Protein AF-A0A7G9RLE7-F1 (afdb_monomer)

pLDDT: mean 77.44, std 16.44, range [34.59, 97.56]

Secondary structure (DSSP, 8-state):
--THHHHHHHHHHHHHHT-S-GGGG---HHHHHHHHHH--HHHHHHHHHHHHHTT---HHHHHHHHHHS-HHHHHHHHHHHHHHHHHHHHTT--TTTS-HHHHHHHHHHHHH-HHHHGGGHHHHHHHHHTTS----GGGGSS--HHHHHHHHHHHHHHHTT--HHHHHHHHHHHHHH-SHHHHHHHHHHHTTS-HHHHHHHHHHHTTTSTT---SS-SS-EEEEPPTT------SS-GGGSTTTT---EEEEEEESSEEEEE-TTT-PEEEEEEEEEHHHHS--S-SSS---STTGGG-TTPPEEEEEE-HHHHHTT---EEEEE-TT--EEE---S--SS----SS---SPBPPEEEEEEEPPGGGSS--SSTT----EESSSPPPSSS----B-TTT-PBPEEEEEEES-EEBSSSSSEEPSTTT-EEEEEEETTTTEEEEEEE--

Mean predicted aligned error: 10.56 Å

Organism: NCBI:txid1715720

Structure (mmCIF, N/CA/C/O backbone):
data_AF-A0A7G9RLE7-F1
#
_entry.id   AF-A0A7G9RLE7-F1
#
loop_
_atom_site.group_PDB
_atom_site.id
_atom_site.type_symbol
_atom_site.label_atom_id
_atom_site.label_alt_id
_atom_site.label_comp_id
_atom_site.label_asym_id
_atom_site.label_entity_id
_atom_site.label_seq_id
_atom_site.pdbx_PDB_ins_code
_atom_site.Cartn_x
_atom_site.Cartn_y
_atom_site.Cartn_z
_atom_site.occupancy
_atom_site.B_iso_or_equiv
_atom_site.auth_seq_id
_atom_site.auth_comp_id
_atom_site.auth_asym_id
_atom_site.auth_atom_id
_atom_site.pdbx_PDB_model_num
ATOM 1 N N . MET A 1 1 ? 23.078 16.360 24.151 1.00 43.88 1 MET A N 1
ATOM 2 C CA . MET A 1 1 ? 22.020 17.321 24.518 1.00 43.88 1 MET A CA 1
ATOM 3 C C . MET A 1 1 ? 21.468 16.925 25.879 1.00 43.88 1 MET A C 1
ATOM 5 O O . MET A 1 1 ? 21.289 15.735 26.110 1.00 43.88 1 MET A O 1
ATOM 9 N N . SER A 1 2 ? 21.374 17.885 26.802 1.00 35.91 2 SER A N 1
ATOM 10 C CA . SER A 1 2 ? 20.996 17.695 28.210 1.00 35.91 2 SER A CA 1
ATOM 11 C C . SER A 1 2 ? 19.473 17.734 28.400 1.00 35.91 2 SER A C 1
ATOM 13 O O . SER A 1 2 ? 18.758 18.237 27.536 1.00 35.91 2 SER A O 1
ATOM 15 N N . SER A 1 3 ? 18.990 17.252 29.552 1.00 47.56 3 SER A N 1
ATOM 16 C CA . SER A 1 3 ? 17.589 17.346 30.011 1.00 47.56 3 SER A CA 1
ATOM 17 C C . SER A 1 3 ? 16.963 18.738 29.830 1.00 47.56 3 SER A C 1
ATOM 19 O O . SER A 1 3 ? 15.780 18.840 29.526 1.00 47.56 3 SER A O 1
ATOM 21 N N . ASN A 1 4 ? 17.776 19.799 29.890 1.00 52.00 4 ASN A N 1
ATOM 22 C CA . ASN A 1 4 ? 17.344 21.186 29.699 1.00 52.00 4 ASN A CA 1
ATOM 23 C C . ASN A 1 4 ? 16.689 21.467 28.335 1.00 52.00 4 ASN A C 1
ATOM 25 O O . ASN A 1 4 ? 15.886 22.388 28.246 1.00 52.00 4 ASN A O 1
ATOM 29 N N . GLY A 1 5 ? 17.006 20.713 27.274 1.00 54.12 5 GLY A N 1
ATOM 30 C CA . GLY A 1 5 ? 16.385 20.920 25.958 1.00 54.12 5 GLY A CA 1
ATOM 31 C C . GLY A 1 5 ? 14.893 20.571 25.938 1.00 54.12 5 GLY A C 1
ATOM 32 O O . GLY A 1 5 ? 14.108 21.289 25.328 1.00 54.12 5 GLY A O 1
ATOM 33 N N . MET A 1 6 ? 14.499 19.512 26.655 1.00 57.94 6 MET A N 1
ATOM 34 C CA . MET A 1 6 ? 13.106 19.063 26.773 1.00 57.94 6 MET A CA 1
ATOM 35 C C . MET A 1 6 ? 12.281 19.991 27.678 1.00 57.94 6 MET A C 1
ATOM 37 O O . MET A 1 6 ? 11.124 20.283 27.390 1.00 57.94 6 MET A O 1
ATOM 41 N N . ASP A 1 7 ? 12.875 20.505 28.756 1.00 59.62 7 ASP A N 1
ATOM 42 C CA . ASP A 1 7 ? 12.171 21.408 29.675 1.00 59.62 7 ASP A CA 1
ATOM 43 C C . ASP A 1 7 ? 11.941 22.796 29.049 1.00 59.62 7 ASP A C 1
ATOM 45 O O . ASP A 1 7 ? 10.868 23.393 29.191 1.00 59.62 7 ASP A O 1
ATOM 49 N N . VAL A 1 8 ? 12.916 23.297 28.279 1.00 58.75 8 VAL A N 1
ATOM 50 C CA . VAL A 1 8 ? 12.762 24.518 27.465 1.00 58.75 8 VAL A CA 1
ATOM 51 C C . VAL A 1 8 ? 11.698 24.314 26.381 1.00 58.75 8 VAL A C 1
ATOM 53 O O . VAL A 1 8 ? 10.856 25.181 26.169 1.00 58.75 8 VAL A O 1
ATOM 56 N N . PHE A 1 9 ? 11.665 23.137 25.763 1.00 58.72 9 PHE A N 1
ATOM 57 C CA . PHE A 1 9 ? 10.657 22.744 24.782 1.00 58.72 9 PHE A CA 1
ATOM 58 C C . PHE A 1 9 ? 9.238 22.714 25.370 1.00 58.72 9 PHE A C 1
ATOM 60 O O . PHE A 1 9 ? 8.346 23.395 24.864 1.00 58.72 9 PHE A O 1
ATOM 67 N N . LEU A 1 10 ? 9.020 21.997 26.480 1.00 59.53 10 LEU A N 1
ATOM 68 C CA . LEU A 1 10 ? 7.697 21.873 27.101 1.00 59.53 10 LEU A CA 1
ATOM 69 C C . LEU A 1 10 ? 7.204 23.224 27.638 1.00 59.53 10 LEU A C 1
ATOM 71 O O . LEU A 1 10 ? 6.006 23.500 27.606 1.00 59.53 10 LEU A O 1
ATOM 75 N N . SER A 1 11 ? 8.112 24.085 28.108 1.00 61.12 11 SER A N 1
ATOM 76 C CA . SER A 1 11 ? 7.766 25.431 28.579 1.00 61.12 11 SER A CA 1
ATOM 77 C C . SER A 1 11 ? 7.407 26.395 27.444 1.00 61.12 11 SER A C 1
ATOM 79 O O . SER A 1 11 ? 6.394 27.090 27.555 1.00 61.12 11 SER A O 1
ATOM 81 N N . GLN A 1 12 ? 8.148 26.396 26.329 1.00 58.66 12 GLN A N 1
ATOM 82 C CA . GLN A 1 12 ? 7.795 27.172 25.131 1.00 58.66 12 GLN A CA 1
ATOM 83 C C . GLN A 1 12 ? 6.442 26.727 24.554 1.00 58.66 12 GLN A C 1
ATOM 85 O O . GLN A 1 12 ? 5.610 27.563 24.200 1.00 58.66 12 GLN A O 1
ATOM 90 N N . PHE A 1 13 ? 6.169 25.419 24.553 1.00 52.75 13 PHE A N 1
ATOM 91 C CA . PHE A 1 13 ? 4.910 24.866 24.049 1.00 52.75 13 PHE A CA 1
ATOM 92 C C . PHE A 1 13 ? 3.703 25.199 24.932 1.00 52.75 13 PHE A C 1
ATOM 94 O O . PHE A 1 13 ? 2.633 25.558 24.440 1.00 52.75 13 PHE A O 1
ATOM 101 N N . ARG A 1 14 ? 3.872 25.132 26.258 1.00 58.19 14 ARG A N 1
ATOM 102 C CA . ARG A 1 14 ? 2.838 25.558 27.215 1.00 58.19 14 ARG A CA 1
ATOM 103 C C . ARG A 1 14 ? 2.533 27.051 27.088 1.00 58.19 14 ARG A C 1
ATOM 105 O O . ARG A 1 14 ? 1.376 27.437 27.219 1.00 58.19 14 ARG A O 1
ATOM 112 N N . SER A 1 15 ? 3.541 27.870 26.783 1.00 53.59 15 SER A N 1
ATOM 113 C CA . SER A 1 15 ? 3.376 29.310 26.558 1.00 53.59 15 SER A CA 1
ATOM 114 C C . SER A 1 15 ? 2.571 29.626 25.287 1.00 53.59 15 SER A C 1
ATOM 116 O O . SER A 1 15 ? 1.734 30.532 25.313 1.00 53.59 15 SER A O 1
ATOM 118 N N . ALA A 1 16 ? 2.725 28.834 24.219 1.00 48.62 16 ALA A N 1
ATOM 119 C CA . ALA A 1 16 ? 1.926 28.960 22.996 1.00 48.62 16 ALA A CA 1
ATOM 120 C C . ALA A 1 16 ? 0.419 28.718 23.234 1.00 48.62 16 ALA A C 1
ATOM 122 O O . ALA A 1 16 ? -0.414 29.406 22.650 1.00 48.62 16 ALA A O 1
ATOM 123 N N . ARG A 1 17 ? 0.054 27.811 24.156 1.00 43.53 17 ARG A N 1
ATOM 124 C CA . ARG A 1 17 ? -1.344 27.511 24.542 1.00 43.53 17 ARG A CA 1
ATOM 125 C C . ARG A 1 17 ? -2.045 28.667 25.268 1.00 43.53 17 ARG A C 1
ATOM 127 O O . ARG A 1 17 ? -3.267 28.765 25.228 1.00 43.53 17 ARG A O 1
ATOM 134 N N . SER A 1 18 ? -1.287 29.524 25.952 1.00 45.62 18 SER A N 1
ATOM 135 C CA . SER A 1 18 ? -1.822 30.666 26.709 1.00 45.62 18 SER A CA 1
ATOM 136 C C . SER A 1 18 ? -2.016 31.941 25.880 1.00 45.62 18 SER A C 1
ATOM 138 O O . SER A 1 18 ? -2.528 32.927 26.411 1.00 45.62 18 SER A O 1
ATOM 140 N N . SER A 1 19 ? -1.616 31.950 24.603 1.00 36.81 19 SER A N 1
ATOM 141 C CA . SER A 1 19 ? -1.697 33.145 23.762 1.00 36.81 19 SER A CA 1
ATOM 142 C C . SER A 1 19 ? -3.001 33.163 22.947 1.00 36.81 19 SER A C 1
ATOM 144 O O . SER A 1 19 ? -3.260 32.221 22.202 1.00 36.81 19 SER A O 1
ATOM 146 N N . PRO A 1 20 ? -3.833 34.218 23.034 1.00 35.12 20 PRO A N 1
ATOM 147 C CA . PRO A 1 20 ? -5.123 34.300 22.336 1.00 35.12 20 PRO A CA 1
ATOM 148 C C . PRO A 1 20 ? -5.011 34.605 20.826 1.00 35.12 20 PRO A C 1
ATOM 150 O O . PRO A 1 20 ? -6.024 34.807 20.163 1.00 35.12 20 PRO A O 1
ATOM 153 N N . SER A 1 21 ? -3.794 34.667 20.275 1.00 35.34 21 SER A N 1
ATOM 154 C CA . SER A 1 21 ? -3.502 35.016 18.880 1.00 35.34 21 SER A CA 1
ATOM 155 C C . SER A 1 21 ? -2.904 33.803 18.142 1.00 35.34 21 SER A C 1
ATOM 157 O O . SER A 1 21 ? -1.844 33.325 18.557 1.00 35.34 21 SER A O 1
ATOM 159 N N . PRO A 1 22 ? -3.514 33.333 17.030 1.00 38.28 22 PRO A N 1
ATOM 160 C CA . PRO A 1 22 ? -2.985 32.240 16.202 1.00 38.28 22 PRO A CA 1
ATOM 161 C C . PRO A 1 22 ? -1.563 32.489 15.675 1.00 38.28 22 PRO A C 1
ATOM 163 O O . PRO A 1 22 ? -0.827 31.546 15.403 1.00 38.28 22 PRO A O 1
ATOM 166 N N . GLU A 1 23 ? -1.148 33.753 15.569 1.00 35.59 23 GLU A N 1
ATOM 167 C CA . GLU A 1 23 ? 0.164 34.144 15.039 1.00 35.59 23 GLU A CA 1
ATOM 168 C C . GLU A 1 23 ? 1.315 33.881 16.030 1.00 35.59 23 GLU A C 1
ATOM 170 O O . GLU A 1 23 ? 2.450 33.648 15.611 1.00 35.59 23 GLU A O 1
ATOM 175 N N . HIS A 1 24 ? 1.034 33.825 17.340 1.00 35.28 24 HIS A N 1
ATOM 176 C CA . HIS A 1 24 ? 2.043 33.627 18.393 1.00 35.28 24 HIS A CA 1
ATOM 177 C C . HIS A 1 24 ? 2.255 32.159 18.806 1.00 35.28 24 HIS A C 1
ATOM 179 O O . HIS A 1 24 ? 3.192 31.870 19.547 1.00 35.28 24 HIS A O 1
ATOM 185 N N . ALA A 1 25 ? 1.430 31.225 18.319 1.00 38.53 25 ALA A N 1
ATOM 186 C CA . ALA A 1 25 ? 1.625 29.783 18.524 1.00 38.53 25 ALA A CA 1
ATOM 187 C C . ALA A 1 25 ? 2.627 29.159 17.528 1.00 38.53 25 ALA A C 1
ATOM 189 O O . ALA A 1 25 ? 2.875 27.953 17.551 1.00 38.53 25 ALA A O 1
ATOM 190 N N . SER A 1 26 ? 3.228 29.983 16.666 1.00 39.91 26 SER A N 1
ATOM 191 C CA . SER A 1 26 ? 4.252 29.584 15.708 1.00 39.91 26 SER A CA 1
ATOM 192 C C . SER A 1 26 ? 5.626 29.482 16.377 1.00 39.91 26 SER A C 1
ATOM 194 O O . SER A 1 26 ? 6.539 30.266 16.121 1.00 39.91 26 SER A O 1
ATOM 196 N N . VAL A 1 27 ? 5.841 28.455 17.205 1.00 49.88 27 VAL A N 1
ATOM 197 C CA . VAL A 1 27 ? 7.210 27.926 17.241 1.00 49.88 27 VAL A CA 1
ATOM 198 C C . VAL A 1 27 ? 7.473 27.458 15.809 1.00 49.88 27 VAL A C 1
ATOM 200 O O . VAL A 1 27 ? 6.748 26.598 15.303 1.00 49.88 27 VAL A O 1
ATOM 203 N N . LYS A 1 28 ? 8.388 28.131 15.103 1.00 53.16 28 LYS A N 1
ATOM 204 C CA . LYS A 1 28 ? 8.533 27.986 13.652 1.00 53.16 28 LYS A CA 1
ATOM 205 C C . LYS A 1 28 ? 8.724 26.514 13.334 1.00 53.16 28 LYS A C 1
ATOM 207 O O . LYS A 1 28 ? 9.597 25.875 13.909 1.00 53.16 28 LYS A O 1
ATOM 212 N N . VAL A 1 29 ? 7.947 25.985 12.394 1.00 52.25 29 VAL A N 1
ATOM 213 C CA . VAL A 1 29 ? 8.046 24.584 11.954 1.00 52.25 29 VAL A CA 1
ATOM 214 C C . VAL A 1 29 ? 9.497 24.187 11.630 1.00 52.25 29 VAL A C 1
ATOM 216 O O . VAL A 1 29 ? 9.914 23.070 11.905 1.00 52.25 29 VAL A O 1
ATOM 219 N N . GLN A 1 30 ? 10.311 25.143 11.177 1.00 55.88 30 GLN A N 1
ATOM 220 C CA . GLN A 1 30 ? 11.753 24.998 10.956 1.00 55.88 30 GLN A CA 1
ATOM 221 C C . GLN A 1 30 ? 12.573 24.668 12.220 1.00 55.88 30 GLN A C 1
ATOM 223 O O . GLN A 1 30 ? 13.440 23.798 12.163 1.00 55.88 30 GLN A O 1
ATOM 228 N N . ASP A 1 31 ? 12.291 25.302 13.362 1.00 60.88 31 ASP A N 1
ATOM 229 C CA . ASP A 1 31 ? 12.991 25.031 14.629 1.00 60.88 31 ASP A CA 1
ATOM 230 C C . ASP A 1 31 ? 12.659 23.617 15.146 1.00 60.88 31 ASP A C 1
ATOM 232 O O . ASP A 1 31 ? 13.488 22.950 15.767 1.00 60.88 31 ASP A O 1
ATOM 236 N N . TRP A 1 32 ? 11.462 23.123 14.814 1.00 64.12 32 TRP A N 1
ATOM 237 C CA . TRP A 1 32 ? 11.015 21.762 15.111 1.00 64.12 32 TRP A CA 1
ATOM 238 C C . TRP A 1 32 ? 11.613 20.713 14.206 1.00 64.12 32 TRP A C 1
ATOM 240 O O . TRP A 1 32 ? 12.034 19.677 14.710 1.00 64.12 32 TRP A O 1
ATOM 250 N N . PHE A 1 33 ? 11.675 20.969 12.899 1.00 62.94 33 PHE A N 1
ATOM 251 C CA . PHE A 1 33 ? 12.404 20.096 11.986 1.00 62.94 33 PHE A CA 1
ATOM 252 C C . PHE A 1 33 ? 13.817 19.883 12.500 1.00 62.94 33 PHE A C 1
ATOM 254 O O . PHE A 1 33 ? 14.230 18.744 12.672 1.00 62.94 33 PHE A O 1
ATOM 261 N N . PHE A 1 34 ? 14.504 20.964 12.865 1.00 68.62 34 PHE A N 1
ATOM 262 C CA . PHE A 1 34 ? 15.844 20.891 13.428 1.00 68.62 34 PHE A CA 1
ATOM 263 C C . PHE A 1 34 ? 15.894 20.117 14.756 1.00 68.62 34 PHE A C 1
ATOM 265 O O . PHE A 1 34 ? 16.813 19.327 14.981 1.00 68.62 34 PHE A O 1
ATOM 272 N N . TRP A 1 35 ? 14.900 20.292 15.635 1.00 74.25 35 TRP A N 1
ATOM 273 C CA . TRP A 1 35 ? 14.830 19.539 16.888 1.00 74.25 35 TRP A CA 1
ATOM 274 C C . TRP A 1 35 ? 14.580 18.045 16.661 1.00 74.25 35 TRP A C 1
ATOM 276 O O . TRP A 1 35 ? 15.358 17.233 17.151 1.00 74.25 35 TRP A O 1
ATOM 286 N N . VAL A 1 36 ? 13.554 17.663 15.891 1.00 71.69 36 VAL A N 1
ATOM 287 C CA . VAL A 1 36 ? 13.253 16.261 15.539 1.00 71.69 36 VAL A CA 1
ATOM 288 C C . VAL A 1 36 ? 14.422 15.646 14.772 1.00 71.69 36 VAL A C 1
ATOM 290 O O . VAL A 1 36 ? 14.731 14.462 14.932 1.00 71.69 36 VAL A O 1
ATOM 293 N N . GLU A 1 37 ? 15.127 16.441 13.965 1.00 73.56 37 GLU A N 1
ATOM 294 C CA . GLU A 1 37 ? 16.334 16.017 13.268 1.00 73.56 37 GLU A CA 1
ATOM 295 C C . GLU A 1 37 ? 17.409 15.517 14.245 1.00 73.56 37 GLU A C 1
ATOM 297 O O . GLU A 1 37 ? 17.999 14.461 14.011 1.00 73.56 37 GLU A O 1
ATOM 302 N N . GLN A 1 38 ? 17.590 16.225 15.362 1.00 77.81 38 GLN A N 1
ATOM 303 C CA . GLN A 1 38 ? 18.653 16.001 16.347 1.00 77.81 38 GLN A CA 1
ATOM 304 C C . GLN A 1 38 ? 18.229 15.213 17.591 1.00 77.81 38 GLN A C 1
ATOM 306 O O . GLN A 1 38 ? 19.090 14.768 18.358 1.00 77.81 38 GLN A O 1
ATOM 311 N N . ALA A 1 39 ? 16.926 15.065 17.823 1.00 73.50 39 ALA A N 1
ATOM 312 C CA . ALA A 1 39 ? 16.380 14.411 18.998 1.00 73.50 39 ALA A CA 1
ATOM 313 C C . ALA A 1 39 ? 16.777 12.931 19.038 1.00 73.50 39 ALA A C 1
ATOM 315 O O . ALA A 1 39 ? 16.757 12.222 18.028 1.00 73.50 39 ALA A O 1
ATOM 316 N N . LYS A 1 40 ? 17.118 12.448 20.237 1.00 76.94 40 LYS A N 1
ATOM 317 C CA . LYS A 1 40 ? 17.292 11.013 20.468 1.00 76.94 40 LYS A CA 1
ATOM 318 C C . LYS A 1 40 ? 15.925 10.336 20.511 1.00 76.94 40 LYS A C 1
ATOM 320 O O . LYS A 1 40 ? 14.937 10.938 20.917 1.00 76.94 40 LYS A O 1
ATOM 325 N N . GLU A 1 41 ? 15.888 9.051 20.188 1.00 72.31 41 GLU A N 1
ATOM 326 C CA . GLU A 1 41 ? 14.656 8.248 20.149 1.00 72.31 41 GLU A CA 1
ATOM 327 C C . GLU A 1 41 ? 13.866 8.301 21.471 1.00 72.31 41 GLU A C 1
ATOM 329 O O . GLU A 1 41 ? 12.667 8.565 21.467 1.00 72.31 41 GLU A O 1
ATOM 334 N N . ALA A 1 42 ? 14.551 8.171 22.613 1.00 73.31 42 ALA A N 1
ATOM 335 C CA . ALA A 1 42 ? 13.933 8.268 23.941 1.00 73.31 42 ALA A CA 1
ATOM 336 C C . ALA A 1 42 ? 13.399 9.677 24.279 1.00 73.31 42 ALA A C 1
ATOM 338 O O . ALA A 1 42 ? 12.560 9.835 25.168 1.00 73.31 42 ALA A O 1
ATOM 339 N N . ASP A 1 43 ? 13.891 10.719 23.608 1.00 77.19 43 ASP A N 1
ATOM 340 C CA . ASP A 1 43 ? 13.361 12.076 23.750 1.00 77.19 43 ASP A CA 1
ATOM 341 C C . ASP A 1 43 ? 12.090 12.234 22.904 1.00 77.19 43 ASP A C 1
ATOM 343 O O . ASP A 1 43 ? 11.119 12.816 23.377 1.00 77.19 43 ASP A O 1
ATOM 347 N N . LEU A 1 44 ? 12.045 11.643 21.704 1.00 75.94 44 LEU A N 1
ATOM 348 C CA . LEU A 1 44 ? 10.856 11.647 20.845 1.00 75.94 44 LEU A CA 1
ATOM 349 C C . LEU A 1 44 ? 9.667 10.937 21.502 1.00 75.94 44 LEU A C 1
ATOM 351 O O . LEU A 1 44 ? 8.586 11.517 21.573 1.00 75.94 44 LEU A O 1
ATOM 355 N N . GLN A 1 45 ? 9.871 9.730 22.040 1.00 75.69 45 GLN A N 1
ATOM 356 C CA . GLN A 1 45 ? 8.817 8.978 22.735 1.00 75.69 45 GLN A CA 1
ATOM 357 C C . GLN A 1 45 ? 8.227 9.789 23.896 1.00 75.69 45 GLN A C 1
ATOM 359 O O . GLN A 1 45 ? 7.018 9.980 23.970 1.00 75.69 45 GLN A O 1
ATOM 364 N N . ARG A 1 46 ? 9.084 10.357 24.757 1.00 74.12 46 ARG A N 1
ATOM 365 C CA . ARG A 1 46 ? 8.641 11.172 25.899 1.00 74.12 46 ARG A CA 1
ATOM 366 C C . ARG A 1 46 ? 7.907 12.442 25.477 1.00 74.12 46 ARG A C 1
ATOM 368 O O . ARG A 1 46 ? 6.929 12.811 26.123 1.00 74.12 46 ARG A O 1
ATOM 375 N N . ALA A 1 47 ? 8.367 13.118 24.421 1.00 73.31 47 ALA A N 1
ATOM 376 C CA . ALA A 1 47 ? 7.680 14.293 23.888 1.00 73.31 47 ALA A CA 1
ATOM 377 C C . ALA A 1 47 ? 6.273 13.936 23.393 1.00 73.31 47 ALA A C 1
ATOM 379 O O . ALA A 1 47 ? 5.328 14.666 23.691 1.00 73.31 47 ALA A O 1
ATOM 380 N N . LEU A 1 48 ? 6.131 12.804 22.696 1.00 74.69 48 LEU A N 1
ATOM 381 C CA . LEU A 1 48 ? 4.847 12.312 22.205 1.00 74.69 48 LEU A CA 1
ATOM 382 C C . LEU A 1 48 ? 3.896 11.955 23.348 1.00 74.69 48 LEU A C 1
ATOM 384 O O . LEU A 1 48 ? 2.808 12.525 23.400 1.00 74.69 48 LEU A O 1
ATOM 388 N N . SER A 1 49 ? 4.312 11.118 24.306 1.00 73.81 49 SER A N 1
ATOM 389 C CA . SER A 1 49 ? 3.476 10.767 25.466 1.00 73.81 49 SER A CA 1
ATOM 390 C C . SER A 1 49 ? 3.016 12.023 26.219 1.00 73.81 49 SER A C 1
ATOM 392 O O . SER A 1 49 ? 1.848 12.170 26.571 1.00 73.81 49 SER A O 1
ATOM 394 N N . CYS A 1 50 ? 3.913 13.001 26.393 1.00 71.62 50 CYS A N 1
ATOM 395 C CA . CYS A 1 50 ? 3.593 14.265 27.051 1.00 71.62 50 CYS A CA 1
ATOM 396 C C . CYS A 1 50 ? 2.620 15.142 26.244 1.00 71.62 50 CYS A C 1
ATOM 398 O O . CYS A 1 50 ? 1.796 15.849 26.829 1.00 71.62 50 CYS A O 1
ATOM 400 N N . ALA A 1 51 ? 2.712 15.116 24.912 1.00 70.56 51 ALA A N 1
ATOM 401 C CA . ALA A 1 51 ? 1.806 15.837 24.028 1.00 70.56 51 ALA A CA 1
ATOM 402 C C . ALA A 1 51 ? 0.385 15.264 24.066 1.00 70.56 51 ALA A C 1
ATOM 404 O O . ALA A 1 51 ? -0.579 16.035 24.076 1.00 70.56 51 ALA A O 1
ATOM 405 N N . MET A 1 52 ? 0.265 13.938 24.157 1.00 70.94 52 MET A N 1
ATOM 406 C CA . MET A 1 52 ? -1.013 13.240 24.323 1.00 70.94 52 MET A CA 1
ATOM 407 C C . MET A 1 52 ? -1.644 13.578 25.678 1.00 70.94 52 MET A C 1
ATOM 409 O O . MET A 1 52 ? -2.730 14.156 25.689 1.00 70.94 52 MET A O 1
ATOM 413 N N . ALA A 1 53 ? -0.870 13.437 26.764 1.00 69.50 53 ALA A N 1
ATOM 414 C CA . ALA A 1 53 ? -1.233 13.834 28.134 1.00 69.50 53 ALA A CA 1
ATOM 415 C C . ALA A 1 53 ? -1.716 15.279 28.280 1.00 69.50 53 ALA A C 1
ATOM 417 O O . ALA A 1 53 ? -2.509 15.624 29.157 1.00 69.50 53 ALA A O 1
ATOM 418 N N . GLN A 1 54 ? -1.195 16.174 27.442 1.00 66.06 54 GLN A N 1
ATOM 419 C CA . GLN A 1 54 ? -1.558 17.587 27.467 1.00 66.06 54 GLN A CA 1
ATOM 420 C C . GLN A 1 54 ? -2.628 17.960 26.434 1.00 66.06 54 GLN A C 1
ATOM 422 O O . GLN A 1 54 ? -3.020 19.136 26.400 1.00 66.06 54 GLN A O 1
ATOM 427 N N . ARG A 1 55 ? -3.127 16.990 25.652 1.00 64.88 55 ARG A N 1
ATOM 428 C CA . ARG A 1 55 ? -4.134 17.157 24.594 1.00 64.88 55 ARG A CA 1
ATOM 429 C C . ARG A 1 55 ? -3.709 18.198 23.548 1.00 64.88 55 ARG A C 1
ATOM 431 O O . ARG A 1 55 ? -4.442 19.141 23.257 1.00 64.88 55 ARG A O 1
ATOM 438 N N . LEU A 1 56 ? -2.475 18.083 23.050 1.00 61.19 56 LEU A N 1
ATOM 439 C CA . LEU A 1 56 ? -1.905 19.027 22.082 1.00 61.19 56 LEU A CA 1
ATOM 440 C C . LEU A 1 56 ? -2.424 18.756 20.657 1.00 61.19 56 LEU A C 1
ATOM 442 O O . LEU A 1 56 ? -2.615 17.616 20.250 1.00 61.19 56 LEU A O 1
ATOM 446 N N . SER A 1 57 ? -2.649 19.835 19.906 1.00 56.50 57 SER A N 1
ATOM 447 C CA . SER A 1 57 ? -3.338 19.847 18.608 1.00 56.50 57 SER A CA 1
ATOM 448 C C . SER A 1 57 ? -2.512 19.556 17.335 1.00 56.50 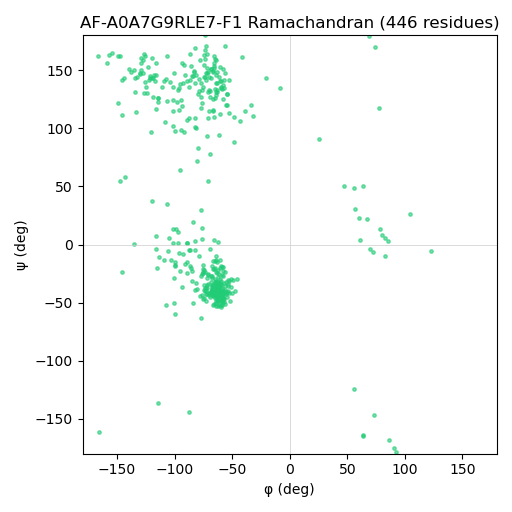57 SER A C 1
ATOM 450 O O . SER A 1 57 ? -3.145 19.191 16.345 1.00 56.50 57 SER A O 1
ATOM 452 N N . PRO A 1 58 ? -1.167 19.670 17.242 1.00 62.16 58 PRO A N 1
ATOM 453 C CA . PRO A 1 58 ? -0.584 19.707 15.900 1.00 62.16 58 PRO A CA 1
ATOM 454 C C . PRO A 1 58 ? -0.193 18.306 15.412 1.00 62.16 58 PRO A C 1
ATOM 456 O O . PRO A 1 58 ? 0.882 17.786 15.709 1.00 62.16 58 PRO A O 1
ATOM 459 N N . GLN A 1 59 ? -1.109 17.727 14.636 1.00 63.66 59 GLN A N 1
ATOM 460 C CA . GLN A 1 59 ? -1.035 16.434 13.946 1.00 63.66 59 GLN A CA 1
ATOM 461 C C . GLN A 1 59 ? 0.279 16.221 13.176 1.00 63.66 59 GLN A C 1
ATOM 463 O O . GLN A 1 59 ? 0.892 15.161 13.278 1.00 63.66 59 GLN A O 1
ATOM 468 N N . ILE A 1 60 ? 0.783 17.272 12.521 1.00 62.47 60 ILE A N 1
ATOM 469 C CA . ILE A 1 60 ? 2.051 17.255 11.771 1.00 62.47 60 ILE A CA 1
ATOM 470 C C . ILE A 1 60 ? 3.234 16.810 12.655 1.00 62.47 60 ILE A C 1
ATOM 472 O O . ILE A 1 60 ? 4.123 16.098 12.191 1.00 62.47 60 ILE A O 1
ATOM 476 N N . TRP A 1 61 ? 3.258 17.168 13.948 1.00 67.81 61 TRP A N 1
ATOM 477 C CA . TRP A 1 61 ? 4.338 16.741 14.852 1.00 67.81 61 TRP A CA 1
ATOM 478 C C . TRP A 1 61 ? 4.321 15.247 15.117 1.00 67.81 61 TRP A C 1
ATOM 480 O O . TRP A 1 61 ? 5.378 14.626 15.228 1.00 67.81 61 TRP A O 1
ATOM 490 N N . PHE A 1 62 ? 3.121 14.691 15.255 1.00 71.50 62 PHE A N 1
ATOM 491 C CA . PHE A 1 62 ? 2.948 13.277 15.515 1.00 71.50 62 PHE A CA 1
ATOM 492 C C . PHE A 1 62 ? 3.468 12.470 14.340 1.00 71.50 62 PHE A C 1
ATOM 494 O O . PHE A 1 62 ? 4.305 11.602 14.538 1.00 71.50 62 PHE A O 1
ATOM 501 N N . GLU A 1 63 ? 3.080 12.834 13.120 1.00 71.44 63 GLU A N 1
ATOM 502 C CA . GLU A 1 63 ? 3.560 12.191 11.895 1.00 71.44 63 GLU A CA 1
ATOM 503 C C . GLU A 1 63 ? 5.090 12.258 11.764 1.00 71.44 63 GLU A C 1
ATOM 505 O O . GLU A 1 63 ? 5.740 11.237 11.523 1.00 71.44 63 GLU A O 1
ATOM 510 N N . LEU A 1 64 ? 5.693 13.429 12.013 1.00 68.19 64 LEU A N 1
ATOM 511 C CA . LEU A 1 64 ? 7.150 13.606 11.977 1.00 68.19 64 LEU A CA 1
ATOM 512 C C . LEU A 1 64 ? 7.876 12.741 13.014 1.00 68.19 64 LEU A C 1
ATOM 514 O O . LEU A 1 64 ? 8.909 12.134 12.718 1.00 68.19 64 LEU A O 1
ATOM 518 N N . ALA A 1 65 ? 7.349 12.682 14.235 1.00 72.00 65 ALA A N 1
ATOM 519 C CA . ALA A 1 65 ? 7.937 11.888 15.301 1.00 72.00 65 ALA A CA 1
ATOM 520 C C . ALA A 1 65 ? 7.718 10.384 15.070 1.00 72.00 65 ALA A C 1
ATOM 522 O O . ALA A 1 65 ? 8.645 9.602 15.282 1.00 72.00 65 ALA A O 1
ATOM 523 N N . LEU A 1 66 ? 6.554 9.975 14.552 1.00 75.81 66 LEU A N 1
ATOM 524 C CA . LEU A 1 66 ? 6.258 8.593 14.167 1.00 75.81 66 LEU A CA 1
ATOM 525 C C . LEU A 1 66 ? 7.210 8.071 13.097 1.00 75.81 66 LEU A C 1
ATOM 527 O O . LEU A 1 66 ? 7.645 6.922 13.200 1.00 75.81 66 LEU A O 1
ATOM 531 N N . ALA A 1 67 ? 7.551 8.907 12.113 1.00 72.38 67 ALA A N 1
ATOM 532 C CA . ALA A 1 67 ? 8.499 8.567 11.058 1.00 72.38 67 ALA A CA 1
ATOM 533 C C . ALA A 1 67 ? 9.914 8.304 11.601 1.00 72.38 67 ALA A C 1
ATOM 535 O O . ALA A 1 67 ? 10.693 7.582 10.985 1.00 72.38 67 ALA A O 1
ATOM 536 N N . LYS A 1 68 ? 10.273 8.852 12.766 1.00 75.81 68 LYS A N 1
ATOM 537 C CA . LYS A 1 68 ? 11.572 8.599 13.405 1.00 75.81 68 LYS A CA 1
ATOM 538 C C . LYS A 1 68 ? 11.538 7.568 14.524 1.00 75.81 68 LYS A C 1
ATOM 540 O O . LYS A 1 68 ? 12.600 7.074 14.899 1.00 75.81 68 LYS A O 1
ATOM 545 N N . LEU A 1 69 ? 10.360 7.262 15.058 1.00 79.12 69 LEU A N 1
ATOM 546 C CA . LEU A 1 69 ? 10.210 6.373 16.198 1.00 79.12 69 LEU A CA 1
ATOM 547 C C . LEU A 1 69 ? 10.565 4.928 15.798 1.00 79.12 69 LEU A C 1
ATOM 549 O O . LEU A 1 69 ? 9.979 4.419 14.839 1.00 79.12 69 LEU A O 1
ATOM 553 N N . PRO A 1 70 ? 11.476 4.246 16.515 1.00 78.69 70 PRO A N 1
ATOM 554 C CA . PRO A 1 70 ? 11.750 2.829 16.294 1.00 78.69 70 PRO A CA 1
ATOM 555 C C . PRO A 1 70 ? 10.515 1.962 16.533 1.00 78.69 70 PRO A C 1
ATOM 557 O O . PRO A 1 70 ? 9.671 2.280 17.371 1.00 78.69 70 PRO A O 1
ATOM 560 N N . ASP A 1 71 ? 10.452 0.810 15.868 1.00 79.94 71 ASP A N 1
ATOM 561 C CA . ASP A 1 71 ? 9.299 -0.093 15.961 1.00 79.94 71 ASP A CA 1
ATOM 562 C C . ASP A 1 71 ? 9.025 -0.581 17.395 1.00 79.94 71 ASP A C 1
ATOM 564 O O . ASP A 1 71 ? 7.868 -0.718 17.782 1.00 79.94 71 ASP A O 1
ATOM 568 N N . ALA A 1 72 ? 10.069 -0.785 18.209 1.00 79.00 72 ALA A N 1
ATOM 569 C CA . ALA A 1 72 ? 9.917 -1.178 19.613 1.00 79.00 72 ALA A CA 1
ATOM 570 C C . ALA A 1 72 ? 9.284 -0.065 20.471 1.00 79.00 72 ALA A C 1
ATOM 572 O O . ALA A 1 72 ? 8.373 -0.329 21.252 1.00 79.00 72 ALA A O 1
ATOM 573 N N . ALA A 1 73 ? 9.720 1.185 20.281 1.00 83.12 73 ALA A N 1
ATOM 574 C CA . ALA A 1 73 ? 9.219 2.336 21.034 1.00 83.12 73 ALA A CA 1
ATOM 575 C C . ALA A 1 73 ? 7.776 2.707 20.649 1.00 83.12 73 ALA A C 1
ATOM 577 O O . ALA A 1 73 ? 7.042 3.273 21.456 1.00 83.12 73 ALA A O 1
ATOM 578 N N . TRP A 1 74 ? 7.345 2.360 19.431 1.00 86.00 74 TRP A N 1
ATOM 579 C CA . TRP A 1 74 ? 5.958 2.538 19.002 1.00 86.00 74 TRP A CA 1
ATOM 580 C C . TRP A 1 74 ? 4.972 1.737 19.856 1.00 86.00 74 TRP A C 1
ATOM 582 O O . TRP A 1 74 ? 3.981 2.295 20.320 1.00 86.00 74 TRP A O 1
ATOM 592 N N . GLY A 1 75 ? 5.267 0.462 20.125 1.00 86.25 75 GLY A N 1
ATOM 593 C CA . GLY A 1 75 ? 4.392 -0.367 20.957 1.00 86.25 75 GLY A CA 1
ATOM 594 C C . GLY A 1 75 ? 4.253 0.151 22.386 1.00 86.25 75 GLY A C 1
ATOM 595 O O . GLY A 1 75 ? 3.166 0.121 22.957 1.00 86.25 75 GLY A O 1
ATOM 596 N N . GLU A 1 76 ? 5.339 0.668 22.959 1.00 87.12 76 GLU A N 1
ATOM 597 C CA . GLU A 1 76 ? 5.309 1.292 24.283 1.00 87.12 76 GLU A CA 1
ATOM 598 C C . GLU A 1 76 ? 4.456 2.564 24.293 1.00 87.12 76 GLU A C 1
ATOM 600 O O . GLU A 1 76 ? 3.605 2.709 25.168 1.00 87.12 76 GLU A O 1
ATOM 605 N N . LEU A 1 77 ? 4.628 3.441 23.296 1.00 86.62 77 LEU A N 1
ATOM 606 C CA . LEU A 1 77 ? 3.843 4.670 23.164 1.00 86.62 77 LEU A CA 1
ATOM 607 C C . LEU A 1 77 ? 2.342 4.379 23.044 1.00 86.62 77 LEU A C 1
ATOM 609 O O . LEU A 1 77 ? 1.543 5.015 23.727 1.00 86.62 77 LEU A O 1
ATOM 613 N N . VAL A 1 78 ? 1.955 3.414 22.201 1.00 89.12 78 VAL A N 1
ATOM 614 C CA . VAL A 1 78 ? 0.547 3.023 22.037 1.00 89.12 78 VAL A CA 1
ATOM 615 C C . VAL A 1 78 ? -0.024 2.545 23.367 1.00 89.12 78 VAL A C 1
ATOM 617 O O . VAL A 1 78 ? -1.069 3.031 23.784 1.00 89.12 78 VAL A O 1
ATOM 620 N N . ASN A 1 79 ? 0.671 1.651 24.072 1.00 88.44 79 ASN A N 1
ATOM 621 C CA . ASN A 1 79 ? 0.196 1.133 25.356 1.00 88.44 79 ASN A CA 1
ATOM 622 C C . ASN A 1 79 ? 0.094 2.218 26.443 1.00 88.44 79 ASN A C 1
ATOM 624 O O . ASN A 1 79 ? -0.829 2.176 27.254 1.00 88.44 79 ASN A O 1
ATOM 628 N N . GLU A 1 80 ? 1.021 3.181 26.469 1.00 88.69 80 GLU A N 1
ATOM 629 C CA . GLU A 1 80 ? 1.015 4.289 27.433 1.00 88.69 80 GLU A CA 1
ATOM 630 C C . GLU A 1 80 ? -0.131 5.276 27.166 1.00 88.69 80 GLU A C 1
ATOM 632 O O . GLU A 1 80 ? -0.817 5.696 28.097 1.00 88.69 80 GLU A O 1
ATOM 637 N N . ALA A 1 81 ? -0.360 5.631 25.899 1.00 87.56 81 ALA A N 1
ATOM 638 C CA . ALA A 1 81 ? -1.293 6.690 25.518 1.00 87.56 81 ALA A CA 1
ATOM 639 C C . ALA A 1 81 ? -2.729 6.207 25.242 1.00 87.56 81 ALA A C 1
ATOM 641 O O . ALA A 1 81 ? -3.664 7.012 25.242 1.00 87.56 81 ALA A O 1
ATOM 642 N N . LEU A 1 82 ? -2.938 4.904 25.025 1.00 90.38 82 LEU A N 1
ATOM 643 C CA . LEU A 1 82 ? -4.250 4.338 24.698 1.00 90.38 82 LEU A CA 1
ATOM 644 C C . LEU A 1 82 ? -5.338 4.622 25.754 1.00 90.38 82 LEU A C 1
ATOM 646 O O . LEU A 1 82 ? -6.432 5.024 25.353 1.00 90.38 82 LEU A O 1
ATOM 650 N N . PRO A 1 83 ? -5.099 4.481 27.077 1.00 90.19 83 PRO A N 1
ATOM 651 C CA . PRO A 1 83 ? -6.131 4.767 28.075 1.00 90.19 83 PRO A CA 1
ATOM 652 C C . PRO A 1 83 ? -6.654 6.204 28.001 1.00 90.19 83 PRO A C 1
ATOM 654 O O . PRO A 1 83 ? -7.852 6.439 28.156 1.00 90.19 83 PRO A O 1
ATOM 657 N N . GLU A 1 84 ? -5.768 7.162 27.732 1.00 86.06 84 GLU A N 1
ATOM 658 C CA . GLU A 1 84 ? -6.140 8.565 27.589 1.00 86.06 84 GLU A CA 1
ATOM 659 C C . GLU A 1 84 ? -6.859 8.843 26.268 1.00 86.06 84 GLU A C 1
ATOM 661 O O . GLU A 1 84 ? -7.855 9.567 26.269 1.00 86.06 84 GLU A O 1
ATOM 666 N N . ALA A 1 85 ? -6.423 8.217 25.170 1.00 86.38 85 ALA A N 1
ATOM 667 C CA . ALA A 1 85 ? -7.113 8.292 23.885 1.00 86.38 85 ALA A CA 1
ATOM 668 C C . ALA A 1 85 ? -8.568 7.815 23.997 1.00 86.38 85 ALA A C 1
ATOM 670 O O . ALA A 1 85 ? -9.489 8.499 23.554 1.00 86.38 85 ALA A O 1
ATOM 671 N N . LEU A 1 86 ? -8.788 6.675 24.658 1.00 87.62 86 LEU A N 1
ATOM 672 C CA . LEU A 1 86 ? -10.123 6.122 24.889 1.00 87.62 86 LEU A CA 1
ATOM 673 C C . LEU A 1 86 ? -10.955 6.996 25.836 1.00 87.62 86 LEU A C 1
ATOM 675 O O . LEU A 1 86 ? -12.146 7.191 25.603 1.00 87.62 86 LEU A O 1
ATOM 679 N N . ALA A 1 87 ? -10.348 7.546 26.893 1.00 84.88 87 ALA A N 1
ATOM 680 C CA . ALA A 1 87 ? -11.036 8.475 27.790 1.00 84.88 87 ALA A CA 1
ATOM 681 C C . ALA A 1 87 ? -11.491 9.739 27.045 1.00 84.88 87 ALA A C 1
ATOM 683 O O . ALA A 1 87 ? -12.635 10.163 27.188 1.00 84.88 87 ALA A O 1
ATOM 684 N N . ALA A 1 88 ? -10.628 10.293 26.192 1.00 79.56 88 ALA A N 1
ATOM 685 C CA . ALA A 1 88 ? -10.958 11.451 25.376 1.00 79.56 88 ALA A CA 1
ATOM 686 C C . ALA A 1 88 ? -12.126 11.198 24.408 1.00 79.56 88 ALA A C 1
ATOM 688 O O . ALA A 1 88 ? -12.964 12.085 24.249 1.00 79.56 88 ALA A O 1
ATOM 689 N N . LEU A 1 89 ? -12.206 10.002 23.808 1.00 79.31 89 LEU A N 1
ATOM 690 C CA . LEU A 1 89 ? -13.345 9.601 22.976 1.00 79.31 89 LEU A CA 1
ATOM 691 C C . LEU A 1 89 ? -14.650 9.541 23.783 1.00 79.31 89 LEU A C 1
ATOM 693 O O . LEU A 1 89 ? -15.667 10.090 23.361 1.00 79.31 89 LEU A O 1
ATOM 697 N N . ARG A 1 90 ? -14.625 8.911 24.966 1.00 79.00 90 ARG A N 1
ATOM 698 C CA . ARG A 1 90 ? -15.811 8.753 25.830 1.00 79.00 90 ARG A CA 1
ATOM 699 C C . ARG A 1 90 ? -16.345 10.080 26.368 1.00 79.00 90 ARG A C 1
ATOM 701 O O . ARG A 1 90 ? -17.553 10.218 26.539 1.00 79.00 90 ARG A O 1
ATOM 708 N N . ASP A 1 91 ? -15.467 11.049 26.615 1.00 75.00 91 ASP A N 1
ATOM 709 C CA . ASP A 1 91 ? -15.836 12.368 27.144 1.00 75.00 91 ASP A CA 1
ATOM 710 C C . ASP A 1 91 ? -16.626 13.228 26.137 1.00 75.00 91 ASP A C 1
ATOM 712 O O . ASP A 1 91 ? -17.028 14.346 26.468 1.00 75.00 91 ASP A O 1
ATOM 716 N N . GLY A 1 92 ? -16.837 12.754 24.900 1.00 61.88 92 GLY A N 1
ATOM 717 C CA . GLY A 1 92 ? -17.551 13.507 23.869 1.00 61.88 92 GLY A CA 1
ATOM 718 C C . GLY A 1 92 ? -16.872 14.839 23.547 1.00 61.88 92 GLY A C 1
ATOM 719 O O . GLY A 1 92 ? -17.528 15.775 23.083 1.00 61.88 92 GLY A O 1
ATOM 720 N N . ALA A 1 93 ? -15.566 14.948 23.824 1.00 54.81 93 ALA A N 1
ATOM 721 C CA . ALA A 1 93 ? -14.754 16.065 23.382 1.00 54.81 93 ALA A CA 1
ATOM 722 C C . ALA A 1 93 ? -14.783 16.038 21.855 1.00 54.81 93 ALA A C 1
ATOM 724 O O . ALA A 1 93 ? -14.041 15.279 21.245 1.00 54.81 93 ALA A O 1
ATOM 725 N N . SER A 1 94 ? -15.708 16.805 21.269 1.00 44.91 94 SER A N 1
ATOM 726 C CA . SER A 1 94 ? -15.927 16.900 19.828 1.00 44.91 94 SER A CA 1
ATOM 727 C C . SER A 1 94 ? -14.582 16.879 19.103 1.00 44.91 94 SER A C 1
ATOM 729 O O . SER A 1 94 ? -13.744 17.772 19.292 1.00 44.91 94 SER A O 1
ATOM 731 N N . LEU A 1 95 ? -14.375 15.818 18.320 1.00 49.94 95 LEU A N 1
ATOM 732 C CA . LEU A 1 95 ? -13.166 15.610 17.528 1.00 49.94 95 LEU A CA 1
ATOM 733 C C . LEU A 1 95 ? -12.935 16.780 16.556 1.00 49.94 95 LEU A C 1
ATOM 735 O O . LEU A 1 95 ? -11.786 17.117 16.292 1.00 49.94 95 LEU A O 1
ATOM 739 N N . ASP A 1 96 ? -13.990 17.532 16.207 1.00 46.81 96 ASP A N 1
ATOM 740 C CA . ASP A 1 96 ? -13.903 18.773 15.424 1.00 46.81 96 ASP A CA 1
ATOM 741 C C . ASP A 1 96 ? -13.073 19.890 16.078 1.00 46.81 96 ASP A C 1
ATOM 743 O O . ASP A 1 96 ? -12.694 20.842 15.393 1.00 46.81 96 ASP A O 1
ATOM 747 N N . LYS A 1 97 ? -12.837 19.872 17.403 1.00 47.38 97 LYS A N 1
ATOM 748 C CA . LYS A 1 97 ? -12.255 21.041 18.095 1.00 47.38 97 LYS A CA 1
ATOM 749 C C . LYS A 1 97 ? -11.135 20.776 19.093 1.00 47.38 97 LYS A C 1
ATOM 751 O O . LYS A 1 97 ? -10.636 21.757 19.649 1.00 47.38 97 LYS A O 1
ATOM 756 N N . ALA A 1 98 ? -10.693 19.536 19.329 1.00 46.19 98 ALA A N 1
ATOM 757 C CA . ALA A 1 98 ? -9.658 19.341 20.352 1.00 46.19 98 ALA A CA 1
ATOM 758 C C . ALA A 1 98 ? -8.600 18.249 20.163 1.00 46.19 98 ALA A C 1
ATOM 760 O O . ALA A 1 98 ? -7.556 18.419 20.787 1.00 46.19 98 ALA A O 1
ATOM 761 N N . LEU A 1 99 ? -8.769 17.160 19.399 1.00 59.62 99 LEU A N 1
ATOM 762 C CA . LEU A 1 99 ? -7.812 16.038 19.523 1.00 59.62 99 LEU A CA 1
ATOM 763 C C . LEU A 1 99 ? -7.432 15.271 18.235 1.00 59.62 99 LEU A C 1
ATOM 765 O O . LEU A 1 99 ? -7.480 14.040 18.251 1.00 59.62 99 LEU A O 1
ATOM 769 N N . PRO A 1 100 ? -6.889 15.943 17.195 1.00 68.62 100 PRO A N 1
ATOM 770 C CA . PRO A 1 100 ? -6.285 15.266 16.035 1.00 68.62 100 PRO A CA 1
ATOM 771 C C . PRO A 1 100 ? -5.245 14.199 16.421 1.00 68.62 100 PRO A C 1
ATOM 773 O O . PRO A 1 100 ? -5.060 13.201 15.732 1.00 68.62 100 PRO A O 1
ATOM 776 N N . LEU A 1 101 ? -4.564 14.388 17.555 1.00 75.94 101 LEU A N 1
ATOM 777 C CA . LEU A 1 101 ? -3.485 13.519 18.017 1.00 75.94 101 LEU A CA 1
ATOM 778 C C . LEU A 1 101 ? -3.956 12.131 18.486 1.00 75.94 101 LEU A C 1
ATOM 780 O O . LEU A 1 101 ? -3.310 11.132 18.179 1.00 75.94 101 LEU A O 1
ATOM 784 N N . HIS A 1 102 ? -5.068 12.058 19.227 1.00 81.69 102 HIS A N 1
ATOM 785 C CA . HIS A 1 102 ? -5.600 10.781 19.722 1.00 81.69 102 HIS A CA 1
ATOM 786 C C . HIS A 1 102 ? -6.244 9.980 18.595 1.00 81.69 102 HIS A C 1
ATOM 788 O O . HIS A 1 102 ? -6.037 8.773 18.516 1.00 81.69 102 HIS A O 1
ATOM 794 N N . GLU A 1 103 ? -6.961 10.659 17.700 1.00 81.31 103 GLU A N 1
ATOM 795 C CA . GLU A 1 103 ? -7.499 10.054 16.484 1.00 81.31 103 GLU A CA 1
ATOM 796 C C . GLU A 1 103 ? -6.372 9.478 15.622 1.00 81.31 103 GLU A C 1
ATOM 798 O O . GLU A 1 103 ? -6.392 8.294 15.296 1.00 81.31 103 GLU A O 1
ATOM 803 N N . THR A 1 104 ? -5.320 10.267 15.367 1.00 81.00 104 THR A N 1
ATOM 804 C CA . THR A 1 104 ? -4.164 9.800 14.590 1.00 81.00 104 THR A CA 1
ATOM 805 C C . THR A 1 104 ? -3.456 8.628 15.277 1.00 81.00 104 THR A C 1
ATOM 807 O O . THR A 1 104 ? -3.055 7.687 14.595 1.00 81.00 104 THR A O 1
ATOM 810 N N . LEU A 1 105 ? -3.323 8.621 16.614 1.00 86.56 105 LEU A N 1
ATOM 811 C CA . LEU A 1 105 ? -2.780 7.466 17.344 1.00 86.56 105 LEU A CA 1
ATOM 812 C C . LEU A 1 105 ? -3.633 6.217 17.110 1.00 86.56 105 LEU A C 1
ATOM 814 O O . LEU A 1 105 ? -3.080 5.177 16.763 1.00 86.56 105 LEU A O 1
ATOM 818 N N . LEU A 1 106 ? -4.949 6.304 17.313 1.00 89.31 106 LEU A N 1
ATOM 819 C CA . LEU A 1 106 ? -5.860 5.165 17.181 1.00 89.31 106 LEU A CA 1
ATOM 820 C C . LEU A 1 106 ? -5.899 4.645 15.743 1.00 89.31 106 LEU A C 1
ATOM 822 O O . LEU A 1 106 ? -5.808 3.438 15.521 1.00 89.31 106 LEU A O 1
ATOM 826 N N . MET A 1 107 ? -5.939 5.552 14.769 1.00 86.25 107 MET A N 1
ATOM 827 C CA . MET A 1 107 ? -5.850 5.229 13.354 1.00 86.25 107 MET A CA 1
ATOM 828 C C . MET A 1 107 ? -4.533 4.509 13.044 1.00 86.25 107 MET A C 1
ATOM 830 O O . MET A 1 107 ? -4.552 3.392 12.534 1.00 86.25 107 MET A O 1
ATOM 834 N N . GLN A 1 108 ? -3.378 5.064 13.415 1.00 86.19 108 GLN A N 1
ATOM 835 C CA . GLN A 1 108 ? -2.078 4.427 13.165 1.00 86.19 108 GLN A CA 1
ATOM 836 C C . GLN A 1 108 ? -1.942 3.087 13.910 1.00 86.19 108 GLN A C 1
ATOM 838 O O . GLN A 1 108 ? -1.455 2.106 13.345 1.00 86.19 108 GLN A O 1
ATOM 843 N N . ALA A 1 109 ? -2.432 2.994 15.149 1.00 89.75 109 ALA A N 1
ATOM 844 C CA . ALA A 1 109 ? -2.451 1.750 15.916 1.00 89.75 109 ALA A CA 1
ATOM 845 C C . ALA A 1 109 ? -3.327 0.682 15.245 1.00 89.75 109 ALA A C 1
ATOM 847 O O . ALA A 1 109 ? -2.936 -0.482 15.213 1.00 89.75 109 ALA A O 1
ATOM 848 N N . SER A 1 110 ? -4.452 1.061 14.630 1.00 89.94 110 SER A N 1
ATOM 849 C CA . SER A 1 110 ? -5.316 0.129 13.894 1.00 89.94 110 SER A CA 1
ATOM 850 C C . SER A 1 110 ? -4.621 -0.527 12.695 1.00 89.94 110 SER A C 1
ATOM 852 O O . SER A 1 110 ? -4.864 -1.700 12.402 1.00 89.94 110 SER A O 1
ATOM 854 N N . TRP A 1 111 ? -3.715 0.199 12.032 1.00 85.50 111 TRP A N 1
ATOM 855 C CA . TRP A 1 111 ? -2.911 -0.311 10.920 1.00 85.50 111 TRP A CA 1
ATOM 856 C C . TRP A 1 111 ? -1.751 -1.190 11.394 1.00 85.50 111 TRP A C 1
ATOM 858 O O . TRP A 1 111 ? -1.491 -2.247 10.817 1.00 85.50 111 TRP A O 1
ATOM 868 N N . GLN A 1 112 ? -1.050 -0.746 12.439 1.00 87.12 112 GLN A N 1
ATOM 869 C CA . GLN A 1 112 ? 0.275 -1.260 12.791 1.00 87.12 112 GLN A CA 1
ATOM 870 C C . GLN A 1 112 ? 0.255 -2.282 13.936 1.00 87.12 112 GLN A C 1
ATOM 872 O O . GLN A 1 112 ? 1.138 -3.135 14.012 1.00 87.12 112 GLN A O 1
ATOM 877 N N . GLN A 1 113 ? -0.717 -2.183 14.848 1.00 88.88 113 GLN A N 1
ATOM 878 C CA . GLN A 1 113 ? -0.868 -3.032 16.035 1.00 88.88 113 GLN A CA 1
ATOM 879 C C . GLN A 1 113 ? -2.354 -3.238 16.410 1.00 88.88 113 GLN A C 1
ATOM 881 O O . GLN A 1 113 ? -2.737 -2.988 17.552 1.00 88.88 113 GLN A O 1
ATOM 886 N N . PRO A 1 114 ? -3.218 -3.714 15.491 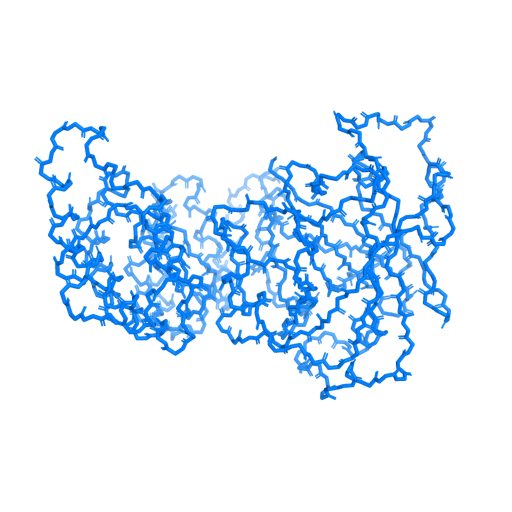1.00 90.12 114 PRO A N 1
ATOM 887 C CA . PRO A 1 114 ? -4.664 -3.826 15.730 1.00 90.12 114 PRO A CA 1
ATOM 888 C C . PRO A 1 114 ? -5.023 -4.619 16.996 1.00 90.12 114 PRO A C 1
ATOM 890 O O . PRO A 1 114 ? -6.021 -4.327 17.652 1.00 90.12 114 PRO A O 1
ATOM 893 N N . GLN A 1 115 ? -4.194 -5.592 17.378 1.00 91.38 115 GLN A N 1
ATOM 894 C CA . GLN A 1 115 ? -4.364 -6.414 18.572 1.00 91.38 115 GLN A CA 1
ATOM 895 C C . GLN A 1 115 ? -4.422 -5.620 19.885 1.00 91.38 115 GLN A C 1
ATOM 897 O O . GLN A 1 115 ? -5.049 -6.092 20.829 1.00 91.38 115 GLN A O 1
ATOM 902 N N . THR A 1 116 ? -3.808 -4.432 19.965 1.00 92.56 116 THR A N 1
ATOM 903 C CA . THR A 1 116 ? -3.867 -3.588 21.174 1.00 92.56 116 THR A CA 1
ATOM 904 C C . THR A 1 116 ? -5.219 -2.893 21.323 1.00 92.56 116 THR A C 1
ATOM 906 O O . THR A 1 116 ? -5.622 -2.574 22.437 1.00 92.56 116 THR A O 1
ATOM 909 N N . LEU A 1 117 ? -5.955 -2.712 20.221 1.00 94.38 117 LEU A N 1
ATOM 910 C CA . LEU A 1 117 ? -7.280 -2.090 20.206 1.00 94.38 117 LEU A CA 1
ATOM 911 C C . LEU A 1 117 ? -8.417 -3.100 20.404 1.00 94.38 117 LEU A C 1
ATOM 913 O O . LEU A 1 117 ? -9.482 -2.723 20.885 1.00 94.38 117 LEU A O 1
ATOM 917 N N . ARG A 1 118 ? -8.198 -4.383 20.080 1.00 94.00 118 ARG A N 1
ATOM 918 C CA . ARG A 1 118 ? -9.210 -5.457 20.188 1.00 94.00 118 ARG A CA 1
ATOM 919 C C . ARG A 1 118 ? -9.921 -5.531 21.549 1.00 94.00 118 ARG A C 1
ATOM 921 O O . ARG A 1 118 ? -11.141 -5.662 21.547 1.00 94.00 118 ARG A O 1
ATOM 928 N N . PRO A 1 119 ? -9.243 -5.381 22.706 1.00 94.06 119 PRO A N 1
ATOM 929 C CA . PRO A 1 119 ? -9.917 -5.376 24.010 1.00 94.06 119 PRO A CA 1
ATOM 930 C C . PRO A 1 119 ? -10.873 -4.191 24.229 1.00 94.06 119 PRO A C 1
ATOM 932 O O . PRO A 1 119 ? -11.663 -4.205 25.170 1.00 94.06 119 PRO A O 1
ATOM 935 N N . HIS A 1 120 ? -10.792 -3.163 23.384 1.00 93.88 120 HIS A N 1
ATOM 936 C CA . HIS A 1 120 ? -11.503 -1.893 23.516 1.00 93.88 120 HIS A CA 1
ATOM 937 C C . HIS A 1 120 ? -12.499 -1.643 22.378 1.00 93.88 120 HIS A C 1
ATOM 939 O O . HIS A 1 120 ? -13.085 -0.570 22.303 1.00 93.88 120 HIS A O 1
ATOM 945 N N . VAL A 1 121 ? -12.733 -2.619 21.495 1.00 93.94 121 VAL A N 1
ATOM 946 C CA . VAL A 1 121 ? -13.578 -2.445 20.297 1.00 93.94 121 VAL A CA 1
ATOM 947 C C . VAL A 1 121 ? -14.985 -1.951 20.596 1.00 93.94 121 VAL A C 1
ATOM 949 O O . VAL A 1 121 ? -15.523 -1.176 19.815 1.00 93.94 121 VAL A O 1
ATOM 952 N N . LEU A 1 122 ? -15.565 -2.321 21.740 1.00 93.06 122 LEU A N 1
ATOM 953 C CA . LEU A 1 122 ? -16.896 -1.850 22.132 1.00 93.06 122 LEU A CA 1
ATOM 954 C C . LEU A 1 122 ? -16.941 -0.333 22.380 1.00 93.06 122 LEU A C 1
ATOM 956 O O . LEU A 1 122 ? -17.968 0.283 22.114 1.00 93.06 122 LEU A O 1
ATOM 960 N N . ASP A 1 123 ? -15.833 0.275 22.814 1.00 90.06 123 ASP A N 1
ATOM 961 C CA . ASP A 1 123 ? -15.708 1.734 22.934 1.00 90.06 123 ASP A CA 1
ATOM 962 C C . ASP A 1 123 ? -15.530 2.421 21.568 1.00 90.06 123 ASP A C 1
ATOM 964 O O . ASP A 1 123 ? -15.776 3.617 21.436 1.00 90.06 123 ASP A O 1
ATOM 968 N N . LEU A 1 124 ? -15.090 1.670 20.554 1.00 91.56 124 LEU A N 1
ATOM 969 C CA . LEU A 1 124 ? -14.726 2.184 19.232 1.00 91.56 124 LEU A CA 1
ATOM 970 C C . LEU A 1 124 ? -15.867 2.081 18.212 1.00 91.56 124 LEU A C 1
ATOM 972 O O . LEU A 1 124 ? -15.873 2.842 17.250 1.00 91.56 124 LEU A O 1
ATOM 976 N N . VAL A 1 125 ? -16.841 1.180 18.409 1.00 90.31 125 VAL A N 1
ATOM 977 C CA . VAL A 1 125 ? -17.952 0.975 17.458 1.00 90.31 125 VAL A CA 1
ATOM 978 C C . VAL A 1 125 ? -18.722 2.273 17.202 1.00 90.31 125 VAL A C 1
ATOM 980 O O . VAL A 1 125 ? -18.898 2.647 16.048 1.00 90.31 125 VAL A O 1
ATOM 983 N N . SER A 1 126 ? -19.163 2.984 18.246 1.00 86.94 126 SER A N 1
ATOM 984 C CA . SER A 1 126 ? -19.982 4.194 18.059 1.00 86.94 126 SER A CA 1
ATOM 985 C C . SER A 1 126 ? -19.229 5.320 17.327 1.00 86.94 126 SER A C 1
ATOM 987 O O . SER A 1 126 ? -19.766 5.777 16.318 1.00 86.94 126 SER A O 1
ATOM 989 N N . PRO A 1 127 ? -18.000 5.715 17.735 1.00 86.19 127 PRO A N 1
ATOM 990 C CA . PRO A 1 127 ? -17.211 6.713 17.001 1.00 86.19 127 PRO A CA 1
ATOM 991 C C . PRO A 1 127 ? -16.936 6.345 15.537 1.00 86.19 127 PRO A C 1
ATOM 993 O O . PRO A 1 127 ? -16.863 7.199 14.659 1.00 86.19 127 PRO A O 1
ATOM 996 N N . VAL A 1 128 ? -16.779 5.053 15.248 1.00 87.00 128 VAL A N 1
ATOM 997 C CA . VAL A 1 128 ? -16.563 4.586 13.875 1.00 87.00 128 VAL A CA 1
ATOM 998 C C . VAL A 1 128 ? -17.845 4.688 13.044 1.00 87.00 128 VAL A C 1
ATOM 1000 O O . VAL A 1 128 ? -17.805 5.107 11.889 1.00 87.00 128 VAL A O 1
ATOM 1003 N N . LEU A 1 129 ? -19.004 4.360 13.620 1.00 83.12 129 LEU A N 1
ATOM 1004 C CA . LEU A 1 129 ? -20.291 4.423 12.920 1.00 83.12 129 LEU A CA 1
ATOM 1005 C C . LEU A 1 129 ? -20.781 5.852 12.657 1.00 83.12 129 LEU A C 1
ATOM 1007 O O . LEU A 1 129 ? -21.443 6.080 11.643 1.00 83.12 129 LEU A O 1
ATOM 1011 N N . ASP A 1 130 ? -20.495 6.797 13.555 1.00 80.94 130 ASP A N 1
ATOM 1012 C CA . ASP A 1 130 ? -20.855 8.210 13.373 1.00 80.94 130 ASP A CA 1
ATOM 1013 C C . ASP A 1 130 ? -19.852 8.994 12.503 1.00 80.94 130 ASP A C 1
ATOM 1015 O O . ASP A 1 130 ? -20.125 10.135 12.125 1.00 80.94 130 ASP A O 1
ATOM 1019 N N . GLY A 1 131 ? -18.747 8.350 12.107 1.00 78.00 131 GLY A N 1
ATOM 1020 C CA . GLY A 1 131 ? -17.727 8.893 11.213 1.00 78.00 131 GLY A CA 1
ATOM 1021 C C . GLY A 1 131 ? -16.693 9.781 11.899 1.00 78.00 131 GLY A C 1
ATOM 1022 O O . GLY A 1 131 ? -15.856 10.356 11.207 1.00 78.00 131 GLY A O 1
ATOM 1023 N N . SER A 1 132 ? -16.728 9.891 13.229 1.00 78.81 132 SER A N 1
ATOM 1024 C CA . SER A 1 132 ? -15.743 10.656 13.994 1.00 78.81 132 SER A CA 1
ATOM 1025 C C . SER A 1 132 ? -14.392 9.948 14.129 1.0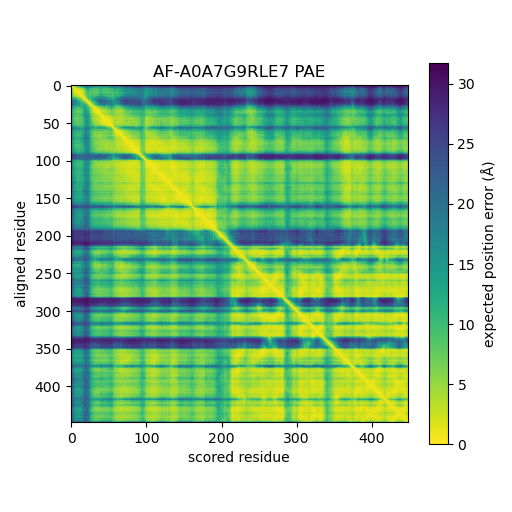0 78.81 132 SER A C 1
ATOM 1027 O O . SER A 1 132 ? -13.397 10.597 14.424 1.00 78.81 132 SER A O 1
ATOM 1029 N N . LEU A 1 133 ? -14.331 8.635 13.894 1.00 83.44 133 LEU A N 1
ATOM 1030 C CA . LEU A 1 133 ? -13.089 7.867 13.923 1.00 83.44 133 LEU A CA 1
ATOM 1031 C C . LEU A 1 133 ? -12.987 6.927 12.720 1.00 83.44 133 LEU A C 1
ATOM 1033 O O . LEU A 1 133 ? -13.893 6.139 12.456 1.00 83.44 133 LEU A O 1
ATOM 1037 N N . GLN A 1 134 ? -11.843 6.935 12.037 1.00 82.56 134 GLN A N 1
ATOM 1038 C CA . GLN A 1 134 ? -11.541 5.980 10.971 1.00 82.56 134 GLN A CA 1
ATOM 1039 C C . GLN A 1 134 ? -10.510 4.955 11.449 1.00 82.56 134 GLN A C 1
ATOM 1041 O O . GLN A 1 134 ? -9.419 5.311 11.893 1.00 82.56 134 GLN A O 1
ATOM 1046 N N . LEU A 1 135 ? -10.853 3.666 11.365 1.00 85.88 135 LEU A N 1
ATOM 1047 C CA . LEU A 1 135 ? -9.980 2.562 11.770 1.00 85.88 135 LEU A CA 1
ATOM 1048 C C . LEU A 1 135 ? -9.841 1.537 10.652 1.00 85.88 135 LEU A C 1
ATOM 1050 O O . LEU A 1 135 ? -10.788 1.242 9.924 1.00 85.88 135 LEU A O 1
ATOM 1054 N N . HIS A 1 136 ? -8.666 0.923 10.585 1.00 84.50 136 HIS A N 1
ATOM 1055 C CA . HIS A 1 136 ? -8.407 -0.194 9.698 1.00 84.50 136 HIS A CA 1
ATOM 1056 C C . HIS A 1 136 ? -9.183 -1.453 10.122 1.00 84.50 136 HIS A C 1
ATOM 1058 O O . HIS A 1 136 ? -9.301 -1.779 11.307 1.00 84.50 136 HIS A O 1
ATOM 1064 N N . TRP A 1 137 ? -9.649 -2.226 9.141 1.00 82.31 137 TRP A N 1
ATOM 1065 C CA . TRP A 1 137 ? -10.544 -3.370 9.344 1.00 82.31 137 TRP A CA 1
ATOM 1066 C C . TRP A 1 137 ? -9.979 -4.506 10.199 1.00 82.31 137 TRP A C 1
ATOM 1068 O O . TRP A 1 137 ? -10.729 -5.230 10.852 1.00 82.31 137 TRP A O 1
ATOM 1078 N N . ARG A 1 138 ? -8.648 -4.646 10.255 1.00 84.62 138 ARG A N 1
ATOM 1079 C CA . ARG A 1 138 ? -7.963 -5.672 11.070 1.00 84.62 138 ARG A CA 1
ATOM 1080 C C . ARG A 1 138 ? -8.269 -5.580 12.568 1.00 84.62 138 ARG A C 1
ATOM 1082 O O . ARG A 1 138 ? -8.062 -6.562 13.282 1.00 84.62 138 ARG A O 1
ATOM 1089 N N . VAL A 1 139 ? -8.748 -4.430 13.047 1.00 90.44 139 VAL A N 1
ATOM 1090 C CA . VAL A 1 139 ? -9.188 -4.250 14.441 1.00 90.44 139 VAL A CA 1
ATOM 1091 C C . VAL A 1 139 ? -10.382 -5.143 14.775 1.00 90.44 139 VAL A C 1
ATOM 1093 O O . VAL A 1 139 ? -10.485 -5.626 15.897 1.00 90.44 139 VAL A O 1
ATOM 1096 N N . TRP A 1 140 ? -11.245 -5.420 13.799 1.00 90.88 140 TRP A N 1
ATOM 1097 C CA . TRP A 1 140 ? -12.464 -6.212 13.983 1.00 90.88 140 TRP A CA 1
ATOM 1098 C C . TRP A 1 140 ? -12.247 -7.711 13.769 1.00 90.88 140 TRP A C 1
ATOM 1100 O O . TRP A 1 140 ? -13.190 -8.489 13.846 1.00 90.88 140 TRP A O 1
ATOM 1110 N N . GLN A 1 141 ? -11.020 -8.131 13.475 1.00 87.19 141 GLN A N 1
ATOM 1111 C CA . GLN A 1 141 ? -10.699 -9.533 13.248 1.00 87.19 141 GLN A CA 1
ATOM 1112 C C . GLN A 1 141 ? -10.221 -10.223 14.513 1.00 87.19 141 GLN A C 1
ATOM 1114 O O . GLN A 1 141 ? -9.649 -9.589 15.398 1.00 87.19 141 GLN A O 1
ATOM 1119 N N . GLU A 1 142 ? -10.382 -11.548 14.541 1.00 87.94 142 GLU A N 1
ATOM 1120 C CA . GLU A 1 142 ? -9.881 -12.408 15.622 1.00 87.94 142 GLU A CA 1
ATOM 1121 C C . GLU A 1 142 ? -10.413 -11.995 17.008 1.00 87.94 142 GLU A C 1
ATOM 1123 O O . GLU A 1 142 ? -9.731 -12.157 18.021 1.00 87.94 142 GLU A O 1
ATOM 1128 N N . LEU A 1 143 ? -11.627 -11.437 17.054 1.00 91.44 143 LEU A N 1
ATOM 1129 C CA . LEU A 1 143 ? -12.335 -11.174 18.303 1.00 91.44 143 LEU A CA 1
ATOM 1130 C C . LEU A 1 143 ? -12.840 -12.493 18.896 1.00 91.44 143 LEU A C 1
ATOM 1132 O O . LEU A 1 143 ? -13.200 -13.417 18.164 1.00 91.44 143 LEU A O 1
ATOM 1136 N N . ASP A 1 144 ? -12.894 -12.579 20.225 1.00 93.44 144 ASP A N 1
ATOM 1137 C CA . ASP A 1 144 ? -13.585 -13.686 20.879 1.00 93.44 144 ASP A CA 1
ATOM 1138 C C . ASP A 1 144 ? -15.097 -13.630 20.593 1.00 93.44 144 ASP A C 1
ATOM 1140 O O . ASP A 1 144 ? -15.660 -12.572 20.296 1.00 93.44 144 ASP A O 1
ATOM 1144 N N . GLU A 1 145 ? -15.760 -14.782 20.692 1.00 91.69 145 GLU A N 1
ATOM 1145 C CA . GLU A 1 145 ? -17.175 -14.936 20.337 1.00 91.69 145 GLU A CA 1
ATOM 1146 C C . GLU A 1 145 ? -18.088 -13.971 21.111 1.00 91.69 145 GLU A C 1
ATOM 1148 O O . GLU A 1 145 ? -18.997 -13.384 20.524 1.00 91.69 145 GLU A O 1
ATOM 1153 N N . GLY A 1 146 ? -17.805 -13.740 22.400 1.00 94.62 146 GLY A N 1
ATOM 1154 C CA . GLY A 1 146 ? -18.598 -12.852 23.250 1.00 94.62 146 GLY A CA 1
ATOM 1155 C C . GLY A 1 146 ? -18.475 -11.383 22.847 1.00 94.62 146 GLY A C 1
ATOM 1156 O O . GLY A 1 146 ? -19.482 -10.668 22.789 1.00 94.62 146 GLY A O 1
ATOM 1157 N N . THR A 1 147 ? -17.261 -10.937 22.523 1.00 94.94 147 THR A N 1
ATOM 1158 C CA . THR A 1 147 ? -17.011 -9.584 22.011 1.00 94.94 147 THR A CA 1
ATOM 1159 C C . THR A 1 147 ? -17.628 -9.389 20.626 1.00 94.94 147 THR A C 1
ATOM 1161 O O . THR A 1 147 ? -18.310 -8.387 20.402 1.00 94.94 147 THR A O 1
ATOM 1164 N N . ALA A 1 148 ? -17.472 -10.354 19.714 1.00 93.62 148 ALA A N 1
ATOM 1165 C CA . ALA A 1 148 ? -18.088 -10.308 18.386 1.00 93.62 148 ALA A CA 1
ATOM 1166 C C . ALA A 1 148 ? -19.626 -10.230 18.467 1.00 93.62 148 ALA A C 1
ATOM 1168 O O . ALA A 1 148 ? -20.253 -9.437 17.763 1.00 93.62 148 ALA A O 1
ATOM 1169 N N . ASP A 1 149 ? -20.235 -10.988 19.383 1.00 94.75 149 ASP A N 1
ATOM 1170 C CA . ASP A 1 149 ? -21.671 -10.932 19.672 1.00 94.75 149 ASP A CA 1
ATOM 1171 C C . ASP A 1 149 ? -22.123 -9.562 20.186 1.00 94.75 149 ASP A C 1
ATOM 1173 O O . ASP A 1 149 ? -23.193 -9.073 19.820 1.00 94.75 149 ASP A O 1
ATOM 1177 N N . ALA A 1 150 ? -21.328 -8.935 21.055 1.00 94.81 150 ALA A N 1
ATOM 1178 C CA . ALA A 1 150 ? -21.625 -7.601 21.558 1.00 94.81 150 ALA A CA 1
ATOM 1179 C C . ALA A 1 150 ? -21.540 -6.543 20.448 1.00 94.81 150 ALA A C 1
ATOM 1181 O O . ALA A 1 150 ? -22.437 -5.706 20.353 1.00 94.81 150 ALA A O 1
ATOM 1182 N N . VAL A 1 151 ? -20.534 -6.627 19.569 1.00 93.81 151 VAL A N 1
ATOM 1183 C CA . VAL A 1 151 ? -20.425 -5.763 18.383 1.00 93.81 151 VAL A CA 1
ATOM 1184 C C . VAL A 1 151 ? -21.654 -5.923 17.484 1.00 93.81 151 VAL A C 1
ATOM 1186 O O . VAL A 1 151 ? -22.278 -4.924 17.139 1.00 93.81 151 VAL A O 1
ATOM 1189 N N . ARG A 1 152 ? -22.071 -7.157 17.164 1.00 91.94 152 ARG A N 1
ATOM 1190 C CA . ARG A 1 152 ? -23.269 -7.413 16.340 1.00 91.94 152 ARG A CA 1
ATOM 1191 C C . ARG A 1 152 ? -24.535 -6.768 16.902 1.00 91.94 152 ARG A C 1
ATOM 1193 O O . ARG A 1 152 ? -25.296 -6.179 16.140 1.00 91.94 152 ARG A O 1
ATOM 1200 N N . ARG A 1 153 ? -24.743 -6.848 18.222 1.00 91.00 153 ARG A N 1
ATOM 1201 C CA . ARG A 1 153 ? -25.900 -6.224 18.887 1.00 91.00 153 ARG A CA 1
ATOM 1202 C C . ARG A 1 153 ? -25.878 -4.701 18.778 1.00 91.00 153 ARG A C 1
ATOM 1204 O O . ARG A 1 153 ? -26.905 -4.112 18.462 1.00 91.00 153 ARG A O 1
ATOM 1211 N N . LEU A 1 154 ? -24.717 -4.074 18.987 1.00 89.62 154 LEU A N 1
ATOM 1212 C CA . LEU A 1 154 ? -24.567 -2.624 18.812 1.00 89.62 154 LEU A CA 1
ATOM 1213 C C . LEU A 1 154 ? -24.876 -2.203 17.371 1.00 89.62 154 LEU A C 1
ATOM 1215 O O . LEU A 1 154 ? -25.564 -1.210 17.149 1.00 89.62 154 LEU A O 1
ATOM 1219 N N . LEU A 1 155 ? -24.407 -2.983 16.396 1.00 88.69 155 LEU A N 1
ATOM 1220 C CA . LEU A 1 155 ? -24.683 -2.736 14.985 1.00 88.69 155 LEU A CA 1
ATOM 1221 C C . LEU A 1 155 ? -26.180 -2.834 14.667 1.00 88.69 155 LEU A C 1
ATOM 1223 O O . LEU A 1 155 ? -26.705 -1.933 14.017 1.00 88.69 155 LEU A O 1
ATOM 1227 N N . ASP A 1 156 ? -26.883 -3.855 15.170 1.00 86.25 156 ASP A N 1
ATOM 1228 C CA . ASP A 1 156 ? -28.338 -3.985 14.995 1.00 86.25 156 ASP A CA 1
ATOM 1229 C C . ASP A 1 156 ? -29.101 -2.776 15.554 1.00 86.25 156 ASP A C 1
ATOM 1231 O O . ASP A 1 156 ? -29.935 -2.197 14.854 1.00 86.25 156 ASP A O 1
ATOM 1235 N N . GLU A 1 157 ? -28.770 -2.334 16.772 1.00 82.62 157 GLU A N 1
ATOM 1236 C CA . GLU A 1 157 ? -29.383 -1.146 17.381 1.00 82.62 157 GLU A CA 1
ATOM 1237 C C . GLU A 1 157 ? -29.131 0.131 16.567 1.00 82.62 157 GLU A C 1
ATOM 1239 O O . GLU A 1 157 ? -29.992 1.016 16.502 1.00 82.62 157 GLU A O 1
ATOM 1244 N N . CYS A 1 158 ? -27.954 0.244 15.949 1.00 77.50 158 CYS A N 1
ATOM 1245 C CA . CYS A 1 158 ? -27.615 1.354 15.069 1.00 77.50 158 CYS A CA 1
ATOM 1246 C C . CYS A 1 158 ? -28.372 1.278 13.738 1.00 77.50 158 CYS A C 1
ATOM 1248 O O . CYS A 1 158 ? -28.888 2.296 13.283 1.00 77.50 158 CYS A O 1
ATOM 1250 N N . PHE A 1 159 ? -28.502 0.106 13.112 1.00 77.81 159 PHE A N 1
ATOM 1251 C CA . PHE A 1 159 ? -29.214 -0.027 11.834 1.00 77.81 159 PHE A CA 1
ATOM 1252 C C . PHE A 1 159 ? -30.706 0.304 11.932 1.00 77.81 159 PHE A C 1
ATOM 1254 O O . PHE A 1 159 ? -31.313 0.678 10.930 1.00 77.81 159 PHE A O 1
ATOM 1261 N N . GLU A 1 160 ? -31.304 0.203 13.119 1.00 73.25 160 GLU A N 1
ATOM 1262 C CA . GLU A 1 160 ? -32.682 0.644 13.359 1.00 73.25 160 GLU A CA 1
ATOM 1263 C C . GLU A 1 160 ? -32.833 2.174 13.408 1.00 73.25 160 GLU A C 1
ATOM 1265 O O . GLU A 1 160 ? -33.925 2.691 13.165 1.00 73.25 160 GLU A O 1
ATOM 1270 N N . LYS A 1 161 ? -31.757 2.906 13.725 1.00 67.94 161 LYS A N 1
ATOM 1271 C CA . LYS A 1 161 ? -31.795 4.341 14.065 1.00 67.94 161 LYS A CA 1
ATOM 1272 C C . LYS A 1 161 ? -31.054 5.246 13.076 1.00 67.94 161 LYS A C 1
ATOM 1274 O O . LYS A 1 161 ? -31.294 6.452 13.084 1.00 67.94 161 LYS A O 1
ATOM 1279 N N . SER A 1 162 ? -30.140 4.704 12.275 1.00 63.44 162 SER A N 1
ATOM 1280 C CA . SER A 1 162 ? -29.065 5.490 11.658 1.00 63.44 162 SER A CA 1
ATOM 1281 C C . SER A 1 162 ? -29.210 5.762 10.157 1.00 63.44 162 SER A C 1
ATOM 1283 O O . SER A 1 162 ? -29.939 5.102 9.420 1.00 63.44 162 SER A O 1
ATOM 1285 N N . HIS A 1 163 ? -28.449 6.764 9.707 1.00 64.94 163 HIS A N 1
ATOM 1286 C CA . HIS A 1 163 ? -28.305 7.189 8.316 1.00 64.94 163 HIS A CA 1
ATOM 1287 C C . HIS A 1 163 ? -27.482 6.204 7.463 1.00 64.94 163 HIS A C 1
ATOM 1289 O O . HIS A 1 163 ? -26.830 5.285 7.960 1.00 64.94 163 HIS A O 1
ATOM 1295 N N . HIS A 1 164 ? -27.474 6.449 6.151 1.00 67.81 164 HIS A N 1
ATOM 1296 C CA . HIS A 1 164 ? -26.841 5.606 5.137 1.00 67.81 164 HIS A CA 1
ATOM 1297 C C . HIS A 1 164 ? -25.355 5.263 5.409 1.00 67.81 164 HIS A C 1
ATOM 1299 O O . HIS A 1 164 ? -24.962 4.106 5.266 1.00 67.81 164 HIS A O 1
ATOM 1305 N N . ASN A 1 165 ? -24.545 6.225 5.870 1.00 69.06 165 ASN A N 1
ATOM 1306 C CA . ASN A 1 165 ? -23.104 6.022 6.099 1.00 69.06 165 ASN A CA 1
ATOM 1307 C C . ASN A 1 165 ? -22.803 5.035 7.239 1.00 69.06 165 ASN A C 1
ATOM 1309 O O . ASN A 1 165 ? -21.949 4.166 7.086 1.00 69.06 165 ASN A O 1
ATOM 1313 N N . ALA A 1 166 ? -23.549 5.100 8.345 1.00 75.88 166 ALA A N 1
ATOM 1314 C CA . ALA A 1 166 ? -23.392 4.156 9.453 1.00 75.88 166 ALA A CA 1
ATOM 1315 C C . ALA A 1 166 ? -23.706 2.714 9.018 1.00 75.88 166 ALA A C 1
ATOM 1317 O O . ALA A 1 166 ? -23.083 1.766 9.490 1.00 75.88 166 ALA A O 1
ATOM 1318 N N . CYS A 1 167 ? -24.639 2.539 8.074 1.00 78.44 167 CYS A N 1
ATOM 1319 C CA . CYS A 1 167 ? -24.950 1.225 7.514 1.00 78.44 167 CYS A CA 1
ATOM 1320 C C . CYS A 1 167 ? -23.783 0.657 6.690 1.00 78.44 167 CYS A C 1
ATOM 1322 O O . CYS A 1 167 ? -23.484 -0.528 6.812 1.00 78.44 167 CYS A O 1
ATOM 1324 N N . MET A 1 168 ? -23.105 1.492 5.893 1.00 76.50 168 MET A N 1
ATOM 1325 C CA . MET A 1 168 ? -21.912 1.097 5.128 1.00 76.50 168 MET A CA 1
ATOM 1326 C C . MET A 1 168 ? -20.776 0.644 6.045 1.00 76.50 168 MET A C 1
ATOM 1328 O O . MET A 1 168 ? -20.242 -0.453 5.887 1.00 76.50 168 MET A O 1
ATOM 1332 N N . VAL A 1 169 ? -20.440 1.471 7.037 1.00 79.25 169 VAL A N 1
ATOM 1333 C CA . VAL A 1 169 ? -19.350 1.187 7.977 1.00 79.25 169 VAL A CA 1
ATOM 1334 C C . VAL A 1 169 ? -19.678 -0.030 8.844 1.00 79.25 169 VAL A C 1
ATOM 1336 O O . VAL A 1 169 ? -18.849 -0.922 9.006 1.00 79.25 169 VAL A O 1
ATOM 1339 N N . GLY A 1 170 ? -20.911 -0.131 9.343 1.00 85.69 170 GLY A N 1
ATOM 1340 C CA . GLY A 1 170 ? -21.351 -1.299 10.102 1.00 85.69 170 GLY A CA 1
ATOM 1341 C C . GLY A 1 170 ? -21.300 -2.589 9.285 1.00 85.69 170 GLY A C 1
ATOM 1342 O O . GLY A 1 170 ? -20.925 -3.638 9.806 1.00 85.69 170 GLY A O 1
ATOM 1343 N N . MET A 1 171 ? -21.603 -2.521 7.988 1.00 83.50 171 MET A N 1
ATOM 1344 C CA . MET A 1 171 ? -21.466 -3.669 7.102 1.00 83.50 171 MET A CA 1
ATOM 1345 C C . MET A 1 171 ? -20.001 -4.087 6.913 1.00 83.50 171 MET A C 1
ATOM 1347 O O . MET A 1 171 ? -19.702 -5.278 6.981 1.00 83.50 171 MET A O 1
ATOM 1351 N N . ALA A 1 172 ? -19.088 -3.132 6.732 1.00 80.25 172 ALA A N 1
ATOM 1352 C CA . ALA A 1 172 ? -17.652 -3.400 6.684 1.00 80.25 172 ALA A CA 1
ATOM 1353 C C . ALA A 1 172 ? -17.153 -4.099 7.967 1.00 80.25 172 ALA A C 1
ATOM 1355 O O . ALA A 1 172 ? -16.387 -5.064 7.902 1.00 80.25 172 ALA A O 1
ATOM 1356 N N . ILE A 1 173 ? -17.655 -3.696 9.141 1.00 88.19 173 ILE A N 1
ATOM 1357 C CA . ILE A 1 173 ? -17.362 -4.373 10.415 1.00 88.19 173 ILE A CA 1
ATOM 1358 C C . ILE A 1 173 ? -17.881 -5.820 10.402 1.00 88.19 173 ILE A C 1
ATOM 1360 O O . ILE A 1 173 ? -17.122 -6.736 10.710 1.00 88.19 173 ILE A O 1
ATOM 1364 N N . LEU A 1 174 ? -19.138 -6.058 10.002 1.00 87.81 174 LEU A N 1
ATOM 1365 C CA . LEU A 1 174 ? -19.708 -7.415 9.936 1.00 87.81 174 LEU A CA 1
ATOM 1366 C C . LEU A 1 174 ? -18.922 -8.337 9.005 1.00 87.81 174 LEU A C 1
ATOM 1368 O O . LEU A 1 174 ? -18.666 -9.495 9.333 1.00 87.81 174 LEU A O 1
ATOM 1372 N N . LEU A 1 175 ? -18.534 -7.825 7.842 1.00 83.75 175 LEU A N 1
ATOM 1373 C CA . LEU A 1 175 ? -17.729 -8.578 6.897 1.00 83.75 175 LEU A CA 1
ATOM 1374 C C . LEU A 1 175 ? -16.321 -8.868 7.458 1.00 83.75 175 LEU A C 1
ATOM 1376 O O . LEU A 1 175 ? -15.819 -9.977 7.291 1.00 83.75 175 LEU A O 1
ATOM 1380 N N . SER A 1 176 ? -15.732 -7.931 8.213 1.00 84.31 176 SER A N 1
ATOM 1381 C CA . SER A 1 176 ? -14.443 -8.132 8.899 1.00 84.31 176 SER A CA 1
ATOM 1382 C C . SER A 1 176 ? -14.486 -9.237 9.954 1.00 84.31 176 SER A C 1
ATOM 1384 O O . SER A 1 176 ? -13.510 -9.976 10.084 1.00 84.31 176 SER A O 1
ATOM 1386 N N . LEU A 1 177 ? -15.592 -9.360 10.703 1.00 87.88 177 LEU A N 1
ATOM 1387 C CA . LEU A 1 177 ? -15.777 -10.430 11.696 1.00 87.88 177 LEU A CA 1
ATOM 1388 C C . LEU A 1 177 ? -15.695 -11.815 11.036 1.00 87.88 177 LEU A C 1
ATOM 1390 O O . LEU A 1 177 ? -15.189 -12.762 11.635 1.00 87.88 177 LEU A O 1
ATOM 1394 N N . GLY A 1 178 ? -16.181 -11.930 9.795 1.00 79.69 178 GLY A N 1
ATOM 1395 C CA . GLY A 1 178 ? -15.982 -13.090 8.922 1.00 79.69 178 GLY A CA 1
ATOM 1396 C C . GLY A 1 178 ? -16.708 -14.377 9.334 1.00 79.69 178 GLY A C 1
ATOM 1397 O O . GLY A 1 178 ? -16.656 -15.365 8.601 1.00 79.69 178 GLY A O 1
ATOM 1398 N N . ASP A 1 179 ? -17.400 -14.398 10.475 1.00 84.62 179 ASP A N 1
ATOM 1399 C CA . ASP A 1 179 ? -18.180 -15.549 10.921 1.00 84.62 179 ASP A CA 1
ATOM 1400 C C . ASP A 1 179 ? -19.530 -15.661 10.186 1.00 84.62 179 ASP A C 1
ATOM 1402 O O . ASP A 1 179 ? -20.071 -14.696 9.640 1.00 84.62 179 ASP A O 1
ATOM 1406 N N . ALA A 1 180 ? -20.105 -16.866 10.181 1.00 84.62 180 ALA A N 1
ATOM 1407 C CA . ALA A 1 180 ? -21.329 -17.156 9.435 1.00 84.62 180 ALA A CA 1
ATOM 1408 C C . ALA A 1 180 ? -22.541 -16.310 9.874 1.00 84.62 180 ALA A C 1
ATOM 1410 O O . ALA A 1 180 ? -23.423 -16.042 9.054 1.00 84.62 180 ALA A O 1
ATOM 1411 N N . VAL A 1 181 ? -22.603 -15.893 11.144 1.00 88.62 181 VAL A N 1
ATOM 1412 C CA . VAL A 1 181 ? -23.690 -15.052 11.663 1.00 88.62 181 VAL A CA 1
ATOM 1413 C C . VAL A 1 181 ? -23.535 -13.638 11.118 1.00 88.62 181 VAL A C 1
ATOM 1415 O O . VAL A 1 181 ? -24.485 -13.101 10.547 1.00 88.62 181 VAL A O 1
ATOM 1418 N N . SER A 1 182 ? -22.330 -13.079 11.207 1.00 87.25 182 SER A N 1
ATOM 1419 C CA . SER A 1 182 ? -22.018 -11.740 10.702 1.00 87.25 182 SER A CA 1
ATOM 1420 C C . SER A 1 182 ? -22.195 -11.641 9.182 1.00 87.25 182 SER A C 1
ATOM 1422 O O . SER A 1 182 ? -22.819 -10.697 8.698 1.00 87.25 182 SER A O 1
ATOM 1424 N N . LEU A 1 183 ? -21.770 -12.655 8.417 1.00 84.06 183 LEU A N 1
ATOM 1425 C CA . LEU A 1 183 ? -21.995 -12.718 6.964 1.00 84.06 183 LEU A CA 1
ATOM 1426 C C . LEU A 1 183 ? -23.489 -12.777 6.608 1.00 84.06 183 LEU A C 1
ATOM 1428 O O . LEU A 1 183 ? -23.939 -12.128 5.661 1.00 84.06 183 LEU A O 1
ATOM 1432 N N . LYS A 1 184 ? -24.285 -13.526 7.380 1.00 85.19 184 LYS A N 1
ATOM 1433 C CA . LYS A 1 184 ? -25.741 -13.582 7.196 1.00 85.19 184 LYS A CA 1
ATOM 1434 C C . LYS A 1 184 ? -26.391 -12.228 7.488 1.00 85.19 184 LYS A C 1
ATOM 1436 O O . LYS A 1 184 ? -27.257 -11.802 6.727 1.00 85.19 184 LYS A O 1
ATOM 1441 N N . GLN A 1 185 ? -25.973 -11.552 8.555 1.00 85.31 185 GLN A N 1
ATOM 1442 C CA . GLN A 1 185 ? -26.465 -10.223 8.920 1.00 85.31 185 GLN A CA 1
ATOM 1443 C C . GLN A 1 185 ? -26.095 -9.181 7.849 1.00 85.31 185 GLN A C 1
ATOM 1445 O O . GLN A 1 185 ? -26.965 -8.447 7.385 1.00 85.31 185 GLN A O 1
ATOM 1450 N N . ALA A 1 186 ? -24.851 -9.192 7.357 1.00 83.44 186 ALA A N 1
ATOM 1451 C CA . ALA A 1 186 ? -24.404 -8.337 6.255 1.00 83.44 186 ALA A CA 1
ATOM 1452 C C . ALA A 1 186 ? -25.231 -8.567 4.975 1.00 83.44 186 ALA A C 1
ATOM 1454 O O . ALA A 1 186 ? -25.700 -7.615 4.350 1.00 83.44 186 ALA A O 1
ATOM 1455 N N . SER A 1 187 ? -25.497 -9.830 4.623 1.00 80.31 187 SER A N 1
ATOM 1456 C CA . SER A 1 187 ? -26.365 -10.192 3.493 1.00 80.31 187 SER A CA 1
ATOM 1457 C C . SER A 1 187 ? -27.794 -9.654 3.649 1.00 80.31 187 SER A C 1
ATOM 1459 O O . SER A 1 187 ? -28.381 -9.151 2.687 1.00 80.31 187 SER A O 1
ATOM 1461 N N . GLN A 1 188 ? -28.358 -9.718 4.857 1.00 81.88 188 GLN A N 1
ATOM 1462 C CA . GLN A 1 188 ? -29.691 -9.187 5.139 1.00 81.88 188 GLN A CA 1
ATOM 1463 C C . GLN A 1 188 ? -29.746 -7.661 5.030 1.00 81.88 188 GLN A C 1
ATOM 1465 O O . GLN A 1 188 ? -30.757 -7.131 4.572 1.00 81.88 188 GLN A O 1
ATOM 1470 N N . LEU A 1 189 ? -28.681 -6.956 5.418 1.00 78.00 189 LEU A N 1
ATOM 1471 C CA . LEU A 1 189 ? -28.581 -5.502 5.280 1.00 78.00 189 LEU A CA 1
ATOM 1472 C C . LEU A 1 189 ? -28.456 -5.080 3.816 1.00 78.00 189 LEU A C 1
ATOM 1474 O O . LEU A 1 189 ? -29.207 -4.210 3.383 1.00 78.00 189 LEU A O 1
ATOM 1478 N N . LEU A 1 190 ? -27.608 -5.753 3.029 1.00 74.44 190 LEU A N 1
ATOM 1479 C CA . LEU A 1 190 ? -27.518 -5.535 1.577 1.00 74.44 190 LEU A CA 1
ATOM 1480 C C . LEU A 1 190 ? -28.874 -5.682 0.889 1.00 74.44 190 LEU A C 1
ATOM 1482 O O . LEU A 1 190 ? -29.221 -4.902 0.002 1.00 74.44 190 LEU A O 1
ATOM 1486 N N . ALA A 1 191 ? -29.663 -6.674 1.308 1.00 75.81 191 ALA A N 1
ATOM 1487 C CA . ALA A 1 191 ? -30.990 -6.916 0.757 1.00 75.81 191 ALA A CA 1
ATOM 1488 C C . ALA A 1 191 ? -31.980 -5.760 1.010 1.00 75.81 191 ALA A C 1
ATOM 1490 O O . ALA A 1 191 ? -33.013 -5.705 0.341 1.00 75.81 191 ALA A O 1
ATOM 1491 N N . ARG A 1 192 ? -31.679 -4.832 1.931 1.00 73.88 192 ARG A N 1
ATOM 1492 C CA . ARG A 1 192 ? -32.489 -3.633 2.201 1.00 73.88 192 ARG A CA 1
ATOM 1493 C C . ARG A 1 192 ? -32.146 -2.452 1.290 1.00 73.88 192 ARG A C 1
ATOM 1495 O O . ARG A 1 192 ? -32.959 -1.542 1.187 1.00 73.88 192 ARG A O 1
ATOM 1502 N N . TRP A 1 193 ? -30.978 -2.439 0.644 1.00 70.00 193 TRP A N 1
ATOM 1503 C CA . TRP A 1 193 ? -30.580 -1.342 -0.249 1.00 70.00 193 TRP A CA 1
ATOM 1504 C C . TRP A 1 193 ? -31.172 -1.507 -1.650 1.00 70.00 193 TRP A C 1
ATOM 1506 O O . TRP A 1 193 ? -31.375 -2.637 -2.109 1.00 70.00 193 TRP A O 1
ATOM 1516 N N . GLU A 1 194 ? -31.442 -0.390 -2.328 1.00 61.75 194 GLU A N 1
ATOM 1517 C CA . GLU A 1 194 ? -31.906 -0.376 -3.719 1.00 61.75 194 GLU A CA 1
ATOM 1518 C C . GLU A 1 194 ? -30.830 -0.909 -4.679 1.00 61.75 194 GLU A C 1
ATOM 1520 O O . GLU A 1 194 ? -29.633 -0.884 -4.398 1.00 61.75 194 GLU A O 1
ATOM 1525 N N . THR A 1 195 ? -31.251 -1.444 -5.824 1.00 54.59 195 THR A N 1
ATOM 1526 C CA . THR A 1 195 ? -30.395 -2.214 -6.742 1.00 54.59 195 THR A CA 1
ATOM 1527 C C . THR A 1 195 ? -29.219 -1.433 -7.337 1.00 54.59 195 THR A C 1
ATOM 1529 O O . THR A 1 195 ? -28.156 -2.022 -7.513 1.00 54.59 195 THR A O 1
ATOM 1532 N N . GLU A 1 196 ? -29.372 -0.136 -7.621 1.00 48.78 196 GLU A N 1
ATOM 1533 C CA . GLU A 1 196 ? -28.286 0.707 -8.162 1.00 48.78 196 GLU A CA 1
ATOM 1534 C C . GLU A 1 196 ? -27.216 1.007 -7.101 1.00 48.78 196 GLU A C 1
ATOM 1536 O O . GLU A 1 196 ? -26.017 0.974 -7.382 1.00 48.78 196 GLU A O 1
ATOM 1541 N N . ASP A 1 197 ? -27.640 1.160 -5.847 1.00 51.66 197 ASP A N 1
ATOM 1542 C CA . ASP A 1 197 ? -26.760 1.340 -4.696 1.00 51.66 197 ASP A CA 1
ATOM 1543 C C . ASP A 1 197 ? -25.953 0.076 -4.366 1.00 51.66 197 ASP A C 1
ATOM 1545 O O . ASP A 1 197 ? -24.811 0.172 -3.919 1.00 51.66 197 ASP A O 1
ATOM 1549 N N . ARG A 1 198 ? -26.506 -1.119 -4.615 1.00 52.12 198 ARG A N 1
ATOM 1550 C CA . ARG A 1 198 ? -25.823 -2.399 -4.344 1.00 52.12 198 ARG A CA 1
ATOM 1551 C C . ARG A 1 198 ? -24.555 -2.595 -5.167 1.00 52.12 198 ARG A C 1
ATOM 1553 O O . ARG A 1 198 ? -23.604 -3.170 -4.651 1.00 52.12 198 ARG A O 1
ATOM 1560 N N . VAL A 1 199 ? -24.534 -2.143 -6.423 1.00 45.41 199 VAL A N 1
ATOM 1561 C CA . VAL A 1 199 ? -23.389 -2.351 -7.327 1.00 45.41 199 VAL A CA 1
ATOM 1562 C C . VAL A 1 199 ? -22.238 -1.419 -6.957 1.00 45.41 199 VAL A C 1
ATOM 1564 O O . VAL A 1 199 ? -21.114 -1.877 -6.790 1.00 45.41 199 VAL A O 1
ATOM 1567 N N . TYR A 1 200 ? -22.521 -0.132 -6.736 1.00 45.25 200 TYR A N 1
ATOM 1568 C CA . TYR A 1 200 ? -21.505 0.836 -6.314 1.00 45.25 200 TYR A CA 1
ATOM 1569 C C . TYR A 1 200 ? -20.931 0.504 -4.925 1.00 45.25 200 TYR A C 1
ATOM 1571 O O . TYR A 1 200 ? -19.728 0.610 -4.697 1.00 45.25 200 TYR A O 1
ATOM 1579 N N . LYS A 1 201 ? -21.783 0.046 -3.998 1.00 50.06 201 LYS A N 1
ATOM 1580 C CA . LYS A 1 201 ? -21.408 -0.213 -2.598 1.00 50.06 201 LYS A CA 1
ATOM 1581 C C . LYS A 1 201 ? -20.799 -1.598 -2.388 1.00 50.06 201 LYS A C 1
ATOM 1583 O O . LYS A 1 201 ? -19.890 -1.727 -1.576 1.00 50.06 201 LYS A O 1
ATOM 1588 N N . GLY A 1 202 ? -21.211 -2.605 -3.164 1.00 49.28 202 GLY A N 1
ATOM 1589 C CA . GLY A 1 202 ? -20.542 -3.910 -3.224 1.00 49.28 202 GLY A CA 1
ATOM 1590 C C . GLY A 1 202 ? -19.075 -3.792 -3.652 1.00 49.28 202 GLY A C 1
ATOM 1591 O O . GLY A 1 202 ? -18.213 -4.430 -3.057 1.00 49.28 202 GLY A 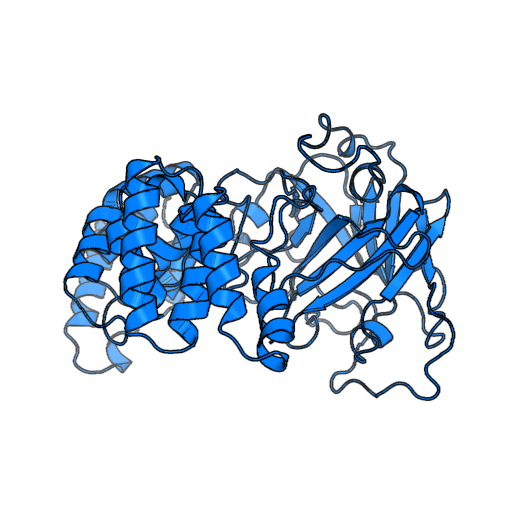O 1
ATOM 1592 N N . CYS A 1 203 ? -18.765 -2.873 -4.577 1.00 41.53 203 CYS A N 1
ATOM 1593 C CA . CYS A 1 203 ? -17.386 -2.571 -4.974 1.00 41.53 203 CYS A CA 1
ATOM 1594 C C . CYS A 1 203 ? -16.535 -1.959 -3.844 1.00 41.53 203 CYS A C 1
ATOM 1596 O O . CYS A 1 203 ? -15.340 -2.228 -3.778 1.00 41.53 203 CYS A O 1
ATOM 1598 N N . GLN A 1 204 ? -17.125 -1.171 -2.935 1.00 46.72 204 GLN A N 1
ATOM 1599 C CA . GLN A 1 204 ? -16.411 -0.631 -1.764 1.00 46.72 204 GLN A CA 1
ATOM 1600 C C . GLN A 1 204 ? -16.214 -1.682 -0.662 1.00 46.72 204 GLN A C 1
ATOM 1602 O O . GLN A 1 204 ? -15.255 -1.621 0.102 1.00 46.72 204 GLN A O 1
ATOM 1607 N N . LEU A 1 205 ? -17.106 -2.671 -0.596 1.00 49.72 205 LEU A N 1
ATOM 1608 C CA . LEU A 1 205 ? -17.069 -3.764 0.375 1.00 49.72 205 LEU A CA 1
ATOM 1609 C C . LEU A 1 205 ? -16.214 -4.955 -0.090 1.00 49.72 205 LEU A C 1
ATOM 1611 O O . LEU A 1 205 ? -15.993 -5.872 0.697 1.00 49.72 205 LEU A O 1
ATOM 1615 N N . HIS A 1 206 ? -15.678 -4.932 -1.318 1.00 45.53 206 HIS A N 1
ATOM 1616 C CA . HIS A 1 206 ? -14.765 -5.958 -1.840 1.00 45.53 206 HIS A CA 1
ATOM 1617 C C . HIS A 1 206 ? -13.467 -6.113 -1.017 1.00 45.53 206 HIS A C 1
ATOM 1619 O O . HIS A 1 206 ? -12.846 -7.170 -1.103 1.00 45.53 206 HIS A O 1
ATOM 1625 N N . GLU A 1 207 ? -13.068 -5.133 -0.185 1.00 44.09 207 GLU A N 1
ATOM 1626 C CA . GLU A 1 207 ? -11.999 -5.336 0.823 1.00 44.09 207 GLU A CA 1
ATOM 1627 C C . GLU A 1 207 ? -12.355 -6.390 1.868 1.00 44.09 207 GLU A C 1
ATOM 1629 O O . GLU A 1 207 ? -11.473 -7.025 2.443 1.00 44.09 207 GLU A O 1
ATOM 1634 N N . PHE A 1 208 ? -13.648 -6.551 2.122 1.00 45.00 208 PHE A N 1
ATOM 1635 C CA . PHE A 1 208 ? -14.179 -7.283 3.254 1.00 45.00 208 PHE A CA 1
ATOM 1636 C C . PHE A 1 208 ? -14.920 -8.562 2.845 1.00 45.00 208 PHE A C 1
ATOM 1638 O O . PHE A 1 208 ? -15.271 -9.376 3.700 1.00 45.00 208 PHE A O 1
ATOM 1645 N N . GLU A 1 209 ? -15.187 -8.759 1.552 1.00 35.03 209 GLU A N 1
ATOM 1646 C CA . GLU A 1 209 ? -15.800 -9.991 1.070 1.00 35.03 209 GLU A CA 1
ATOM 1647 C C . GLU A 1 209 ? -14.920 -11.213 1.379 1.00 35.03 209 GLU A C 1
ATOM 1649 O O . GLU A 1 209 ? -13.694 -11.164 1.291 1.00 35.03 209 GLU A O 1
ATOM 1654 N N . ALA A 1 210 ? -15.607 -12.296 1.765 1.00 36.50 210 ALA A N 1
ATOM 1655 C CA . ALA A 1 210 ? -15.143 -13.653 2.065 1.00 36.50 210 ALA A CA 1
ATOM 1656 C C . ALA A 1 210 ? -13.776 -14.028 1.463 1.00 36.50 210 ALA A C 1
ATOM 1658 O O . ALA A 1 210 ? -13.532 -13.681 0.313 1.00 36.50 210 ALA A O 1
ATOM 1659 N N . PRO A 1 211 ? -12.938 -14.818 2.173 1.00 37.28 211 PRO A N 1
ATOM 1660 C CA . PRO A 1 211 ? -11.505 -14.982 1.922 1.00 37.28 211 PRO A CA 1
ATOM 1661 C C . PRO A 1 211 ? -11.198 -15.256 0.449 1.00 37.28 211 PRO A C 1
ATOM 1663 O O . PRO A 1 211 ? -11.113 -16.402 0.004 1.00 37.28 211 PRO A O 1
ATOM 1666 N N . GLN A 1 212 ? -11.012 -14.177 -0.310 1.00 45.06 212 GLN A N 1
ATOM 1667 C CA . GLN A 1 212 ? -10.394 -14.227 -1.615 1.00 45.06 212 GLN A CA 1
ATOM 1668 C C . GLN A 1 212 ? -9.013 -14.842 -1.374 1.00 45.06 212 GLN A C 1
ATOM 1670 O O . GLN A 1 212 ? -8.357 -14.494 -0.381 1.00 45.06 212 GLN A O 1
ATOM 1675 N N . PRO A 1 213 ? -8.547 -15.774 -2.220 1.00 53.41 213 PRO A N 1
ATOM 1676 C CA . PRO A 1 213 ? -7.161 -16.197 -2.150 1.00 53.41 213 PRO A CA 1
ATOM 1677 C C . PRO A 1 213 ? -6.318 -14.932 -2.221 1.00 53.41 213 PRO A C 1
ATOM 1679 O O . PRO A 1 213 ? -6.394 -14.263 -3.243 1.00 53.41 213 PRO A O 1
ATOM 1682 N N . HIS A 1 214 ? -5.612 -14.571 -1.136 1.00 64.25 214 HIS A N 1
ATOM 1683 C CA . HIS A 1 214 ? -4.907 -13.290 -1.037 1.00 64.25 214 HIS A CA 1
ATOM 1684 C C . HIS A 1 214 ? -4.189 -13.022 -2.360 1.00 64.25 214 HIS A C 1
ATOM 1686 O O . HIS A 1 214 ? -3.204 -13.696 -2.677 1.00 64.25 214 HIS A O 1
ATOM 1692 N N . LEU A 1 215 ? -4.715 -12.083 -3.157 1.00 80.00 215 LEU A N 1
ATOM 1693 C CA . LEU A 1 215 ? -4.196 -11.737 -4.484 1.00 80.00 215 LEU A CA 1
ATOM 1694 C C . LEU A 1 215 ? -2.941 -10.877 -4.337 1.00 80.00 215 LEU A C 1
ATOM 1696 O O . LEU A 1 215 ? -2.653 -10.015 -5.149 1.00 80.00 215 LEU A O 1
ATOM 1700 N N . HIS A 1 216 ? -2.206 -11.074 -3.256 1.00 80.69 216 HIS A N 1
ATOM 1701 C CA . HIS A 1 216 ? -1.043 -10.331 -2.852 1.00 80.69 216 HIS A CA 1
ATOM 1702 C C . HIS A 1 216 ? -0.240 -11.201 -1.880 1.00 80.69 216 HIS A C 1
ATOM 1704 O O . HIS A 1 216 ? -0.773 -12.099 -1.221 1.00 80.69 216 HIS A O 1
ATOM 1710 N N . SER A 1 217 ? 1.060 -10.942 -1.761 1.00 76.94 217 SER A N 1
ATOM 1711 C CA . SER A 1 217 ? 1.868 -11.607 -0.737 1.00 76.94 217 SER A CA 1
ATOM 1712 C C . SER A 1 217 ? 1.582 -11.018 0.652 1.00 76.94 217 SER A C 1
ATOM 1714 O O . SER A 1 217 ? 1.022 -9.931 0.786 1.00 76.94 217 SER A O 1
ATOM 1716 N N . THR A 1 218 ? 1.967 -11.728 1.712 1.00 71.44 218 THR A N 1
ATOM 1717 C CA . THR A 1 218 ? 1.793 -11.263 3.102 1.00 71.44 218 THR A CA 1
ATOM 1718 C C . THR A 1 218 ? 2.975 -10.444 3.623 1.00 71.44 218 THR A C 1
ATOM 1720 O O . THR A 1 218 ? 2.849 -9.761 4.633 1.00 71.44 218 THR A O 1
ATOM 1723 N N . ALA A 1 219 ? 4.123 -10.494 2.943 1.00 79.38 219 ALA A N 1
ATOM 1724 C CA . ALA A 1 219 ? 5.359 -9.844 3.367 1.00 79.38 219 ALA A CA 1
ATOM 1725 C C . ALA A 1 219 ? 5.820 -8.837 2.299 1.00 79.38 219 ALA A C 1
ATOM 1727 O O . ALA A 1 219 ? 6.463 -9.255 1.329 1.00 79.38 219 ALA A O 1
ATOM 1728 N N . PRO A 1 220 ? 5.499 -7.537 2.445 1.00 86.69 220 PRO A N 1
ATOM 1729 C CA . PRO A 1 220 ? 5.985 -6.522 1.523 1.00 86.69 220 PRO A CA 1
ATOM 1730 C C . PRO A 1 220 ? 7.505 -6.374 1.608 1.00 86.69 220 PRO A C 1
ATOM 1732 O O . PRO A 1 220 ? 8.122 -6.545 2.665 1.00 86.69 220 PRO A O 1
ATOM 1735 N N . LEU A 1 221 ? 8.107 -5.964 0.500 1.00 90.69 221 LEU A N 1
ATOM 1736 C CA . LEU A 1 221 ? 9.458 -5.422 0.437 1.00 90.69 221 LEU A CA 1
ATOM 1737 C C . LEU A 1 221 ? 9.361 -3.938 0.095 1.00 90.69 221 LEU A C 1
ATOM 1739 O O . LEU A 1 221 ? 8.618 -3.570 -0.811 1.00 90.69 221 LEU A O 1
ATOM 1743 N N . HIS A 1 222 ? 10.128 -3.098 0.778 1.00 92.38 222 HIS A N 1
ATOM 1744 C CA . HIS A 1 222 ? 10.239 -1.688 0.422 1.00 92.38 222 HIS A CA 1
ATOM 1745 C C . HIS A 1 222 ? 11.362 -1.474 -0.584 1.00 92.38 222 HIS A C 1
ATOM 1747 O O . HIS A 1 222 ? 12.423 -2.100 -0.494 1.00 92.38 222 HIS A O 1
ATOM 1753 N N . MET A 1 223 ? 11.122 -0.588 -1.544 1.00 93.00 223 MET A N 1
ATOM 1754 C CA . MET A 1 223 ? 12.155 -0.125 -2.463 1.00 93.00 223 MET A CA 1
ATOM 1755 C C . MET A 1 223 ? 13.001 0.923 -1.749 1.00 93.00 223 MET A C 1
ATOM 1757 O O . MET A 1 223 ? 12.467 1.830 -1.131 1.00 93.00 223 MET A O 1
ATOM 1761 N N . VAL A 1 224 ? 14.319 0.796 -1.827 1.00 92.25 224 VAL A N 1
ATOM 1762 C CA . VAL A 1 224 ? 15.263 1.765 -1.277 1.00 92.25 224 VAL A CA 1
ATOM 1763 C C . VAL A 1 224 ? 16.054 2.355 -2.428 1.00 92.25 224 VAL A C 1
ATOM 1765 O O . VAL A 1 224 ? 16.796 1.645 -3.121 1.00 92.25 224 VAL A O 1
ATOM 1768 N N . PHE A 1 225 ? 15.889 3.657 -2.630 1.00 90.88 225 PHE A N 1
ATOM 1769 C CA . PHE A 1 225 ? 16.609 4.406 -3.648 1.00 90.88 225 PHE A CA 1
ATOM 1770 C C . PHE A 1 225 ? 17.909 5.006 -3.089 1.00 90.88 225 PHE A C 1
ATOM 1772 O O . PHE A 1 225 ? 18.030 5.247 -1.885 1.00 90.88 225 PHE A O 1
ATOM 1779 N N . PRO A 1 226 ? 18.914 5.255 -3.947 1.00 88.12 226 PRO A N 1
ATOM 1780 C CA . PRO A 1 226 ? 20.084 6.037 -3.585 1.00 88.12 226 PRO A CA 1
ATOM 1781 C C . PRO A 1 226 ? 19.694 7.424 -3.069 1.00 88.12 226 PRO A C 1
ATOM 1783 O O . PRO A 1 226 ? 18.723 8.025 -3.533 1.00 88.12 226 PRO A O 1
ATOM 1786 N N . ALA A 1 227 ? 20.493 7.955 -2.143 1.00 82.75 227 ALA A N 1
ATOM 1787 C CA . ALA A 1 227 ? 20.292 9.300 -1.618 1.00 82.75 227 ALA A CA 1
ATOM 1788 C C . ALA A 1 227 ? 20.233 10.335 -2.757 1.00 82.75 227 ALA A C 1
ATOM 1790 O O . ALA A 1 227 ? 21.112 10.363 -3.620 1.00 82.75 227 ALA A O 1
ATOM 1791 N N . GLY A 1 228 ? 19.198 11.179 -2.740 1.00 77.81 228 GLY A N 1
ATOM 1792 C CA . GLY A 1 228 ? 18.985 12.235 -3.734 1.00 77.81 228 GLY A CA 1
ATOM 1793 C C . GLY A 1 228 ? 18.361 11.781 -5.058 1.00 77.81 228 GLY A C 1
ATOM 1794 O O . GLY A 1 228 ? 18.320 12.577 -5.990 1.00 77.81 228 GLY A O 1
ATOM 1795 N N . TYR A 1 229 ? 17.902 10.528 -5.170 1.00 85.25 229 TYR A N 1
ATOM 1796 C CA . TYR A 1 229 ? 17.155 10.082 -6.350 1.00 85.25 229 TYR A CA 1
ATOM 1797 C C . TYR A 1 229 ? 15.719 10.627 -6.363 1.00 85.25 229 TYR A C 1
ATOM 1799 O O . TYR A 1 229 ? 15.265 11.124 -7.384 1.00 85.25 229 TYR A O 1
ATOM 1807 N N . GLU A 1 230 ? 15.009 10.549 -5.242 1.00 80.19 230 GLU A N 1
ATOM 1808 C CA . GLU A 1 230 ? 13.621 11.012 -5.115 1.00 80.19 230 GLU A CA 1
ATOM 1809 C C . GLU A 1 230 ? 13.546 12.546 -5.075 1.00 80.19 230 GLU A C 1
ATOM 1811 O O . GLU A 1 230 ? 14.426 13.187 -4.494 1.00 80.19 230 GLU A O 1
ATOM 1816 N N . LEU A 1 231 ? 12.502 13.127 -5.681 1.00 64.00 231 LEU A N 1
ATOM 1817 C CA . LEU A 1 231 ? 12.330 14.587 -5.772 1.00 64.00 231 LEU A CA 1
ATOM 1818 C C . LEU A 1 231 ? 11.196 15.140 -4.912 1.00 64.00 231 LEU A C 1
ATOM 1820 O O . LEU A 1 231 ? 11.140 16.354 -4.734 1.00 64.00 231 LEU A O 1
ATOM 1824 N N . LYS A 1 232 ? 10.311 14.289 -4.385 1.00 65.88 232 LYS A N 1
ATOM 1825 C CA . LYS A 1 232 ? 9.183 14.766 -3.584 1.00 65.88 232 LYS A CA 1
ATOM 1826 C C . LYS A 1 232 ? 9.646 15.391 -2.284 1.00 65.88 232 LYS A C 1
ATOM 1828 O O . LYS A 1 232 ? 10.164 14.712 -1.392 1.00 65.88 232 LYS A O 1
ATOM 1833 N N . GLU A 1 233 ? 9.398 16.686 -2.175 1.00 55.81 233 GLU A N 1
ATOM 1834 C CA . GLU A 1 233 ? 9.421 17.402 -0.911 1.00 55.81 233 GLU A CA 1
ATOM 1835 C C . GLU A 1 233 ? 8.093 17.140 -0.195 1.00 55.81 233 GLU A C 1
ATOM 1837 O O . GLU A 1 233 ? 7.143 17.912 -0.285 1.00 55.81 233 GLU A O 1
ATOM 1842 N N . ASP A 1 234 ? 8.007 16.011 0.508 1.00 58.41 234 ASP A N 1
ATOM 1843 C CA . ASP A 1 234 ? 6.972 15.851 1.526 1.00 58.41 234 ASP A CA 1
ATOM 1844 C C . ASP A 1 234 ? 7.317 16.737 2.731 1.00 58.41 234 ASP A C 1
ATOM 1846 O O . ASP A 1 234 ? 8.490 16.964 3.046 1.00 58.41 234 ASP A O 1
ATOM 1850 N N . TRP A 1 235 ? 6.302 17.184 3.475 1.00 57.59 235 TRP A N 1
ATOM 1851 C CA . TRP A 1 235 ? 6.552 17.846 4.755 1.00 57.59 235 TRP A CA 1
ATOM 1852 C C . TRP A 1 235 ? 7.248 16.917 5.758 1.00 57.59 235 TRP A C 1
ATOM 1854 O O . TRP A 1 235 ? 7.918 17.401 6.656 1.00 57.59 235 TRP A O 1
ATOM 1864 N N . VAL A 1 236 ? 7.161 15.592 5.609 1.00 63.12 236 VAL A N 1
ATOM 1865 C CA . VAL A 1 236 ? 8.060 14.652 6.293 1.00 63.12 236 VAL A CA 1
ATOM 1866 C C . VAL A 1 236 ? 9.196 14.302 5.336 1.00 63.12 236 VAL A C 1
ATOM 1868 O O . VAL A 1 236 ? 8.934 13.646 4.330 1.00 63.12 236 VAL A O 1
ATOM 1871 N N . PRO A 1 237 ? 10.463 14.652 5.623 1.00 70.94 237 PRO A N 1
ATOM 1872 C CA . PRO A 1 237 ? 11.561 14.254 4.757 1.00 70.94 237 PRO A CA 1
ATOM 1873 C C . PRO A 1 237 ? 11.569 12.730 4.583 1.00 70.94 237 PRO A C 1
ATOM 1875 O O . PRO A 1 237 ? 11.709 12.005 5.566 1.00 70.94 237 PRO A O 1
ATOM 1878 N N . ARG A 1 238 ? 11.433 12.220 3.349 1.00 70.94 238 ARG A N 1
ATOM 1879 C CA . ARG A 1 238 ? 11.293 10.768 3.087 1.00 70.94 238 ARG A CA 1
ATOM 1880 C C . ARG A 1 238 ? 12.407 9.935 3.705 1.00 70.94 238 ARG A C 1
ATOM 1882 O O . ARG A 1 238 ? 12.157 8.860 4.239 1.00 70.94 238 ARG A O 1
ATOM 1889 N N . HIS A 1 239 ? 13.624 10.474 3.725 1.00 74.12 239 HIS A N 1
ATOM 1890 C CA . HIS A 1 239 ? 14.780 9.840 4.353 1.00 74.12 239 HIS A CA 1
ATOM 1891 C C . HIS A 1 239 ? 14.650 9.668 5.879 1.00 74.12 239 HIS A C 1
ATOM 1893 O O . HIS A 1 239 ? 15.480 8.991 6.478 1.00 74.12 239 HIS A O 1
ATOM 1899 N N . TRP A 1 240 ? 13.649 10.263 6.534 1.00 75.25 240 TRP A N 1
ATOM 1900 C CA . TRP A 1 240 ? 13.320 9.986 7.933 1.00 75.25 240 TRP A CA 1
ATOM 1901 C C . TRP A 1 240 ? 12.485 8.720 8.070 1.00 75.25 240 TRP A C 1
ATOM 1903 O O . TRP A 1 240 ? 12.688 7.996 9.042 1.00 75.25 240 TRP A O 1
ATOM 1913 N N . HIS A 1 241 ? 11.621 8.406 7.103 1.00 79.38 241 HIS A N 1
ATOM 1914 C CA . HIS A 1 241 ? 10.723 7.260 7.193 1.00 79.38 241 HIS A CA 1
ATOM 1915 C C . HIS A 1 241 ? 11.521 5.951 7.374 1.00 79.38 241 HIS A C 1
ATOM 1917 O O . HIS A 1 241 ? 12.507 5.731 6.656 1.00 79.38 241 HIS A O 1
ATOM 1923 N N . PRO A 1 242 ? 11.153 5.050 8.308 1.00 79.62 242 PRO A N 1
ATOM 1924 C CA . PRO A 1 242 ? 11.990 3.891 8.624 1.00 79.62 242 PRO A CA 1
ATOM 1925 C C . PRO A 1 242 ? 12.123 2.936 7.439 1.00 79.62 242 PRO A C 1
ATOM 1927 O O . PRO A 1 242 ? 13.176 2.335 7.238 1.00 79.62 242 PRO A O 1
ATOM 1930 N N . THR A 1 243 ? 11.084 2.848 6.606 1.00 83.94 243 THR A N 1
ATOM 1931 C CA . THR A 1 243 ? 11.086 1.977 5.426 1.00 83.94 243 THR A CA 1
ATOM 1932 C C . THR A 1 243 ? 11.917 2.521 4.261 1.00 83.94 243 THR A C 1
ATOM 1934 O O . THR A 1 243 ? 12.485 1.723 3.520 1.00 83.94 243 THR A O 1
ATOM 1937 N N . ALA A 1 244 ? 12.108 3.843 4.163 1.00 82.31 244 ALA A N 1
ATOM 1938 C CA . ALA A 1 244 ? 13.051 4.454 3.220 1.00 82.31 244 ALA A CA 1
ATOM 1939 C C . ALA A 1 244 ? 14.517 4.208 3.627 1.00 82.31 244 ALA A C 1
ATOM 1941 O O . ALA A 1 244 ? 15.414 4.169 2.788 1.00 82.31 244 ALA A O 1
ATOM 1942 N N . ARG A 1 245 ? 14.763 4.008 4.930 1.00 78.62 245 ARG A N 1
ATOM 1943 C CA . ARG A 1 245 ? 16.072 3.665 5.516 1.00 78.62 245 ARG A CA 1
ATOM 1944 C C . ARG A 1 245 ? 16.258 2.167 5.755 1.00 78.62 245 ARG A C 1
ATOM 1946 O O . ARG A 1 245 ? 17.209 1.772 6.434 1.00 78.62 245 ARG A O 1
ATOM 1953 N N . GLY A 1 246 ? 15.358 1.334 5.232 1.00 81.12 246 GLY A N 1
ATOM 1954 C CA . GLY A 1 246 ? 15.451 -0.112 5.380 1.00 81.12 246 GLY A CA 1
ATOM 1955 C C . GLY A 1 246 ? 16.822 -0.614 4.928 1.00 81.12 246 GLY A C 1
ATOM 1956 O O . GLY A 1 246 ? 17.385 -0.114 3.957 1.00 81.12 246 GLY A O 1
ATOM 1957 N N . VAL A 1 247 ? 17.381 -1.602 5.631 1.00 85.94 247 VAL A N 1
ATOM 1958 C CA . VAL A 1 247 ? 18.683 -2.181 5.267 1.00 85.94 247 VAL A CA 1
ATOM 1959 C C . VAL A 1 247 ? 18.527 -2.892 3.920 1.00 85.94 247 VAL A C 1
ATOM 1961 O O . VAL A 1 247 ? 17.862 -3.932 3.881 1.00 85.94 247 VAL A O 1
ATOM 1964 N N . PRO A 1 248 ? 19.105 -2.385 2.812 1.00 86.25 248 PRO A N 1
ATOM 1965 C CA . PRO A 1 248 ? 18.832 -2.957 1.505 1.00 86.25 248 PRO A CA 1
ATOM 1966 C C . PRO A 1 248 ? 19.588 -4.276 1.341 1.00 86.25 248 PRO A C 1
ATOM 1968 O O . PRO A 1 248 ? 20.778 -4.383 1.661 1.00 86.25 248 P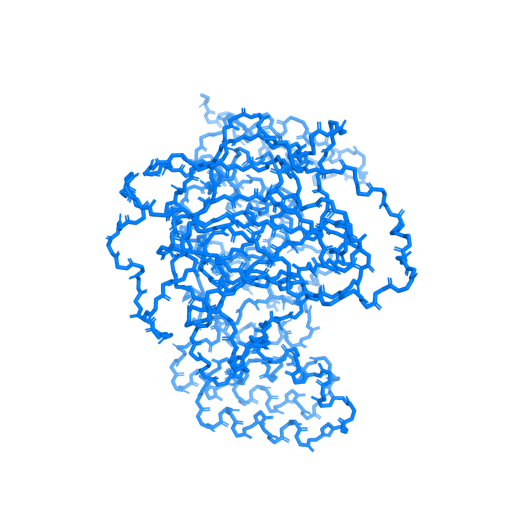RO A O 1
ATOM 1971 N N . GLN A 1 249 ? 18.908 -5.282 0.807 1.00 84.88 249 GLN A N 1
ATOM 1972 C CA . GLN A 1 249 ? 19.399 -6.650 0.664 1.00 84.88 249 GLN A CA 1
ATOM 1973 C C . GLN A 1 249 ? 19.430 -7.044 -0.817 1.00 84.88 249 GLN A C 1
ATOM 1975 O O . GLN A 1 249 ? 18.815 -6.397 -1.664 1.00 84.88 249 GLN A O 1
ATOM 1980 N N . GLY A 1 250 ? 20.201 -8.081 -1.149 1.00 84.50 250 GLY A N 1
ATOM 1981 C CA . GLY A 1 250 ? 20.296 -8.565 -2.527 1.00 84.50 250 GLY A CA 1
ATOM 1982 C C . GLY A 1 250 ? 20.903 -7.556 -3.524 1.00 84.50 250 GLY A C 1
ATOM 1983 O O . GLY A 1 250 ? 21.583 -6.600 -3.112 1.00 84.50 250 GLY A O 1
ATOM 1984 N N . PRO A 1 251 ? 20.715 -7.801 -4.838 1.00 89.69 251 PRO A N 1
ATOM 1985 C CA . PRO A 1 251 ? 21.261 -6.978 -5.917 1.00 89.69 251 PRO A CA 1
ATOM 1986 C C . PRO A 1 251 ? 20.535 -5.635 -6.080 1.00 89.69 251 PRO A C 1
ATOM 1988 O O . PRO A 1 251 ? 19.459 -5.413 -5.527 1.00 89.69 251 PRO A O 1
ATOM 1991 N N . SER A 1 252 ? 21.144 -4.746 -6.867 1.00 92.81 252 SER A N 1
ATOM 1992 C CA . SER A 1 252 ? 20.491 -3.534 -7.361 1.00 92.81 252 SER A CA 1
ATOM 1993 C C . SER A 1 252 ? 19.733 -3.823 -8.650 1.00 92.81 252 SER A C 1
ATOM 1995 O O . SER A 1 252 ? 20.233 -4.541 -9.518 1.00 92.81 252 SER A O 1
ATOM 1997 N N . TRP A 1 253 ? 18.565 -3.212 -8.786 1.00 94.38 253 TRP A N 1
ATOM 1998 C CA . TRP A 1 253 ? 17.671 -3.356 -9.925 1.00 94.38 253 TRP A CA 1
ATOM 1999 C C . TRP A 1 253 ? 17.503 -2.020 -10.647 1.00 94.38 253 TRP A C 1
ATOM 2001 O O . TRP A 1 253 ? 17.427 -0.986 -9.981 1.00 94.38 253 TRP A O 1
ATOM 2011 N N . PRO A 1 254 ? 17.459 -2.001 -11.988 1.00 95.94 254 PRO A N 1
ATOM 2012 C CA . PRO A 1 254 ? 17.284 -0.765 -12.735 1.00 95.94 254 PRO A CA 1
ATOM 2013 C C . PRO A 1 254 ? 15.867 -0.205 -12.552 1.00 95.94 254 PRO 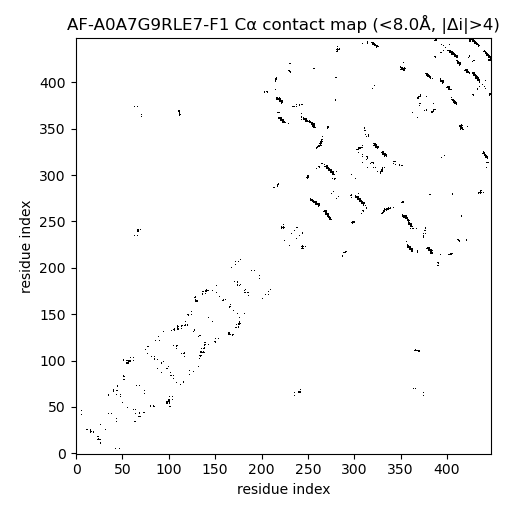A C 1
ATOM 2015 O O . PRO A 1 254 ? 14.891 -0.955 -12.513 1.00 95.94 254 PRO A O 1
ATOM 2018 N N . VAL A 1 255 ? 15.773 1.121 -12.502 1.00 96.00 255 VAL A N 1
ATOM 2019 C CA . VAL A 1 255 ? 14.532 1.911 -12.481 1.00 96.00 255 VAL A CA 1
ATOM 2020 C C . VAL A 1 255 ? 14.631 3.003 -13.544 1.00 96.00 255 VAL A C 1
ATOM 2022 O O . VAL A 1 255 ? 15.724 3.498 -13.819 1.00 96.00 255 VAL A O 1
ATOM 2025 N N . GLY A 1 256 ? 13.508 3.362 -14.152 1.00 95.19 256 GLY A N 1
ATOM 2026 C CA . GLY A 1 256 ? 13.405 4.454 -15.108 1.00 95.19 256 GLY A CA 1
ATOM 2027 C C . GLY A 1 256 ? 14.104 4.220 -16.445 1.00 95.19 256 GLY A C 1
ATOM 2028 O O . GLY A 1 256 ? 14.738 3.191 -16.692 1.00 95.19 256 GLY A O 1
ATOM 2029 N N . GLY A 1 257 ? 13.991 5.219 -17.315 1.00 94.88 257 GLY A N 1
ATOM 2030 C CA . GLY A 1 257 ? 14.531 5.227 -18.668 1.00 94.88 257 GLY A CA 1
ATOM 2031 C C . GLY A 1 257 ? 13.575 4.739 -19.751 1.00 94.88 257 GLY A C 1
ATOM 2032 O O . GLY A 1 257 ? 12.408 4.424 -19.521 1.00 94.88 257 GLY A O 1
ATOM 2033 N N . GLU A 1 258 ? 14.087 4.726 -20.977 1.00 94.25 258 GLU A N 1
ATOM 2034 C CA . GLU A 1 258 ? 13.331 4.278 -22.143 1.00 94.25 258 GLU A CA 1
ATOM 2035 C C . GLU A 1 258 ? 13.106 2.760 -22.070 1.00 94.25 258 GLU A C 1
ATOM 2037 O O . GLU A 1 258 ? 14.024 1.979 -21.801 1.00 94.25 258 GLU A O 1
ATOM 2042 N N . GLY A 1 259 ? 11.863 2.346 -22.291 1.00 90.88 259 GLY A N 1
ATOM 2043 C CA . GLY A 1 259 ? 11.471 0.948 -22.386 1.00 90.88 259 GLY A CA 1
ATOM 2044 C C . GLY A 1 259 ? 11.732 0.390 -23.781 1.00 90.88 259 GLY A C 1
ATOM 2045 O O . GLY A 1 259 ? 12.023 1.109 -24.739 1.00 90.88 259 GLY A O 1
ATOM 2046 N N . ARG A 1 260 ? 11.627 -0.933 -23.914 1.00 90.06 260 ARG A N 1
ATOM 2047 C CA . ARG A 1 260 ? 11.708 -1.590 -25.223 1.00 90.06 260 ARG A CA 1
ATOM 2048 C C . ARG A 1 260 ? 10.327 -1.642 -25.860 1.00 90.06 260 ARG A C 1
ATOM 2050 O O . ARG A 1 260 ? 9.372 -2.042 -25.210 1.00 90.06 260 ARG A O 1
ATOM 2057 N N . GLY A 1 261 ? 10.251 -1.323 -27.147 1.00 89.88 261 GLY A N 1
ATOM 2058 C CA . GLY A 1 261 ? 9.028 -1.460 -27.935 1.00 89.88 261 GLY A CA 1
ATOM 2059 C C . GLY A 1 261 ? 8.139 -0.218 -27.934 1.00 89.88 261 GLY A C 1
ATOM 2060 O O . GLY A 1 261 ? 8.501 0.849 -27.437 1.00 89.88 261 GLY A O 1
ATOM 2061 N N . GLN A 1 262 ? 6.976 -0.373 -28.557 1.00 91.62 262 GLN A N 1
ATOM 2062 C CA . GLN A 1 262 ? 5.993 0.685 -28.756 1.00 91.62 262 GLN A CA 1
ATOM 2063 C C . GLN A 1 262 ? 4.652 0.274 -28.157 1.00 91.62 262 GLN A C 1
ATOM 2065 O O . GLN A 1 262 ? 4.318 -0.910 -28.054 1.00 91.62 262 GLN A O 1
ATOM 2070 N N . CYS A 1 263 ? 3.880 1.272 -27.757 1.00 90.31 263 CYS A N 1
ATOM 2071 C CA . CYS A 1 263 ? 2.513 1.102 -27.319 1.00 90.31 263 CYS A CA 1
ATOM 2072 C C . CYS A 1 263 ? 1.649 0.650 -28.497 1.00 90.31 263 CYS A C 1
ATOM 2074 O O . CYS A 1 263 ? 1.589 1.333 -29.516 1.00 90.31 263 CYS A O 1
ATOM 2076 N N . GLY A 1 264 ? 0.934 -0.463 -28.342 1.00 86.81 264 GLY A N 1
ATOM 2077 C CA . GLY A 1 264 ? -0.032 -0.919 -29.343 1.00 86.81 264 GLY A CA 1
ATOM 2078 C C . GLY A 1 264 ? -1.249 0.004 -29.466 1.00 86.81 264 GLY A C 1
ATOM 2079 O O . GLY A 1 264 ? -1.916 -0.020 -30.493 1.00 86.81 264 GLY A O 1
ATOM 2080 N N . CYS A 1 265 ? -1.499 0.842 -28.452 1.00 84.19 265 CYS A N 1
ATOM 2081 C CA . CYS A 1 265 ? -2.623 1.773 -28.404 1.00 84.19 265 CYS A CA 1
ATOM 2082 C C . CYS A 1 265 ? -2.346 3.098 -29.132 1.00 84.19 265 CYS A C 1
ATOM 2084 O O . CYS A 1 265 ? -3.165 3.518 -29.935 1.00 84.19 265 CYS A O 1
ATOM 2086 N N . CYS A 1 266 ? -1.223 3.769 -28.846 1.00 85.12 266 CYS A N 1
ATOM 2087 C CA . CYS A 1 266 ? -0.909 5.095 -29.409 1.00 85.12 266 CYS A CA 1
ATOM 2088 C C . CYS A 1 266 ? 0.334 5.122 -30.315 1.00 85.12 266 CYS A C 1
ATOM 2090 O O . CYS A 1 266 ? 0.691 6.173 -30.839 1.00 85.12 266 CYS A O 1
ATOM 2092 N N . GLY A 1 267 ? 1.059 4.007 -30.451 1.00 87.25 267 GLY A N 1
ATOM 2093 C CA . GLY A 1 267 ? 2.330 3.938 -31.185 1.00 87.25 267 GLY A CA 1
ATOM 2094 C C . GLY A 1 267 ? 3.527 4.603 -30.489 1.00 87.25 267 GLY A C 1
ATOM 2095 O O . GLY A 1 267 ? 4.657 4.466 -30.958 1.00 87.25 267 GLY A O 1
ATOM 2096 N N . GLY A 1 268 ? 3.317 5.302 -29.368 1.00 87.75 268 GLY A N 1
ATOM 2097 C CA . GLY A 1 268 ? 4.377 5.956 -28.596 1.00 87.75 268 GLY A CA 1
ATOM 2098 C C . GLY A 1 268 ? 5.368 4.970 -27.958 1.00 87.75 268 GLY A C 1
ATOM 2099 O O . GLY A 1 268 ? 5.056 3.784 -27.819 1.00 87.75 268 GLY A O 1
ATOM 2100 N N . PRO A 1 269 ? 6.565 5.427 -27.550 1.00 90.81 269 PRO A N 1
ATOM 2101 C CA . PRO A 1 269 ? 7.548 4.564 -26.902 1.00 90.81 269 PRO A CA 1
ATOM 2102 C C . PRO A 1 269 ? 7.024 4.044 -25.559 1.00 90.81 269 PRO A C 1
ATOM 2104 O O . PRO A 1 269 ? 6.309 4.745 -24.836 1.00 90.81 269 PRO A O 1
ATOM 2107 N N . LEU A 1 270 ? 7.395 2.810 -25.212 1.00 93.75 270 LEU A N 1
ATOM 2108 C CA . LEU A 1 270 ? 7.233 2.340 -23.840 1.00 93.75 270 LEU A CA 1
ATOM 2109 C C . LEU A 1 270 ? 8.298 2.988 -22.953 1.00 93.75 270 LEU A C 1
ATOM 2111 O O . LEU A 1 270 ? 9.441 3.159 -23.364 1.00 93.75 270 LEU A O 1
ATOM 2115 N N . CYS A 1 271 ? 7.934 3.303 -21.718 1.00 94.88 271 CYS A N 1
ATOM 2116 C CA . CYS A 1 271 ? 8.840 3.748 -20.670 1.00 94.88 271 CYS A CA 1
ATOM 2117 C C . CYS A 1 271 ? 9.128 2.573 -19.734 1.00 94.88 271 CYS A C 1
ATOM 2119 O O . CYS A 1 271 ? 8.212 1.850 -19.337 1.00 94.88 271 CYS A O 1
ATOM 2121 N N . HIS A 1 272 ? 10.391 2.387 -19.366 1.00 96.62 272 HIS A N 1
ATOM 2122 C CA . HIS A 1 272 ? 10.786 1.414 -18.360 1.00 96.62 272 HIS A CA 1
ATOM 2123 C C . HIS A 1 272 ? 10.463 1.980 -16.976 1.00 96.62 272 HIS A C 1
ATOM 2125 O O . HIS A 1 272 ? 11.010 3.013 -16.592 1.00 96.62 272 HIS A O 1
ATOM 2131 N N . LEU A 1 273 ? 9.578 1.319 -16.223 1.00 96.25 273 LEU A N 1
ATOM 2132 C CA . LEU A 1 273 ? 9.353 1.675 -14.824 1.00 96.25 273 LEU A CA 1
ATOM 2133 C C . LEU A 1 273 ? 10.495 1.140 -13.978 1.00 96.25 273 LEU A C 1
ATOM 2135 O O . LEU A 1 273 ? 11.234 1.910 -13.379 1.00 96.25 273 LEU A O 1
ATOM 2139 N N . LEU A 1 274 ? 10.640 -0.182 -13.936 1.00 96.94 274 LEU A N 1
ATOM 2140 C CA . LEU A 1 274 ? 11.673 -0.876 -13.181 1.00 96.94 274 LEU A CA 1
ATOM 2141 C C . LEU A 1 274 ? 11.753 -2.338 -13.611 1.00 96.94 274 LEU A C 1
ATOM 2143 O O . LEU A 1 274 ? 10.819 -2.884 -14.201 1.00 96.94 274 LEU A O 1
ATOM 2147 N N . SER A 1 275 ? 12.865 -2.987 -13.283 1.00 96.06 275 SER A N 1
ATOM 2148 C CA . SER A 1 275 ? 12.995 -4.434 -13.434 1.00 96.06 275 SER A CA 1
ATOM 2149 C C . SER A 1 275 ? 12.971 -5.124 -12.076 1.00 96.06 275 SER A C 1
ATOM 2151 O O . SER A 1 275 ? 13.535 -4.621 -11.108 1.00 96.06 275 SER A O 1
ATOM 2153 N N . LEU A 1 276 ? 12.341 -6.292 -12.011 1.00 94.00 276 LEU A N 1
ATOM 2154 C CA . LEU A 1 276 ? 12.296 -7.135 -10.816 1.00 94.00 276 LEU A CA 1
ATOM 2155 C C . LEU A 1 276 ? 12.711 -8.561 -11.153 1.00 94.00 276 LEU A C 1
ATOM 2157 O O . LEU A 1 276 ? 12.552 -8.986 -12.296 1.00 94.00 276 LEU A O 1
ATOM 2161 N N . PRO A 1 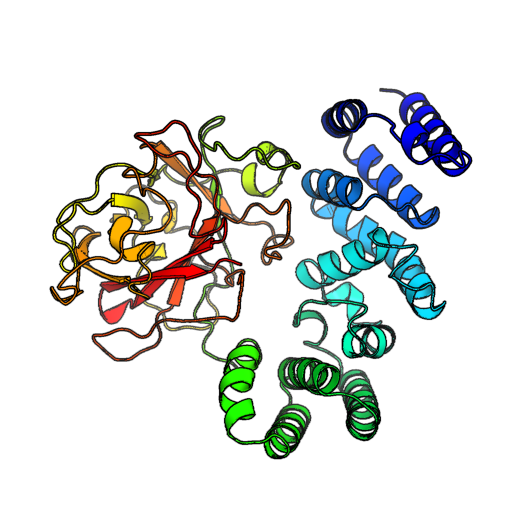277 ? 13.199 -9.333 -10.173 1.00 91.56 277 PRO A N 1
ATOM 2162 C CA . PRO A 1 277 ? 13.381 -10.760 -10.367 1.00 91.56 277 PRO A CA 1
ATOM 2163 C C . PRO A 1 277 ? 12.040 -11.419 -10.698 1.00 91.56 277 PRO A C 1
ATOM 2165 O O . PRO A 1 277 ? 11.011 -11.100 -10.099 1.00 91.56 277 PRO A O 1
ATOM 2168 N N . GLU A 1 278 ? 12.054 -12.380 -11.618 1.00 89.94 278 GLU A N 1
ATOM 2169 C CA . GLU A 1 278 ? 10.853 -13.098 -12.047 1.00 89.94 278 GLU A CA 1
ATOM 2170 C C . GLU A 1 278 ? 10.083 -13.719 -10.873 1.00 89.94 278 GLU A C 1
ATOM 2172 O O . GLU A 1 278 ? 8.855 -13.704 -10.866 1.00 89.94 278 GLU A O 1
ATOM 2177 N N . SER A 1 279 ? 10.789 -14.172 -9.833 1.00 85.56 279 SER A N 1
ATOM 2178 C CA . SER A 1 279 ? 10.195 -14.723 -8.606 1.00 85.56 279 SER A CA 1
ATOM 2179 C C . SER A 1 279 ? 9.370 -13.727 -7.778 1.00 85.56 279 SER A C 1
ATOM 2181 O O . SER A 1 279 ? 8.649 -14.157 -6.879 1.00 85.56 279 SER A O 1
ATOM 2183 N N . LEU A 1 280 ? 9.458 -12.421 -8.053 1.00 88.25 280 LEU A N 1
ATOM 2184 C CA . LEU A 1 280 ? 8.600 -11.394 -7.454 1.00 88.25 280 LEU A CA 1
ATOM 2185 C C . LEU A 1 280 ? 7.453 -10.967 -8.380 1.00 88.25 280 LEU A C 1
ATOM 2187 O O . LEU A 1 280 ? 6.472 -10.414 -7.894 1.00 88.25 280 LEU A O 1
ATOM 2191 N N . VAL A 1 281 ? 7.545 -11.234 -9.689 1.00 91.88 281 VAL A N 1
ATOM 2192 C CA . VAL A 1 281 ? 6.518 -10.839 -10.671 1.00 91.88 281 VAL A CA 1
ATOM 2193 C C . VAL A 1 281 ? 5.603 -12.007 -11.041 1.00 91.88 281 VAL A C 1
ATOM 2195 O O . VAL A 1 281 ? 4.388 -11.872 -10.961 1.00 91.88 281 VAL A O 1
ATOM 2198 N N . PHE A 1 282 ? 6.167 -13.161 -11.408 1.00 88.50 282 PHE A N 1
ATOM 2199 C CA . PHE A 1 282 ? 5.451 -14.336 -11.926 1.00 88.50 282 PHE A CA 1
ATOM 2200 C C . PHE A 1 282 ? 5.640 -15.581 -11.052 1.00 88.50 282 PHE A C 1
ATOM 2202 O O . PHE A 1 282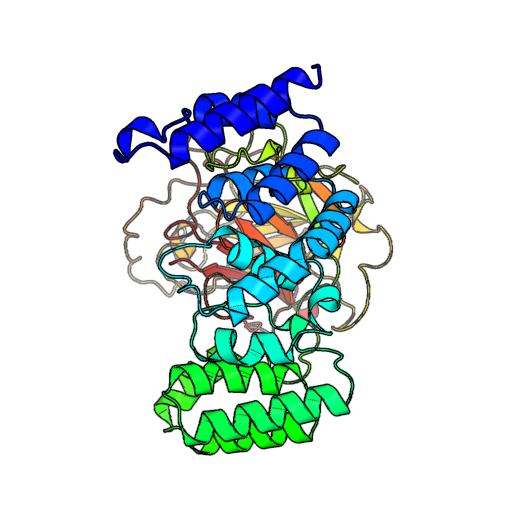 ? 5.779 -16.691 -11.566 1.00 88.50 282 PHE A O 1
ATOM 2209 N N . ASN A 1 283 ? 5.680 -15.448 -9.726 1.00 72.56 283 ASN A N 1
ATOM 2210 C CA . ASN A 1 283 ? 5.748 -16.643 -8.885 1.00 72.56 283 ASN A CA 1
ATOM 2211 C C . ASN A 1 283 ? 4.424 -17.422 -8.926 1.00 72.56 283 ASN A C 1
ATOM 2213 O O . ASN A 1 283 ? 3.345 -16.837 -8.836 1.00 72.56 283 ASN A O 1
ATOM 2217 N N . SER A 1 284 ? 4.527 -18.738 -9.119 1.00 51.84 284 SER A N 1
ATOM 2218 C CA . SER A 1 284 ? 3.466 -19.649 -9.576 1.00 51.84 284 SER A CA 1
ATOM 2219 C C . SER A 1 284 ? 2.870 -20.543 -8.496 1.00 51.84 284 SER A C 1
ATOM 2221 O O . SER A 1 284 ? 2.035 -21.389 -8.806 1.00 51.84 284 SER A O 1
ATOM 2223 N N . SER A 1 285 ? 3.232 -20.388 -7.222 1.00 45.38 285 SER A N 1
ATOM 2224 C CA . SER A 1 285 ? 2.464 -21.055 -6.172 1.00 45.38 285 SER A CA 1
ATOM 2225 C C . SER A 1 285 ? 1.221 -20.232 -5.862 1.00 45.38 285 SER A C 1
ATOM 2227 O O . SER A 1 285 ? 1.330 -19.224 -5.169 1.00 45.38 285 SER A O 1
ATOM 2229 N N . ASN A 1 286 ? 0.094 -20.679 -6.428 1.00 37.00 286 ASN A N 1
ATOM 2230 C CA . ASN A 1 286 ? -1.295 -20.419 -6.044 1.00 37.00 286 ASN A CA 1
ATOM 2231 C C . ASN A 1 286 ? -1.453 -19.679 -4.714 1.00 37.00 286 ASN A C 1
ATOM 2233 O O . ASN A 1 286 ? -0.834 -20.067 -3.723 1.00 37.00 286 ASN A O 1
ATOM 2237 N N . GLY A 1 287 ? -2.326 -18.670 -4.716 1.00 37.97 287 GLY A N 1
ATOM 2238 C CA . GLY A 1 287 ? -2.646 -17.833 -3.568 1.00 37.97 287 GLY A CA 1
ATOM 2239 C C . GLY A 1 287 ? -2.784 -18.569 -2.232 1.00 37.97 287 GLY A C 1
ATOM 2240 O O . GLY A 1 287 ? -3.037 -19.769 -2.156 1.00 37.97 287 GLY A O 1
ATOM 2241 N N . LEU A 1 288 ? -2.689 -17.769 -1.174 1.00 39.59 288 LEU A N 1
ATOM 2242 C CA . LEU A 1 288 ? -2.679 -18.147 0.237 1.00 39.59 288 LEU A CA 1
ATOM 2243 C C . LEU A 1 288 ? -1.347 -18.710 0.760 1.00 39.59 288 LEU A C 1
ATOM 2245 O O . LEU A 1 288 ? -0.902 -19.809 0.447 1.00 39.59 288 LEU A O 1
ATOM 2249 N N . ASN A 1 289 ? -0.786 -17.972 1.718 1.00 34.59 289 ASN A N 1
ATOM 2250 C CA . ASN A 1 289 ? 0.052 -18.513 2.788 1.00 34.59 289 ASN A CA 1
ATOM 2251 C C . ASN A 1 289 ? 1.371 -19.182 2.397 1.00 34.59 289 ASN A C 1
ATOM 2253 O O . ASN A 1 289 ? 1.758 -20.215 2.947 1.00 34.59 289 ASN A O 1
ATOM 2257 N N . ARG A 1 290 ? 2.172 -18.497 1.582 1.00 39.41 290 ARG A N 1
ATOM 2258 C CA . ARG A 1 290 ? 3.621 -18.622 1.734 1.00 39.41 290 ARG A CA 1
ATOM 2259 C C . ARG A 1 290 ? 4.274 -17.252 1.711 1.00 39.41 290 ARG A C 1
ATOM 2261 O O . ARG A 1 290 ? 4.285 -16.572 0.691 1.00 39.41 290 ARG A O 1
ATOM 2268 N N . THR A 1 291 ? 4.856 -16.880 2.850 1.00 43.91 291 THR A N 1
ATOM 2269 C CA . THR A 1 291 ? 6.060 -16.048 2.912 1.00 43.91 291 THR A CA 1
ATOM 2270 C C . THR A 1 291 ? 6.907 -16.416 1.701 1.00 43.91 291 THR A C 1
ATOM 2272 O O . THR A 1 291 ? 7.212 -17.605 1.559 1.00 43.91 291 THR A O 1
ATOM 2275 N N . VAL A 1 292 ? 7.193 -15.449 0.812 1.00 47.16 292 VAL A N 1
ATOM 2276 C CA . VAL A 1 292 ? 8.095 -15.607 -0.346 1.00 47.16 292 VAL A CA 1
ATOM 2277 C C . VAL A 1 292 ? 9.163 -16.607 0.061 1.00 47.16 292 VAL A C 1
ATOM 2279 O O . VAL A 1 292 ? 9.890 -16.318 1.017 1.00 47.16 292 VAL A O 1
ATOM 2282 N N . LYS A 1 293 ? 9.147 -17.815 -0.534 1.00 45.16 293 LYS A N 1
ATOM 2283 C CA . LYS A 1 293 ? 10.055 -18.900 -0.148 1.00 45.16 293 LYS A CA 1
ATOM 2284 C C . LYS A 1 293 ? 11.453 -18.297 -0.087 1.00 45.16 293 LYS A C 1
ATOM 2286 O O . LYS A 1 293 ? 11.977 -17.863 -1.105 1.00 45.16 293 LYS A O 1
ATOM 2291 N N . THR A 1 294 ? 11.951 -18.180 1.143 1.00 53.53 294 THR A N 1
ATOM 2292 C CA . THR A 1 294 ? 13.349 -17.999 1.533 1.00 53.53 294 THR A CA 1
ATOM 2293 C C . THR A 1 294 ? 14.213 -17.342 0.462 1.00 53.53 294 THR A C 1
ATOM 2295 O O . THR A 1 294 ? 14.811 -18.038 -0.345 1.00 53.53 294 THR A O 1
ATOM 2298 N N . ASP A 1 295 ? 14.315 -16.012 0.492 1.00 63.25 295 ASP A N 1
ATOM 2299 C CA . ASP A 1 295 ? 15.510 -15.295 0.028 1.00 63.25 295 ASP A CA 1
ATOM 2300 C C . ASP A 1 295 ? 15.923 -15.450 -1.449 1.00 63.25 295 ASP A C 1
ATOM 2302 O O . ASP A 1 295 ? 16.933 -14.877 -1.853 1.00 63.25 295 ASP A O 1
ATOM 2306 N N . GLU A 1 296 ? 15.152 -16.154 -2.285 1.00 70.75 296 GLU A N 1
ATOM 2307 C CA . GLU A 1 296 ? 15.541 -16.470 -3.665 1.00 70.75 296 GLU A CA 1
ATOM 2308 C C . GLU A 1 296 ? 15.814 -15.200 -4.476 1.00 70.75 296 GLU A C 1
ATOM 2310 O O . GLU A 1 296 ? 16.806 -15.135 -5.209 1.00 70.75 296 GLU A O 1
ATOM 2315 N N . TRP A 1 297 ? 14.983 -14.170 -4.292 1.00 72.75 297 TRP A N 1
ATOM 2316 C CA . TRP A 1 297 ? 15.108 -12.857 -4.932 1.00 72.75 297 TRP A CA 1
ATOM 2317 C C . TRP A 1 297 ? 16.446 -12.150 -4.641 1.00 72.75 297 TRP A C 1
ATOM 2319 O O . TRP A 1 297 ? 16.836 -11.251 -5.385 1.00 72.75 297 TRP A O 1
ATOM 2329 N N . MET A 1 298 ? 17.175 -12.550 -3.590 1.00 73.94 298 MET A N 1
ATOM 2330 C CA . MET A 1 298 ? 18.505 -12.016 -3.275 1.00 73.94 298 MET A CA 1
ATOM 2331 C C . MET A 1 298 ? 19.621 -12.615 -4.140 1.00 73.94 298 MET A C 1
ATOM 2333 O O . MET A 1 298 ? 20.747 -12.112 -4.121 1.00 73.94 298 MET A O 1
ATOM 2337 N N . SER A 1 299 ? 19.340 -13.668 -4.913 1.00 72.81 299 SER A N 1
ATOM 2338 C CA . SER A 1 299 ? 20.308 -14.247 -5.842 1.00 72.81 299 SER A CA 1
ATOM 2339 C C . SER A 1 299 ? 20.556 -13.324 -7.037 1.00 72.81 299 SER A C 1
ATOM 2341 O O . SER A 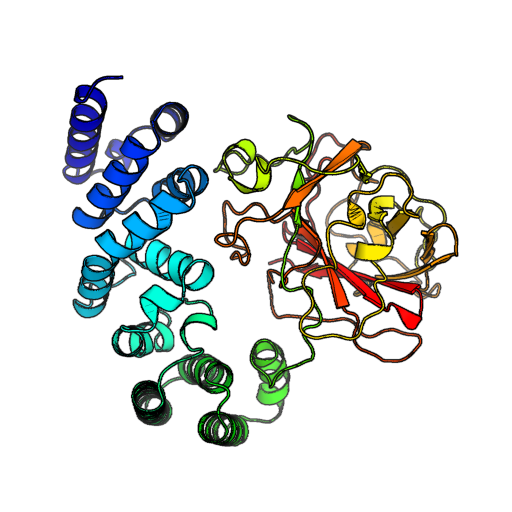1 299 ? 19.629 -12.884 -7.713 1.00 72.81 299 SER A O 1
ATOM 2343 N N . LYS A 1 300 ? 21.832 -13.083 -7.363 1.00 62.41 300 LYS A N 1
ATOM 2344 C CA . LYS A 1 300 ? 22.246 -12.280 -8.531 1.00 62.41 300 LYS A CA 1
ATOM 2345 C C . LYS A 1 300 ? 21.908 -12.915 -9.887 1.00 62.41 300 LYS A C 1
ATOM 2347 O O . LYS A 1 300 ? 22.015 -12.234 -10.898 1.00 62.41 300 LYS A O 1
ATOM 2352 N N . ALA A 1 301 ? 21.557 -14.201 -9.925 1.00 67.81 301 ALA A N 1
ATOM 2353 C CA . ALA A 1 301 ? 21.385 -14.966 -11.163 1.00 67.81 301 ALA A CA 1
ATOM 2354 C C . ALA A 1 301 ? 19.919 -15.104 -11.618 1.00 67.81 301 ALA A C 1
ATOM 2356 O O . ALA A 1 301 ? 19.622 -15.953 -12.455 1.00 67.81 301 ALA A O 1
ATOM 2357 N N . GLN A 1 302 ? 18.991 -14.325 -11.054 1.00 71.25 302 GLN A N 1
ATOM 2358 C CA . GLN A 1 302 ? 17.582 -14.428 -11.428 1.00 71.25 302 GLN A CA 1
ATOM 2359 C C . GLN A 1 302 ? 17.293 -13.751 -12.775 1.00 71.25 302 GLN A C 1
ATOM 2361 O O . GLN A 1 302 ? 17.794 -12.648 -13.012 1.00 71.25 302 GLN A O 1
ATOM 2366 N N . PRO A 1 303 ? 16.453 -14.361 -13.635 1.00 83.69 303 PRO A N 1
ATOM 2367 C CA . PRO A 1 303 ? 15.917 -13.659 -14.791 1.00 83.69 303 PRO A CA 1
ATOM 2368 C C . PRO A 1 303 ? 15.126 -12.437 -14.314 1.00 83.69 303 PRO A C 1
ATOM 2370 O O . PRO A 1 303 ? 14.362 -12.508 -13.347 1.00 83.69 303 PRO A O 1
ATOM 2373 N N . ALA A 1 304 ? 15.358 -11.306 -14.974 1.00 91.12 304 ALA A N 1
ATOM 2374 C CA . ALA A 1 304 ? 14.712 -10.044 -14.659 1.00 91.12 304 ALA A CA 1
ATOM 2375 C C . ALA A 1 304 ? 13.513 -9.839 -15.584 1.00 91.12 304 ALA A C 1
ATOM 2377 O O . ALA A 1 304 ? 13.630 -9.992 -16.796 1.00 91.12 304 ALA A O 1
ATOM 2378 N N . VAL A 1 305 ? 12.380 -9.452 -15.014 1.00 95.31 305 VAL A N 1
ATOM 2379 C CA . VAL A 1 305 ? 11.193 -9.016 -15.741 1.00 95.31 305 VAL A CA 1
ATOM 2380 C C . VAL A 1 305 ? 11.184 -7.497 -15.765 1.00 95.31 305 VAL A C 1
ATOM 2382 O O . VAL A 1 305 ? 11.215 -6.851 -14.717 1.00 95.31 305 VAL A O 1
ATOM 2385 N N . SER A 1 306 ? 11.153 -6.930 -16.966 1.00 96.56 306 SER A N 1
ATOM 2386 C CA . SER A 1 306 ? 11.104 -5.496 -17.204 1.00 96.56 306 SER A CA 1
ATOM 2387 C C . SER A 1 306 ? 9.653 -5.029 -17.215 1.00 96.56 306 SER A C 1
ATOM 2389 O O . SER A 1 306 ? 8.901 -5.294 -18.152 1.00 96.56 306 SER A O 1
ATOM 2391 N N . LEU A 1 307 ? 9.249 -4.303 -16.178 1.00 97.56 307 LEU A N 1
ATOM 2392 C CA . LEU A 1 307 ? 7.936 -3.676 -16.118 1.00 97.56 307 LEU A CA 1
ATOM 2393 C C . LEU A 1 307 ? 8.011 -2.360 -16.892 1.00 97.56 307 LEU A C 1
ATOM 2395 O O . LEU A 1 307 ? 8.564 -1.371 -16.416 1.00 97.56 307 LEU A O 1
ATOM 2399 N N . SER A 1 308 ? 7.500 -2.377 -18.121 1.00 96.44 308 SER A N 1
ATOM 2400 C CA . SER A 1 308 ? 7.445 -1.205 -18.997 1.00 96.44 308 SER A CA 1
ATOM 2401 C C . SER A 1 308 ? 6.008 -0.908 -19.396 1.00 96.44 308 SER A C 1
ATOM 2403 O O . SER A 1 308 ? 5.221 -1.833 -19.602 1.00 96.44 308 SER A O 1
ATOM 2405 N N . LEU A 1 309 ? 5.679 0.375 -19.530 1.00 94.44 309 LEU A N 1
ATOM 2406 C CA . LEU A 1 309 ? 4.350 0.823 -19.931 1.00 94.44 309 LEU A CA 1
ATOM 2407 C C . LEU A 1 309 ? 4.384 2.111 -20.746 1.00 94.44 309 LEU A C 1
ATOM 2409 O O . LEU A 1 309 ? 5.365 2.848 -20.737 1.00 94.44 309 LEU A O 1
ATOM 2413 N N . CYS A 1 310 ? 3.301 2.393 -21.460 1.00 92.38 310 CYS A N 1
ATOM 2414 C CA . CYS A 1 310 ? 3.101 3.668 -22.127 1.00 92.38 310 CYS A CA 1
ATOM 2415 C C . CYS A 1 310 ? 2.556 4.699 -21.140 1.00 92.38 310 CYS A C 1
ATOM 2417 O O . CYS A 1 310 ? 1.389 4.633 -20.757 1.00 92.38 310 CYS A O 1
ATOM 2419 N N . MET A 1 311 ? 3.397 5.663 -20.768 1.00 88.94 311 MET A N 1
ATOM 2420 C CA . MET A 1 311 ? 3.035 6.686 -19.786 1.00 88.94 311 MET A CA 1
ATOM 2421 C C . MET A 1 311 ? 1.884 7.572 -20.279 1.00 88.94 311 MET A C 1
ATOM 2423 O O . MET A 1 311 ? 0.970 7.885 -19.531 1.00 88.94 311 MET A O 1
ATOM 2427 N N . SER A 1 312 ? 1.885 7.912 -21.572 1.00 86.12 312 SER A N 1
ATOM 2428 C CA . SER A 1 312 ? 0.835 8.744 -22.167 1.00 86.12 312 SER A CA 1
ATOM 2429 C C . SER A 1 312 ? -0.542 8.080 -22.114 1.00 86.12 312 SER A C 1
ATOM 2431 O O . SER A 1 312 ? -1.500 8.749 -21.753 1.00 86.12 312 SER A O 1
ATOM 2433 N N . CYS A 1 313 ? -0.649 6.783 -22.431 1.00 86.38 313 CYS A N 1
ATOM 2434 C CA . CYS A 1 313 ? -1.933 6.075 -22.361 1.00 86.38 313 CYS A CA 1
ATOM 2435 C C . CYS A 1 313 ? -2.399 5.833 -20.923 1.00 86.38 313 CYS A C 1
ATOM 2437 O O . CYS A 1 313 ? -3.597 5.720 -20.692 1.00 86.38 313 CYS A O 1
ATOM 2439 N N . LEU A 1 314 ? -1.468 5.712 -19.972 1.00 87.75 314 LEU A N 1
ATOM 2440 C CA . LEU A 1 314 ? -1.821 5.499 -18.571 1.00 87.75 314 LEU A CA 1
ATOM 2441 C C . LEU A 1 314 ? -2.528 6.736 -18.003 1.00 87.75 314 LEU A C 1
ATOM 2443 O O . LEU A 1 314 ? -3.532 6.605 -17.315 1.00 87.75 314 LEU A O 1
ATOM 2447 N N . GLU A 1 315 ? -2.017 7.919 -18.342 1.00 81.25 315 GLU A N 1
ATOM 2448 C CA . GLU A 1 315 ? -2.514 9.206 -17.843 1.00 81.25 315 GLU A CA 1
ATOM 2449 C C . GLU A 1 315 ? -3.694 9.752 -18.665 1.00 81.25 315 GLU A C 1
ATOM 2451 O O . GLU A 1 315 ? -4.498 10.519 -18.150 1.00 81.25 315 GLU A O 1
ATOM 2456 N N . SER A 1 316 ? -3.860 9.336 -19.927 1.00 75.31 316 SER A N 1
ATOM 2457 C CA . SER A 1 316 ? -5.001 9.736 -20.772 1.00 75.31 316 SER A CA 1
ATOM 2458 C C . SER A 1 316 ? -6.315 9.022 -20.425 1.00 75.31 316 SER A C 1
ATOM 2460 O O . SER A 1 316 ? -7.207 8.955 -21.264 1.00 75.31 316 SER A O 1
ATOM 2462 N N . GLY A 1 317 ? -6.408 8.364 -19.268 1.00 67.75 317 GLY A N 1
ATOM 2463 C CA . GLY A 1 317 ? -7.618 7.646 -18.871 1.00 67.75 317 GLY A CA 1
ATOM 2464 C C . GLY A 1 317 ? -7.945 6.410 -19.720 1.00 67.75 317 GLY A C 1
ATOM 2465 O O . GLY A 1 317 ? -9.084 5.951 -19.694 1.00 67.75 317 GLY A O 1
ATOM 2466 N N . ALA A 1 318 ? -6.976 5.800 -20.425 1.00 67.69 318 ALA A N 1
ATOM 2467 C CA . ALA A 1 318 ? -7.216 4.571 -21.205 1.00 67.69 318 ALA A CA 1
ATOM 2468 C C . ALA A 1 318 ? -7.565 3.334 -20.338 1.00 67.69 318 ALA A C 1
ATOM 2470 O O . ALA A 1 318 ? -7.715 2.223 -20.857 1.00 67.69 318 ALA A O 1
ATOM 2471 N N . GLY A 1 319 ? -7.686 3.528 -19.022 1.00 79.62 319 GLY A N 1
ATOM 2472 C CA . GLY A 1 319 ? -7.951 2.506 -18.025 1.00 79.62 319 GLY A CA 1
ATOM 2473 C C . GLY A 1 319 ? -6.735 1.619 -17.779 1.00 79.62 319 GLY A C 1
ATOM 2474 O O . GLY A 1 319 ? -5.584 2.053 -17.840 1.00 79.62 319 GLY A O 1
ATOM 2475 N N . GLU A 1 320 ? -7.000 0.349 -17.490 1.00 89.94 320 GLU A N 1
ATOM 2476 C CA . GLU A 1 320 ? -5.962 -0.652 -17.256 1.00 89.94 320 GLU A CA 1
ATOM 2477 C C . GLU A 1 320 ? -5.119 -0.900 -18.508 1.00 89.94 320 GLU A C 1
ATOM 2479 O O . GLU A 1 320 ? -5.656 -1.237 -19.567 1.00 89.94 320 GLU A O 1
ATOM 2484 N N . LEU A 1 321 ? -3.794 -0.837 -18.368 1.00 92.75 321 LEU A N 1
ATOM 2485 C CA . LEU A 1 321 ? -2.859 -1.178 -19.437 1.00 92.75 321 LEU A CA 1
ATOM 2486 C C . LEU A 1 321 ? -2.270 -2.573 -19.240 1.00 92.75 321 LEU A C 1
ATOM 2488 O O . LEU A 1 321 ? -1.625 -2.834 -18.228 1.00 92.75 321 LEU A O 1
ATOM 2492 N N . HIS A 1 322 ? -2.403 -3.447 -20.237 1.00 95.31 322 HIS A N 1
ATOM 2493 C CA . HIS A 1 322 ? -1.911 -4.826 -20.186 1.00 95.31 322 HIS A CA 1
ATOM 2494 C C . HIS A 1 322 ? -0.710 -5.077 -21.102 1.00 95.31 322 HIS A C 1
ATOM 2496 O O . HIS A 1 322 ? -0.672 -4.639 -22.257 1.00 95.31 322 HIS A O 1
ATOM 2502 N N . TYR A 1 323 ? 0.237 -5.869 -20.599 1.00 96.62 323 TYR A N 1
ATOM 2503 C CA . TYR A 1 323 ? 1.482 -6.218 -21.280 1.00 96.62 323 TYR A CA 1
ATOM 2504 C C . TYR A 1 323 ? 1.769 -7.716 -21.161 1.00 96.62 323 TYR A C 1
ATOM 2506 O O . TYR A 1 323 ? 1.481 -8.335 -20.138 1.00 96.62 323 TYR A O 1
ATOM 2514 N N . GLY A 1 324 ? 2.321 -8.311 -22.214 1.00 96.69 324 GLY A N 1
ATOM 2515 C CA . GLY A 1 324 ? 2.834 -9.679 -22.224 1.00 96.69 324 GLY A CA 1
ATOM 2516 C C . GLY A 1 324 ? 4.348 -9.674 -22.089 1.00 96.69 324 GLY A C 1
ATOM 2517 O O . GLY A 1 324 ? 4.993 -8.748 -22.575 1.00 96.69 324 GLY A O 1
ATOM 2518 N N . HIS A 1 325 ? 4.905 -10.694 -21.441 1.00 96.44 325 HIS A N 1
ATOM 2519 C CA . HIS A 1 325 ? 6.338 -10.778 -21.170 1.00 96.44 325 HIS A CA 1
ATOM 2520 C C . HIS A 1 325 ? 6.959 -11.998 -21.834 1.00 96.44 325 HIS A C 1
ATOM 2522 O O . HIS A 1 325 ? 6.498 -13.126 -21.642 1.00 96.44 325 HIS A O 1
ATOM 2528 N N . ASP A 1 326 ? 8.021 -11.771 -22.603 1.00 94.31 326 ASP A N 1
ATOM 2529 C CA . ASP A 1 326 ? 8.768 -12.848 -23.246 1.00 94.31 326 ASP A CA 1
ATOM 2530 C C . ASP A 1 326 ? 9.631 -13.649 -22.242 1.00 94.31 326 ASP A C 1
ATOM 2532 O O . ASP A 1 326 ? 9.647 -13.404 -21.027 1.00 94.31 326 ASP A O 1
ATOM 2536 N N . ALA A 1 327 ? 10.347 -14.656 -22.749 1.00 90.44 327 ALA A N 1
ATOM 2537 C CA . ALA A 1 327 ? 11.245 -15.482 -21.940 1.00 90.44 327 ALA A CA 1
ATOM 2538 C C . ALA A 1 327 ? 12.452 -14.700 -21.382 1.00 90.44 327 ALA A C 1
ATOM 2540 O O . ALA A 1 327 ? 13.052 -15.129 -20.401 1.00 90.44 327 ALA A O 1
ATOM 2541 N N . GLY A 1 328 ? 12.806 -13.566 -21.994 1.00 91.06 328 GLY A N 1
ATOM 2542 C CA . GLY A 1 328 ? 13.830 -12.642 -21.510 1.00 91.06 328 GLY A CA 1
ATOM 2543 C C . GLY A 1 328 ? 13.291 -11.569 -20.558 1.00 91.06 328 GLY A C 1
ATOM 2544 O O . GLY A 1 328 ? 14.065 -10.717 -20.131 1.00 91.06 328 GLY A O 1
ATOM 2545 N N . GLY A 1 329 ? 11.989 -11.592 -20.247 1.00 93.19 329 GLY A N 1
ATOM 2546 C CA . GLY A 1 329 ? 11.325 -10.619 -19.384 1.00 93.19 329 GLY A CA 1
ATOM 2547 C C . GLY A 1 329 ? 11.009 -9.282 -20.059 1.00 93.19 329 GLY A C 1
ATOM 2548 O O . GLY A 1 329 ? 10.707 -8.317 -19.364 1.00 93.19 329 GLY A O 1
ATOM 2549 N N . GLY A 1 330 ? 11.096 -9.188 -21.387 1.00 95.62 330 GLY A N 1
ATOM 2550 C CA . GLY A 1 330 ? 10.737 -7.987 -22.137 1.00 95.62 330 GLY A CA 1
ATOM 2551 C C . GLY A 1 330 ? 9.222 -7.820 -22.265 1.00 95.62 330 GLY A C 1
ATOM 2552 O O . GLY A 1 330 ? 8.526 -8.762 -22.642 1.00 95.62 330 GLY A O 1
ATOM 2553 N N . ALA A 1 331 ? 8.720 -6.613 -21.994 1.00 95.69 331 ALA A N 1
ATOM 2554 C CA . ALA A 1 331 ? 7.302 -6.284 -22.105 1.00 95.69 331 ALA A CA 1
ATOM 2555 C C . ALA A 1 331 ? 6.889 -5.949 -23.549 1.00 95.69 331 ALA A C 1
ATOM 2557 O O . ALA A 1 331 ? 7.573 -5.218 -24.262 1.00 95.69 331 ALA A O 1
ATOM 2558 N N . THR A 1 332 ? 5.717 -6.432 -23.954 1.00 94.88 332 THR A N 1
ATOM 2559 C CA . THR A 1 332 ? 5.032 -6.078 -25.205 1.00 94.88 332 THR A CA 1
ATOM 2560 C C . THR A 1 332 ? 3.615 -5.620 -24.887 1.00 94.88 332 THR A C 1
ATOM 2562 O O . THR A 1 332 ? 2.894 -6.305 -24.163 1.00 94.88 332 THR A O 1
ATOM 2565 N N . CYS A 1 333 ? 3.203 -4.470 -25.419 1.00 93.38 333 CYS A N 1
ATOM 2566 C CA . CYS A 1 333 ? 1.853 -3.946 -25.221 1.00 93.38 333 CYS A CA 1
ATOM 2567 C C . CYS A 1 333 ? 0.807 -4.876 -25.854 1.00 93.38 333 CYS A C 1
ATOM 2569 O O . CYS A 1 333 ? 0.947 -5.268 -27.011 1.00 93.38 333 CYS A O 1
ATOM 2571 N N . LEU A 1 334 ? -0.240 -5.224 -25.099 1.00 92.25 334 LEU A N 1
ATOM 2572 C CA . LEU A 1 334 ? -1.327 -6.100 -25.560 1.00 92.25 334 LEU A CA 1
ATOM 2573 C C . LEU A 1 334 ? -2.592 -5.337 -25.958 1.00 92.25 334 LEU A C 1
ATOM 2575 O O . LEU A 1 334 ? -3.592 -5.960 -26.315 1.00 92.25 334 LEU A O 1
ATOM 2579 N N . HIS A 1 335 ? -2.579 -4.007 -25.871 1.00 82.62 335 HIS A N 1
ATOM 2580 C CA . HIS A 1 335 ? -3.714 -3.207 -26.305 1.00 82.62 335 HIS A CA 1
ATOM 2581 C C . HIS A 1 335 ? -3.724 -3.104 -27.829 1.00 82.62 335 HIS A C 1
ATOM 2583 O O . HIS A 1 335 ? -2.707 -2.716 -28.409 1.00 82.62 335 HIS A O 1
ATOM 2589 N N . PRO A 1 336 ? -4.850 -3.441 -28.482 1.00 71.69 336 PRO A N 1
ATOM 2590 C CA . PRO A 1 336 ? -5.019 -3.144 -29.891 1.00 71.69 336 PRO A CA 1
ATOM 2591 C C . PRO A 1 336 ? -5.037 -1.626 -30.110 1.00 71.69 336 PRO A C 1
ATOM 2593 O O . PRO A 1 336 ? -5.315 -0.855 -29.191 1.00 71.69 336 PRO A O 1
ATOM 2596 N N . ASN A 1 337 ? -4.748 -1.206 -31.339 1.00 65.75 337 ASN A N 1
ATOM 2597 C CA . ASN A 1 337 ? -4.785 0.192 -31.760 1.00 65.75 337 ASN A CA 1
ATOM 2598 C C . ASN A 1 337 ? -6.243 0.686 -31.800 1.00 65.75 337 ASN A C 1
ATOM 2600 O O . ASN A 1 337 ? -6.881 0.670 -32.851 1.00 65.75 337 ASN A O 1
ATOM 2604 N N . THR A 1 338 ? -6.811 0.989 -30.632 1.00 55.97 338 THR A N 1
ATOM 2605 C CA . THR A 1 338 ? -8.239 1.307 -30.454 1.00 55.97 338 THR A CA 1
ATOM 2606 C C . THR A 1 338 ? -8.517 2.780 -30.210 1.00 55.97 338 THR A C 1
ATOM 2608 O O . THR A 1 338 ? -9.682 3.158 -30.145 1.00 55.97 338 THR A O 1
ATOM 2611 N N . VAL A 1 339 ? -7.489 3.614 -30.067 1.00 53.97 339 VAL A N 1
ATOM 2612 C CA . VAL A 1 339 ? -7.670 5.042 -29.803 1.00 53.97 339 VAL A CA 1
ATOM 2613 C C . VAL A 1 339 ? -7.458 5.797 -31.109 1.00 53.97 339 VAL A C 1
ATOM 2615 O O . VAL A 1 339 ? -6.332 5.964 -31.568 1.00 53.97 339 VAL A O 1
ATOM 2618 N N . SER A 1 340 ? -8.564 6.204 -31.737 1.00 46.78 340 SER A N 1
ATOM 2619 C CA . SER A 1 340 ? -8.549 6.989 -32.976 1.00 46.78 340 SER A CA 1
ATOM 2620 C C . SER A 1 340 ? -8.018 8.406 -32.761 1.00 46.78 340 SER A C 1
ATOM 2622 O O . SER A 1 340 ? -7.441 8.966 -33.686 1.00 46.78 340 SER A O 1
ATOM 2624 N N . GLU A 1 341 ? -8.153 8.952 -31.550 1.00 50.94 341 GLU A N 1
ATOM 2625 C CA . GLU A 1 341 ? -7.559 10.223 -31.126 1.00 50.94 341 GLU A CA 1
ATOM 2626 C C . GLU A 1 341 ? -7.258 10.143 -29.620 1.00 50.94 341 GLU A C 1
ATOM 2628 O O . GLU A 1 341 ? -8.172 9.847 -28.850 1.00 50.94 341 GLU A O 1
ATOM 2633 N N . PRO A 1 342 ? -6.001 10.316 -29.170 1.00 51.69 342 PRO A N 1
ATOM 2634 C CA . PRO A 1 342 ? -5.704 10.354 -27.744 1.00 51.69 342 PRO A CA 1
ATOM 2635 C C . PRO A 1 342 ? -6.369 11.587 -27.132 1.00 51.69 342 PRO A C 1
ATOM 2637 O O . PRO A 1 342 ? -6.128 12.703 -27.597 1.00 51.69 342 PRO A O 1
ATOM 2640 N N . GLU A 1 343 ? -7.175 11.398 -26.084 1.00 53.06 343 GLU A N 1
ATOM 2641 C CA . GLU A 1 343 ? -7.508 12.507 -25.192 1.00 53.06 343 GLU A CA 1
ATOM 2642 C C . GLU A 1 343 ? -6.186 13.110 -24.717 1.00 53.06 343 GLU A C 1
ATOM 2644 O O . GLU A 1 343 ? -5.313 12.410 -24.195 1.00 53.06 343 GLU A O 1
ATOM 2649 N N . ILE A 1 344 ? -5.994 14.394 -25.013 1.00 53.97 344 ILE A N 1
ATOM 2650 C CA . ILE A 1 344 ? -4.810 15.129 -24.585 1.00 53.97 344 ILE A CA 1
ATOM 2651 C C . ILE A 1 344 ? -4.922 15.209 -23.064 1.00 53.97 344 ILE A C 1
ATOM 2653 O O . ILE A 1 344 ? -5.875 15.828 -22.590 1.00 53.97 344 ILE A O 1
ATOM 2657 N N . PRO A 1 345 ? -4.008 14.592 -22.295 1.00 55.28 345 PRO A N 1
ATOM 2658 C CA . PRO A 1 345 ? -4.088 14.682 -20.849 1.00 55.28 345 PRO A CA 1
ATOM 2659 C C . PRO A 1 345 ? -3.967 16.152 -20.434 1.00 55.28 345 PRO A C 1
ATOM 2661 O O . PRO A 1 345 ? -3.176 16.898 -21.023 1.00 55.28 345 PRO A O 1
ATOM 2664 N N . ASP A 1 346 ? -4.692 16.557 -19.391 1.00 50.75 346 ASP A N 1
ATOM 2665 C CA . ASP A 1 346 ? -4.628 17.923 -18.846 1.00 50.75 346 ASP A CA 1
ATOM 2666 C C . ASP A 1 346 ? -3.214 18.300 -18.344 1.00 50.75 346 ASP A C 1
ATOM 2668 O O . ASP A 1 346 ? -2.896 19.478 -18.158 1.00 50.75 346 ASP A O 1
ATOM 2672 N N . TYR A 1 347 ? -2.325 17.309 -18.196 1.00 56.62 347 TYR A N 1
ATOM 2673 C CA . TYR A 1 347 ? -0.923 17.468 -17.823 1.00 56.62 347 TYR A CA 1
ATOM 2674 C C . TYR A 1 347 ? 0.014 16.810 -18.845 1.00 56.62 347 TYR A C 1
ATOM 2676 O O . TYR A 1 347 ? -0.184 15.682 -19.291 1.00 56.62 347 TYR A O 1
ATOM 2684 N N . VAL A 1 348 ? 1.092 17.505 -19.215 1.00 56.19 348 VAL A N 1
ATOM 2685 C CA . VAL A 1 348 ? 2.073 16.980 -20.176 1.00 56.19 348 VAL A CA 1
ATOM 2686 C C . VAL A 1 348 ? 2.883 15.853 -19.533 1.00 56.19 348 VAL A C 1
ATOM 2688 O O . VAL A 1 348 ? 3.755 16.109 -18.704 1.00 56.19 348 VAL A O 1
ATOM 2691 N N . VAL A 1 349 ? 2.644 14.619 -19.976 1.00 62.69 349 VAL A N 1
ATOM 2692 C CA . VAL A 1 349 ? 3.482 13.458 -19.656 1.00 62.69 349 VAL A CA 1
ATOM 2693 C C . VAL A 1 349 ? 4.805 13.568 -20.411 1.00 62.69 349 VAL A C 1
ATOM 2695 O O . VAL A 1 349 ? 4.910 13.157 -21.569 1.00 62.69 349 VAL A O 1
ATOM 2698 N N . ASP A 1 350 ? 5.832 14.137 -19.780 1.00 65.75 350 ASP A N 1
ATOM 2699 C CA . ASP A 1 350 ? 7.112 14.391 -20.448 1.00 65.75 350 ASP A CA 1
ATOM 2700 C C . ASP A 1 350 ? 8.145 13.279 -20.205 1.00 65.75 350 ASP A C 1
ATOM 2702 O O . ASP A 1 350 ? 9.220 13.468 -19.636 1.00 65.75 350 ASP A O 1
ATOM 2706 N N . GLY A 1 351 ? 7.822 12.088 -20.710 1.00 78.69 351 GLY A N 1
ATOM 2707 C CA . GLY A 1 351 ? 8.789 11.005 -20.884 1.00 78.69 351 GLY A CA 1
ATOM 2708 C C . GLY A 1 351 ? 9.013 10.095 -19.666 1.00 78.69 351 GLY A C 1
ATOM 2709 O O . GLY A 1 351 ? 8.215 10.065 -18.725 1.00 78.69 351 GLY A O 1
ATOM 2710 N N . PRO A 1 352 ? 10.066 9.261 -19.712 1.00 91.62 352 PRO A N 1
ATOM 2711 C CA . PRO A 1 352 ? 10.285 8.221 -18.714 1.00 91.62 352 PRO A CA 1
ATOM 2712 C C . PRO A 1 352 ? 10.724 8.789 -17.359 1.00 91.62 352 PRO A C 1
ATOM 2714 O O . PRO A 1 352 ? 11.215 9.916 -17.260 1.00 91.62 352 PRO A O 1
ATOM 2717 N N . LEU A 1 353 ? 10.619 7.961 -16.314 1.00 93.25 353 LEU A N 1
ATOM 2718 C CA . LEU A 1 353 ? 11.293 8.224 -15.039 1.00 93.25 353 LEU A CA 1
ATOM 2719 C C . LEU A 1 353 ? 12.811 8.337 -15.262 1.00 93.25 353 LEU A C 1
ATOM 2721 O O . LEU A 1 353 ? 13.357 7.707 -16.173 1.00 93.25 353 LEU A O 1
ATOM 2725 N N . LEU A 1 354 ? 13.503 9.113 -14.430 1.00 93.75 354 LEU A N 1
ATOM 2726 C CA . LEU A 1 354 ? 14.956 9.262 -14.483 1.00 93.75 354 LEU A CA 1
ATOM 2727 C C . LEU A 1 354 ? 15.628 7.887 -14.324 1.00 93.75 354 LEU A C 1
ATOM 2729 O O . LEU A 1 354 ? 15.365 7.202 -13.333 1.00 93.75 354 LEU A O 1
ATOM 2733 N N . PRO A 1 355 ? 16.507 7.465 -15.252 1.00 95.69 355 PRO A N 1
ATOM 2734 C CA . PRO A 1 355 ? 17.239 6.217 -15.103 1.00 95.69 355 PRO A CA 1
ATOM 2735 C C . PRO A 1 355 ? 18.043 6.182 -13.802 1.00 95.69 355 PRO A C 1
ATOM 2737 O O . PRO A 1 355 ? 18.759 7.126 -13.468 1.00 95.69 355 PRO A O 1
ATOM 2740 N N . GLY A 1 356 ? 17.964 5.068 -13.089 1.00 95.06 356 GLY A N 1
ATOM 2741 C CA . GLY A 1 356 ? 18.672 4.859 -11.838 1.00 95.06 356 GLY A CA 1
ATOM 2742 C C . GLY A 1 356 ? 18.682 3.396 -11.429 1.00 95.06 356 GLY A C 1
ATOM 2743 O O . GLY A 1 356 ? 18.434 2.489 -12.228 1.00 95.06 356 GLY A O 1
ATOM 2744 N N . THR A 1 357 ? 18.956 3.163 -10.151 1.00 95.25 357 THR A N 1
ATOM 2745 C CA . THR A 1 357 ? 18.871 1.831 -9.550 1.00 95.25 357 THR A CA 1
ATOM 2746 C C . THR A 1 357 ? 18.162 1.900 -8.212 1.00 95.25 357 THR A C 1
ATOM 2748 O O . THR A 1 357 ? 18.325 2.886 -7.504 1.00 95.25 357 THR A O 1
ATOM 2751 N N . MET A 1 358 ? 17.476 0.833 -7.829 1.00 94.25 358 MET A N 1
ATOM 2752 C CA . MET A 1 358 ? 16.913 0.640 -6.496 1.00 94.25 358 MET A CA 1
ATOM 2753 C C . MET A 1 358 ? 17.377 -0.693 -5.911 1.00 94.25 358 MET A C 1
ATOM 2755 O O . MET A 1 358 ? 17.897 -1.559 -6.619 1.00 94.25 358 MET A O 1
ATOM 2759 N N . ARG A 1 359 ? 17.222 -0.861 -4.602 1.00 93.12 359 ARG A N 1
ATOM 2760 C CA . ARG A 1 359 ? 17.399 -2.143 -3.907 1.00 93.12 359 ARG A CA 1
ATOM 2761 C C . ARG A 1 359 ? 16.137 -2.452 -3.116 1.00 93.12 359 ARG A C 1
ATOM 2763 O O . ARG A 1 359 ? 15.345 -1.557 -2.855 1.00 93.12 359 ARG A O 1
ATOM 2770 N N . LEU A 1 360 ? 15.956 -3.704 -2.718 1.00 92.12 360 LEU A N 1
ATOM 2771 C CA . LEU A 1 360 ? 14.807 -4.106 -1.907 1.00 92.12 360 LEU A CA 1
ATOM 2772 C C . LEU A 1 360 ? 15.238 -4.317 -0.456 1.00 92.12 360 LEU A C 1
ATOM 2774 O O . LEU A 1 360 ? 16.299 -4.882 -0.189 1.00 92.12 360 LEU A O 1
ATOM 2778 N N . ALA A 1 361 ? 14.408 -3.882 0.482 1.00 90.31 361 ALA A N 1
ATOM 2779 C CA . ALA A 1 361 ? 14.577 -4.111 1.908 1.00 90.31 361 ALA A CA 1
ATOM 2780 C C . ALA A 1 361 ? 13.361 -4.859 2.457 1.00 90.31 361 ALA A C 1
ATOM 2782 O O . ALA A 1 361 ? 12.223 -4.621 2.047 1.00 90.31 361 ALA A O 1
ATOM 2783 N N . ARG A 1 362 ? 13.595 -5.769 3.407 1.00 87.88 362 ARG A N 1
ATOM 2784 C CA . ARG A 1 362 ? 12.496 -6.395 4.145 1.00 87.88 362 ARG A CA 1
ATOM 2785 C C . ARG A 1 362 ? 11.769 -5.340 4.963 1.00 87.88 362 ARG A C 1
ATOM 2787 O O . ARG A 1 362 ? 12.396 -4.540 5.652 1.00 87.88 362 ARG A O 1
ATOM 2794 N N . THR A 1 363 ? 10.449 -5.385 4.892 1.00 85.25 363 THR A N 1
ATOM 2795 C CA . THR A 1 363 ? 9.586 -4.508 5.674 1.00 85.25 363 THR A CA 1
ATOM 2796 C C . THR A 1 363 ? 9.469 -5.048 7.088 1.00 85.25 363 THR A C 1
ATOM 2798 O O . THR A 1 363 ? 9.179 -6.232 7.268 1.00 85.25 363 THR A O 1
ATOM 2801 N N . ALA A 1 364 ? 9.703 -4.200 8.086 1.00 83.88 364 ALA A N 1
ATOM 2802 C CA . ALA A 1 364 ? 9.408 -4.564 9.464 1.00 83.88 364 ALA A CA 1
ATOM 2803 C C . ALA A 1 364 ? 7.890 -4.678 9.672 1.00 83.88 364 ALA A C 1
ATOM 2805 O O . ALA A 1 364 ? 7.117 -4.009 8.990 1.00 83.88 364 ALA A O 1
ATOM 2806 N N . GLU A 1 365 ? 7.461 -5.524 10.607 1.00 82.94 365 GLU A N 1
ATOM 2807 C CA . GLU A 1 365 ? 6.051 -5.903 10.790 1.00 82.94 365 GLU A CA 1
ATOM 2808 C C . GLU A 1 365 ? 5.110 -4.700 10.951 1.00 82.94 365 GLU A C 1
ATOM 2810 O O . GLU A 1 365 ? 4.047 -4.668 10.324 1.00 82.94 365 GLU A O 1
ATOM 2815 N N . ARG A 1 366 ? 5.556 -3.673 11.689 1.00 85.12 366 ARG A N 1
ATOM 2816 C CA . ARG A 1 366 ? 4.849 -2.395 11.875 1.00 85.12 366 ARG A CA 1
ATOM 2817 C C . ARG A 1 366 ? 4.408 -1.767 10.552 1.00 85.12 366 ARG A C 1
ATOM 2819 O O . ARG A 1 366 ? 3.335 -1.190 10.480 1.00 85.12 366 ARG A O 1
ATOM 2826 N N . TRP A 1 367 ? 5.219 -1.899 9.508 1.00 85.50 367 TRP A N 1
ATOM 2827 C CA . TRP A 1 367 ? 5.012 -1.269 8.204 1.00 85.50 367 TRP A CA 1
ATOM 2828 C C . TRP A 1 367 ? 4.452 -2.240 7.156 1.00 85.50 367 TRP A C 1
ATOM 2830 O O . TRP A 1 367 ? 4.469 -1.953 5.961 1.00 85.50 367 TRP A O 1
ATOM 2840 N N . SER A 1 368 ? 3.966 -3.411 7.585 1.00 81.31 368 SER A N 1
ATOM 2841 C CA . SER A 1 368 ? 3.343 -4.403 6.698 1.00 81.31 368 SER A CA 1
ATOM 2842 C C . SER A 1 368 ? 2.041 -3.910 6.054 1.00 81.31 368 SER A C 1
ATOM 2844 O O . SER A 1 368 ? 1.622 -4.453 5.031 1.00 81.31 368 SER A O 1
ATOM 2846 N N . ALA A 1 369 ? 1.419 -2.886 6.641 1.00 81.00 369 ALA A N 1
ATOM 2847 C CA . ALA A 1 369 ? 0.275 -2.159 6.115 1.00 81.00 369 ALA A CA 1
ATOM 2848 C C . ALA A 1 369 ? 0.406 -0.676 6.502 1.00 81.00 369 ALA A C 1
ATOM 2850 O O . ALA A 1 369 ? 0.912 -0.359 7.578 1.00 81.00 369 ALA A O 1
ATOM 2851 N N . GLN A 1 370 ? 0.000 0.225 5.608 1.00 81.44 370 GLN A N 1
ATOM 2852 C CA . GLN A 1 370 ? 0.129 1.675 5.782 1.00 81.44 370 GLN A CA 1
ATOM 2853 C C . GLN A 1 370 ? -1.072 2.368 5.130 1.00 81.44 370 GLN A C 1
ATOM 2855 O O . GLN A 1 370 ? -1.475 1.929 4.045 1.00 81.44 370 GLN A O 1
ATOM 2860 N N . PRO A 1 371 ? -1.616 3.440 5.730 1.00 79.25 371 PRO A N 1
ATOM 2861 C CA . PRO A 1 371 ? -2.606 4.272 5.054 1.00 79.25 371 PRO A CA 1
ATOM 2862 C C . PRO A 1 371 ? -1.979 4.979 3.841 1.00 79.25 371 PRO A C 1
ATOM 2864 O O . PRO A 1 371 ? -0.757 5.095 3.745 1.00 79.25 371 PRO A O 1
ATOM 2867 N N . TRP A 1 372 ? -2.808 5.435 2.899 1.00 75.31 372 TRP A N 1
ATOM 2868 C CA . TRP A 1 372 ? -2.336 6.278 1.788 1.00 75.31 372 TRP A CA 1
ATOM 2869 C C . TRP A 1 372 ? -2.039 7.720 2.228 1.00 75.31 372 TRP A C 1
ATOM 2871 O O . TRP A 1 372 ? -1.277 8.430 1.579 1.00 75.31 372 TRP A O 1
ATOM 2881 N N . GLU A 1 373 ? -2.637 8.133 3.341 1.00 69.19 373 GLU A N 1
ATOM 2882 C CA . GLU A 1 373 ? -2.528 9.470 3.913 1.00 69.19 373 GLU A CA 1
ATOM 2883 C C . GLU A 1 373 ? -1.083 9.905 4.197 1.00 69.19 373 GLU A C 1
ATOM 2885 O O . GLU A 1 373 ? -0.113 9.150 4.084 1.00 69.19 373 GLU A O 1
ATOM 2890 N N . VAL A 1 374 ? -0.934 11.180 4.541 1.00 57.12 374 VAL A N 1
ATOM 2891 C CA . VAL A 1 374 ? 0.314 11.902 4.325 1.00 57.12 374 VAL A CA 1
ATOM 2892 C C . VAL A 1 374 ? 1.489 11.389 5.167 1.00 57.12 374 VAL A C 1
ATOM 2894 O O . VAL A 1 374 ? 1.349 10.897 6.285 1.00 57.12 374 VAL A O 1
ATOM 2897 N N . GLY A 1 375 ? 2.691 11.501 4.592 1.00 60.75 375 GLY A N 1
ATOM 2898 C CA . GLY A 1 375 ? 3.957 11.175 5.251 1.00 60.75 375 GLY A CA 1
ATOM 2899 C C . GLY A 1 375 ? 4.361 9.701 5.176 1.00 60.75 375 GLY A C 1
ATOM 2900 O O . GLY A 1 375 ? 5.393 9.334 5.740 1.00 60.75 375 GLY A O 1
ATOM 2901 N N . GLN A 1 376 ? 3.591 8.857 4.482 1.00 75.25 376 GLN A N 1
ATOM 2902 C CA . GLN A 1 376 ? 3.917 7.444 4.282 1.00 75.25 376 GLN A CA 1
ATOM 2903 C C . GLN A 1 376 ? 4.851 7.232 3.087 1.00 75.25 376 GLN A C 1
ATOM 2905 O O . GLN A 1 376 ? 4.763 7.897 2.058 1.00 75.25 376 GLN A O 1
ATOM 2910 N N . TYR A 1 377 ? 5.749 6.256 3.212 1.00 83.06 377 TYR A N 1
ATOM 2911 C CA . TYR A 1 377 ? 6.654 5.860 2.136 1.00 83.06 377 TYR A CA 1
ATOM 2912 C C . TYR A 1 377 ? 6.129 4.610 1.417 1.00 83.06 377 TYR A C 1
ATOM 2914 O O . TYR A 1 377 ? 6.321 3.489 1.888 1.00 83.06 377 TYR A O 1
ATOM 2922 N N . LEU A 1 378 ? 5.447 4.807 0.284 1.00 89.31 378 LEU A N 1
ATOM 2923 C CA . LEU A 1 378 ? 4.606 3.791 -0.366 1.00 89.31 378 LEU A CA 1
ATOM 2924 C C . LEU A 1 378 ? 5.206 3.185 -1.650 1.00 89.31 378 LEU A C 1
ATOM 2926 O O . LEU A 1 378 ? 4.476 2.812 -2.567 1.00 89.31 378 LEU A O 1
ATOM 2930 N N . TYR A 1 379 ? 6.532 3.027 -1.707 1.00 92.69 379 TYR A N 1
ATOM 2931 C CA . TYR A 1 379 ? 7.224 2.283 -2.770 1.00 92.69 379 TYR A CA 1
ATOM 2932 C C . TYR A 1 379 ? 7.464 0.828 -2.351 1.00 92.69 379 TYR A C 1
ATOM 2934 O O . TYR A 1 379 ? 8.405 0.532 -1.605 1.00 92.69 379 TYR A O 1
ATOM 2942 N N . ARG A 1 380 ? 6.608 -0.096 -2.805 1.00 91.94 380 ARG A N 1
ATOM 2943 C CA . ARG A 1 380 ? 6.577 -1.476 -2.282 1.00 91.94 380 ARG A CA 1
ATOM 2944 C C . ARG A 1 380 ? 6.414 -2.530 -3.364 1.00 91.94 380 ARG A C 1
ATOM 2946 O O . ARG A 1 380 ? 5.732 -2.306 -4.356 1.00 91.94 380 ARG A O 1
ATOM 2953 N N . VAL A 1 381 ? 6.998 -3.700 -3.123 1.00 92.38 381 VAL A N 1
ATOM 2954 C CA . VAL A 1 381 ? 6.803 -4.935 -3.893 1.00 92.38 381 VAL A CA 1
ATOM 2955 C C . VAL A 1 381 ? 6.131 -5.970 -2.996 1.00 92.38 381 VAL A C 1
ATOM 2957 O O . VAL A 1 381 ? 6.636 -6.279 -1.915 1.00 92.38 381 VAL A O 1
ATOM 2960 N N . GLY A 1 382 ? 5.012 -6.527 -3.448 1.00 88.19 382 GLY A N 1
ATOM 2961 C CA . GLY A 1 382 ? 4.171 -7.427 -2.667 1.00 88.19 382 GLY A CA 1
ATOM 2962 C C . GLY A 1 382 ? 3.556 -6.755 -1.434 1.00 88.19 382 GLY A C 1
ATOM 2963 O O . GLY A 1 382 ? 3.558 -5.533 -1.304 1.00 88.19 382 GLY A O 1
ATOM 2964 N N . GLY A 1 383 ? 3.047 -7.566 -0.504 1.00 82.62 383 GLY A N 1
ATOM 2965 C CA . GLY A 1 383 ? 2.220 -7.090 0.607 1.00 82.62 383 GLY A CA 1
ATOM 2966 C C . GLY A 1 383 ? 0.811 -6.713 0.157 1.00 82.62 383 GLY A C 1
ATOM 2967 O O . GLY A 1 383 ? 0.533 -6.644 -1.037 1.00 82.62 383 GLY A O 1
ATOM 2968 N N . ALA A 1 384 ? -0.079 -6.466 1.117 1.00 82.81 384 ALA A N 1
ATOM 2969 C CA . ALA A 1 384 ? -1.392 -5.914 0.804 1.00 82.81 384 ALA A CA 1
ATOM 2970 C C . ALA A 1 384 ? -1.226 -4.511 0.179 1.00 82.81 384 ALA A C 1
ATOM 2972 O O . ALA A 1 384 ? -0.456 -3.710 0.723 1.00 82.81 384 ALA A O 1
ATOM 2973 N N . PRO A 1 385 ? -1.909 -4.200 -0.937 1.00 85.94 385 PRO A N 1
ATOM 2974 C CA . PRO A 1 385 ? -1.865 -2.866 -1.521 1.00 85.94 385 PRO A CA 1
ATOM 2975 C C . PRO A 1 385 ? -2.443 -1.828 -0.559 1.00 85.94 385 PRO A C 1
ATOM 2977 O O . PRO A 1 385 ? -3.371 -2.113 0.195 1.00 85.94 385 PRO A O 1
ATOM 2980 N N . THR A 1 386 ? -1.917 -0.610 -0.627 1.00 87.44 386 THR A N 1
ATOM 2981 C CA . THR A 1 386 ? -2.572 0.569 -0.053 1.00 87.44 386 THR A CA 1
ATOM 2982 C C . THR A 1 386 ? -3.393 1.213 -1.159 1.00 87.44 386 THR A C 1
ATOM 2984 O O . THR A 1 386 ? -2.821 1.605 -2.177 1.00 87.44 386 THR A O 1
ATOM 2987 N N . TRP A 1 387 ? -4.707 1.301 -0.988 1.00 86.38 387 TRP A N 1
ATOM 2988 C CA . TRP A 1 387 ? -5.617 1.864 -1.986 1.00 86.38 387 TRP A CA 1
ATOM 2989 C C . TRP A 1 387 ? -5.855 3.354 -1.743 1.00 86.38 387 TRP A C 1
ATOM 2991 O O . TRP A 1 387 ? -5.974 3.783 -0.599 1.00 86.38 387 TRP A O 1
ATOM 3001 N N . VAL A 1 388 ? -5.889 4.135 -2.826 1.00 85.31 388 VAL A N 1
ATOM 3002 C CA . VAL A 1 388 ? -6.295 5.553 -2.788 1.00 85.31 388 VAL A CA 1
ATOM 3003 C C . VAL A 1 388 ? -7.817 5.659 -2.822 1.00 85.31 388 VAL A C 1
ATOM 3005 O O . VAL A 1 388 ? -8.414 6.499 -2.158 1.00 85.31 388 VAL A O 1
ATOM 3008 N N . GLN A 1 389 ? -8.440 4.796 -3.621 1.00 83.00 389 GLN A N 1
ATOM 3009 C CA . GLN A 1 389 ? -9.884 4.673 -3.765 1.00 83.00 389 GLN A CA 1
ATOM 3010 C C . GLN A 1 389 ? -10.306 3.294 -3.233 1.00 83.00 389 GLN A C 1
ATOM 3012 O O . GLN A 1 389 ? -9.832 2.853 -2.190 1.00 83.00 389 GLN A O 1
ATOM 3017 N N . SER A 1 390 ? -11.184 2.584 -3.939 1.00 75.69 390 SER A N 1
ATOM 3018 C CA . SER A 1 390 ? -11.540 1.200 -3.611 1.00 75.69 390 SER A CA 1
ATOM 3019 C C . SER A 1 390 ? -10.560 0.204 -4.242 1.00 75.69 390 SER A C 1
ATOM 3021 O O . SER A 1 390 ? -9.984 0.502 -5.294 1.00 75.69 390 SER A O 1
ATOM 3023 N N . PRO A 1 391 ? -10.381 -0.995 -3.662 1.00 79.69 391 PRO A N 1
ATOM 3024 C CA . PRO A 1 391 ? -9.563 -2.027 -4.274 1.00 79.69 391 PRO A CA 1
ATOM 3025 C C . PRO A 1 391 ? -10.028 -2.395 -5.659 1.00 79.69 391 PRO A C 1
ATOM 3027 O O . PRO A 1 391 ? -11.220 -2.563 -5.917 1.00 79.69 391 PRO A O 1
ATOM 3030 N N . TRP A 1 392 ? -9.051 -2.630 -6.520 1.00 83.81 392 TRP A N 1
ATOM 3031 C CA . TRP A 1 392 ? -9.319 -3.101 -7.858 1.00 83.81 392 TRP A CA 1
ATOM 3032 C C . TRP A 1 392 ? -8.221 -4.045 -8.334 1.00 83.81 392 TRP A C 1
ATOM 3034 O O . TRP A 1 392 ? -7.086 -3.634 -8.576 1.00 83.81 392 TRP A O 1
ATOM 3044 N N . TYR A 1 393 ? -8.569 -5.323 -8.482 1.00 87.44 393 TYR A N 1
ATOM 3045 C CA . TYR A 1 393 ? -7.681 -6.335 -9.048 1.00 87.44 393 TYR A CA 1
ATOM 3046 C C . TYR A 1 393 ? -8.074 -6.593 -10.506 1.00 87.44 393 TYR A C 1
ATOM 3048 O O . TYR A 1 393 ? -9.164 -7.113 -10.753 1.00 87.44 393 TYR A O 1
ATOM 3056 N N . PRO A 1 394 ? -7.210 -6.264 -11.482 1.00 90.25 394 PRO A N 1
ATOM 3057 C CA . PRO A 1 394 ? -7.526 -6.461 -12.886 1.00 90.25 394 PRO A CA 1
ATOM 3058 C C . PRO A 1 394 ? -7.597 -7.952 -13.225 1.00 90.25 394 PRO A C 1
ATOM 3060 O O . PRO A 1 394 ? -6.886 -8.784 -12.651 1.00 90.25 394 PRO A O 1
ATOM 3063 N N . VAL A 1 395 ? -8.418 -8.297 -14.214 1.00 90.38 395 VAL A N 1
ATOM 3064 C CA . VAL A 1 395 ? -8.502 -9.663 -14.746 1.00 90.38 395 VAL A CA 1
ATOM 3065 C C . VAL A 1 395 ? -7.540 -9.862 -15.912 1.00 90.38 395 VAL A C 1
ATOM 3067 O O . VAL A 1 395 ? -7.275 -8.975 -16.730 1.00 90.38 395 VAL A O 1
ATOM 3070 N N . CYS A 1 396 ? -6.998 -11.067 -16.035 1.00 92.25 396 CYS A N 1
ATOM 3071 C CA . CYS A 1 396 ? -6.149 -11.420 -17.153 1.00 92.25 396 CYS A CA 1
ATOM 3072 C C . CYS A 1 396 ? -6.959 -11.532 -18.443 1.00 92.25 396 CYS A C 1
ATOM 3074 O O . CYS A 1 396 ? -7.708 -12.485 -18.630 1.00 92.25 396 CYS A O 1
ATOM 3076 N N . ARG A 1 397 ? -6.696 -10.650 -19.417 1.00 90.44 397 ARG A N 1
ATOM 3077 C CA . ARG A 1 397 ? -7.304 -10.704 -20.766 1.00 90.44 397 ARG A CA 1
ATOM 3078 C C . ARG A 1 397 ? -6.971 -11.970 -21.581 1.00 90.44 397 ARG A C 1
ATOM 3080 O O . ARG A 1 397 ? -7.317 -12.044 -22.753 1.00 90.44 397 ARG A O 1
ATOM 3087 N N . HIS A 1 398 ? -6.225 -12.923 -21.017 1.00 92.88 398 HIS A N 1
ATOM 3088 C CA . HIS A 1 398 ? -5.973 -14.234 -21.624 1.00 92.88 398 HIS A CA 1
ATOM 3089 C C . HIS A 1 398 ? -6.874 -15.322 -21.049 1.00 92.88 398 HIS A C 1
ATOM 3091 O O . HIS A 1 398 ? -7.597 -15.969 -21.794 1.00 92.88 398 HIS A O 1
ATOM 3097 N N . CYS A 1 399 ? -6.777 -15.549 -19.735 1.00 92.19 399 CYS A N 1
ATOM 3098 C CA . CYS A 1 399 ? -7.424 -16.667 -19.055 1.00 92.19 399 CYS A CA 1
ATOM 3099 C C . CYS A 1 399 ? -8.684 -16.260 -18.285 1.00 92.19 399 CYS A C 1
ATOM 3101 O O . CYS A 1 399 ? -9.446 -17.133 -17.899 1.00 92.19 399 CYS A O 1
ATOM 3103 N N . GLY A 1 400 ? -8.917 -14.962 -18.075 1.00 89.12 400 GLY A N 1
ATOM 3104 C CA . GLY A 1 400 ? -10.035 -14.439 -17.289 1.00 89.12 400 GLY A CA 1
ATOM 3105 C C . GLY A 1 400 ? -9.797 -14.414 -15.778 1.00 89.12 400 GLY A C 1
ATOM 3106 O O . GLY A 1 400 ? -10.578 -13.792 -15.068 1.00 89.12 400 GLY A O 1
ATOM 3107 N N . ASP A 1 401 ? -8.718 -15.026 -15.282 1.00 87.44 401 ASP A N 1
ATOM 3108 C CA . ASP A 1 401 ? -8.426 -15.071 -13.845 1.00 87.44 401 ASP A CA 1
ATOM 3109 C C . ASP A 1 401 ? -7.996 -13.705 -13.297 1.00 87.44 401 ASP A C 1
ATOM 3111 O O . ASP A 1 401 ? -7.324 -12.929 -13.987 1.00 87.44 401 ASP A O 1
ATOM 3115 N N . ALA A 1 402 ? -8.319 -13.441 -12.030 1.00 87.62 402 ALA A N 1
ATOM 3116 C CA . ALA A 1 402 ? -7.829 -12.269 -11.313 1.00 87.62 402 ALA A CA 1
ATOM 3117 C C . ALA A 1 402 ? -6.291 -12.272 -11.242 1.00 87.62 402 ALA A C 1
ATOM 3119 O O . ALA A 1 402 ? -5.661 -13.299 -10.975 1.00 87.62 402 ALA A O 1
ATOM 3120 N N . MET A 1 403 ? -5.681 -11.116 -11.498 1.00 90.31 403 MET A N 1
ATOM 3121 C CA . MET A 1 403 ? -4.238 -10.937 -11.378 1.00 90.31 403 MET A CA 1
ATOM 3122 C C . MET A 1 403 ? -3.836 -10.683 -9.926 1.00 90.31 403 MET A C 1
ATOM 3124 O O . MET A 1 403 ? -4.547 -10.009 -9.182 1.00 90.31 403 MET A O 1
ATOM 3128 N N . HIS A 1 404 ? -2.657 -11.166 -9.531 1.00 89.06 404 HIS A N 1
ATOM 3129 C CA . HIS A 1 404 ? -2.089 -10.841 -8.227 1.00 89.06 404 HIS A CA 1
ATOM 3130 C C . HIS A 1 404 ? -1.339 -9.512 -8.278 1.00 89.06 404 HIS A C 1
ATOM 3132 O O . HIS A 1 404 ? -0.691 -9.171 -9.265 1.00 89.06 404 HIS A O 1
ATOM 3138 N N . PHE A 1 405 ? -1.401 -8.765 -7.190 1.00 91.44 405 PHE A N 1
ATOM 3139 C CA . PHE A 1 405 ? -0.635 -7.561 -6.947 1.00 91.44 405 PHE A CA 1
ATOM 3140 C C . PHE A 1 405 ? 0.865 -7.856 -6.893 1.00 91.44 405 PHE A C 1
ATOM 3142 O O . PHE A 1 405 ? 1.320 -8.762 -6.189 1.00 91.44 405 PHE A O 1
ATOM 3149 N N . VAL A 1 406 ? 1.632 -7.056 -7.630 1.00 93.56 406 VAL A N 1
ATOM 3150 C CA . VAL A 1 406 ? 3.090 -7.153 -7.728 1.00 93.56 406 VAL A CA 1
ATOM 3151 C C . VAL A 1 406 ? 3.750 -6.006 -6.989 1.00 93.56 406 VAL A C 1
ATOM 3153 O O . VAL A 1 406 ? 4.639 -6.243 -6.177 1.00 93.56 406 VAL A O 1
ATOM 3156 N N . LEU A 1 407 ? 3.362 -4.765 -7.278 1.00 95.00 407 LEU A N 1
ATOM 3157 C CA . LEU A 1 407 ? 3.985 -3.591 -6.677 1.00 95.00 407 LEU A CA 1
ATOM 3158 C C . LEU A 1 407 ? 3.067 -2.379 -6.707 1.00 95.00 407 LEU A C 1
ATOM 3160 O O . LEU A 1 407 ? 2.137 -2.309 -7.511 1.00 95.00 407 LEU A O 1
ATOM 3164 N N . GLN A 1 408 ? 3.414 -1.397 -5.884 1.00 94.81 408 GLN A N 1
ATOM 3165 C CA . GLN A 1 408 ? 2.893 -0.041 -5.963 1.00 94.81 408 GLN A CA 1
ATOM 3166 C C . GLN A 1 408 ? 4.035 0.976 -5.942 1.00 94.81 408 GLN A C 1
ATOM 3168 O O . GLN A 1 408 ? 5.066 0.750 -5.297 1.00 94.81 408 GLN A O 1
ATOM 3173 N N . LEU A 1 409 ? 3.833 2.093 -6.634 1.00 94.38 409 LEU A N 1
ATOM 3174 C CA . LEU A 1 409 ? 4.726 3.242 -6.635 1.00 94.38 409 LEU A CA 1
ATOM 3175 C C . LEU A 1 409 ? 3.952 4.481 -6.213 1.00 94.38 409 LEU A C 1
ATOM 3177 O O . LEU A 1 409 ? 2.895 4.780 -6.765 1.00 94.38 409 LEU A O 1
ATOM 3181 N N . ASP A 1 410 ? 4.524 5.205 -5.263 1.00 91.31 410 ASP A N 1
ATOM 3182 C CA . ASP A 1 410 ? 4.055 6.528 -4.890 1.00 91.31 410 ASP A CA 1
ATOM 3183 C C . ASP A 1 410 ? 4.418 7.566 -5.956 1.00 91.31 410 ASP A C 1
ATOM 3185 O O . ASP A 1 410 ? 5.309 7.354 -6.789 1.00 91.31 410 ASP A O 1
ATOM 3189 N N . SER A 1 411 ? 3.707 8.687 -5.948 1.00 89.25 411 SER A N 1
ATOM 3190 C CA . SER A 1 411 ? 4.146 9.882 -6.660 1.00 89.25 411 SER A CA 1
ATOM 3191 C C . SER A 1 411 ? 5.412 10.424 -5.989 1.00 89.25 411 SER A C 1
ATOM 3193 O O . SER A 1 411 ? 5.601 10.266 -4.779 1.00 89.25 411 SER A O 1
ATOM 3195 N N . GLY A 1 412 ? 6.293 11.062 -6.760 1.00 86.81 412 GLY A N 1
ATOM 3196 C CA . GLY A 1 412 ? 7.533 11.635 -6.220 1.00 86.81 412 GLY A CA 1
ATOM 3197 C C . GLY A 1 412 ? 8.838 11.156 -6.843 1.00 86.81 412 GLY A C 1
ATOM 3198 O O . GLY A 1 412 ? 9.919 11.655 -6.503 1.00 86.81 412 GLY A O 1
ATOM 3199 N N . LEU A 1 413 ? 8.761 10.182 -7.751 1.00 90.00 413 LEU A N 1
ATOM 3200 C CA . LEU A 1 413 ? 9.925 9.714 -8.497 1.00 90.00 413 LEU A CA 1
ATOM 3201 C C . LEU A 1 413 ? 10.347 10.757 -9.539 1.00 90.00 413 LEU A C 1
ATOM 3203 O O . LEU A 1 413 ? 9.488 11.355 -10.175 1.00 90.00 413 LEU A O 1
ATOM 3207 N N . PRO A 1 414 ? 11.648 10.977 -9.761 1.00 90.31 414 PRO A N 1
ATOM 3208 C CA . PRO A 1 414 ? 12.132 11.948 -10.738 1.00 90.31 414 PRO A CA 1
ATOM 3209 C C . PRO A 1 414 ? 11.721 11.603 -12.172 1.00 90.31 414 PRO A C 1
ATOM 3211 O O . PRO A 1 414 ? 11.868 10.461 -12.611 1.00 90.31 414 PRO A O 1
ATOM 3214 N N . GLU A 1 415 ? 11.326 12.605 -12.952 1.00 89.12 415 GLU A N 1
ATOM 3215 C CA . GLU A 1 415 ? 11.248 12.490 -14.409 1.00 89.12 415 GLU A CA 1
ATOM 3216 C C . GLU A 1 415 ? 12.615 12.742 -15.066 1.00 89.12 415 GLU A C 1
ATOM 3218 O O . GLU A 1 415 ? 13.444 13.515 -14.583 1.00 89.12 415 GLU A O 1
ATOM 3223 N N . ALA A 1 416 ? 12.879 12.077 -16.195 1.00 88.12 416 ALA A N 1
ATOM 3224 C CA . ALA A 1 416 ? 14.163 12.200 -16.884 1.00 88.12 416 ALA A CA 1
ATOM 3225 C C . ALA A 1 416 ? 14.320 13.536 -17.630 1.00 88.12 416 ALA A C 1
ATOM 3227 O O . ALA A 1 416 ? 15.431 14.056 -17.745 1.00 88.12 416 ALA A O 1
ATOM 3228 N N . ARG A 1 417 ? 13.226 14.071 -18.189 1.00 83.38 417 ARG A N 1
ATOM 3229 C CA . ARG A 1 417 ? 13.262 15.224 -19.109 1.00 83.38 417 ARG A CA 1
ATOM 3230 C C . ARG A 1 417 ? 13.059 16.553 -18.405 1.00 83.38 417 ARG A C 1
ATOM 3232 O O . ARG A 1 417 ? 13.699 17.547 -18.743 1.00 83.38 417 ARG A O 1
ATOM 3239 N N . ARG A 1 418 ? 12.197 16.560 -17.397 1.00 70.44 418 ARG A N 1
ATOM 3240 C CA . ARG A 1 418 ? 11.915 17.708 -16.545 1.00 70.44 418 ARG A CA 1
ATOM 3241 C C . ARG A 1 418 ? 12.407 17.312 -15.165 1.00 70.44 418 ARG A C 1
ATOM 3243 O O . ARG A 1 418 ? 12.049 16.248 -14.690 1.00 70.44 418 ARG A O 1
ATOM 3250 N N . LYS A 1 419 ? 13.262 18.118 -14.534 1.00 73.00 419 LYS A N 1
ATOM 3251 C CA . LYS A 1 419 ? 13.750 17.875 -13.161 1.00 73.00 419 LYS A CA 1
ATOM 3252 C C . LYS A 1 419 ? 12.632 18.120 -12.136 1.00 73.00 419 LYS A C 1
ATOM 3254 O O . LYS A 1 419 ? 12.763 18.969 -11.264 1.00 73.00 419 LYS A O 1
ATOM 3259 N N . VAL A 1 420 ? 11.509 17.448 -12.329 1.00 82.62 420 VAL A N 1
ATOM 3260 C CA . VAL A 1 420 ? 10.277 17.516 -11.553 1.00 82.62 420 VAL A CA 1
ATOM 3261 C C . VAL A 1 420 ? 9.905 16.096 -11.159 1.00 82.62 420 VAL A C 1
ATOM 3263 O O . VAL A 1 420 ? 10.367 15.125 -11.767 1.00 82.62 420 VAL A O 1
ATOM 3266 N N . GLU A 1 421 ? 9.095 15.980 -10.122 1.00 85.81 421 GLU A N 1
ATOM 3267 C CA . GLU A 1 421 ? 8.530 14.699 -9.736 1.00 85.81 421 GLU A CA 1
ATOM 3268 C C . GLU A 1 421 ? 7.451 14.226 -10.713 1.00 85.81 421 GLU A C 1
ATOM 3270 O O . GLU A 1 421 ? 6.693 15.021 -11.268 1.00 85.81 421 GLU A O 1
ATOM 3275 N N . ARG A 1 422 ? 7.364 12.906 -10.877 1.00 87.62 422 ARG A N 1
ATOM 3276 C CA . ARG A 1 422 ? 6.239 12.220 -11.496 1.00 87.62 422 ARG A CA 1
ATOM 3277 C C . ARG A 1 422 ? 5.095 12.193 -10.493 1.00 87.62 422 ARG A C 1
ATOM 3279 O O . ARG A 1 422 ? 5.226 11.610 -9.413 1.00 87.62 422 ARG A O 1
ATOM 3286 N N . LEU A 1 423 ? 3.975 12.762 -10.911 1.00 87.25 423 LEU A N 1
ATOM 3287 C CA . LEU A 1 423 ? 2.671 12.560 -10.295 1.00 87.25 423 LEU A CA 1
ATOM 3288 C C . LEU A 1 423 ? 1.924 11.475 -11.072 1.00 87.25 423 LEU A C 1
ATOM 3290 O O . LEU A 1 423 ? 1.935 11.495 -12.302 1.00 87.25 423 LEU A O 1
ATOM 3294 N N . TRP A 1 424 ? 1.314 10.534 -10.356 1.00 88.81 424 TRP A N 1
ATOM 3295 C CA . TRP A 1 424 ? 0.366 9.573 -10.921 1.00 88.81 424 TRP A CA 1
ATOM 3296 C C . TRP A 1 424 ? -1.033 10.189 -10.845 1.00 88.81 424 TRP A C 1
ATOM 3298 O O . TRP A 1 424 ? -1.576 10.337 -9.744 1.00 88.81 424 TRP A O 1
ATOM 3308 N N . GLY A 1 425 ? -1.596 10.617 -11.978 1.00 86.31 425 GLY A N 1
ATOM 3309 C CA . GLY A 1 425 ? -2.786 11.472 -11.985 1.00 86.31 425 GLY A CA 1
ATOM 3310 C C . GLY A 1 425 ? -2.569 12.755 -11.167 1.00 86.31 425 GLY A C 1
ATOM 3311 O O . GLY A 1 425 ? -1.604 13.487 -11.377 1.00 86.31 425 GLY A O 1
ATOM 3312 N N . SER A 1 426 ? -3.432 13.008 -10.178 1.00 82.38 426 SER A N 1
ATOM 3313 C CA . SER A 1 426 ? -3.364 14.167 -9.266 1.00 82.38 426 SER A CA 1
ATOM 3314 C C . SER A 1 426 ? -2.427 13.974 -8.056 1.00 82.38 426 SER A C 1
ATOM 3316 O O . SER A 1 426 ? -2.530 14.705 -7.074 1.00 82.38 426 SER A O 1
ATOM 3318 N N . GLY A 1 427 ? -1.494 13.013 -8.113 1.00 84.25 427 GLY A N 1
ATOM 3319 C CA . GLY A 1 427 ? -0.550 12.717 -7.022 1.00 84.25 427 GLY A CA 1
ATOM 3320 C C . GLY A 1 427 ? -0.879 11.451 -6.227 1.00 84.25 427 GLY A C 1
ATOM 3321 O O . GLY A 1 427 ? -0.527 11.345 -5.053 1.00 84.25 427 GLY A O 1
ATOM 3322 N N . GLY A 1 428 ? -1.562 10.495 -6.856 1.00 89.69 428 GLY A N 1
ATOM 3323 C CA . GLY A 1 428 ? -1.926 9.220 -6.253 1.00 89.69 428 GLY A CA 1
ATOM 3324 C C . GLY A 1 428 ? -0.849 8.140 -6.392 1.00 89.69 428 GLY A C 1
ATOM 3325 O O . GLY A 1 428 ? 0.353 8.419 -6.333 1.00 89.69 428 GLY A O 1
ATOM 3326 N N . LEU A 1 429 ? -1.290 6.893 -6.574 1.00 92.88 429 LEU A N 1
ATOM 3327 C CA . LEU A 1 429 ? -0.443 5.701 -6.642 1.00 92.88 429 LEU A CA 1
ATOM 3328 C C . LEU A 1 429 ? -0.577 4.990 -7.992 1.00 92.88 429 LEU A C 1
ATOM 3330 O O . LEU A 1 429 ? -1.675 4.856 -8.536 1.00 92.88 429 LEU A O 1
ATOM 3334 N N . LEU A 1 430 ? 0.541 4.454 -8.481 1.00 95.00 430 LEU A N 1
ATOM 3335 C CA . LEU A 1 430 ? 0.573 3.477 -9.565 1.00 95.00 430 LEU A CA 1
ATOM 3336 C C . LEU A 1 430 ? 0.632 2.064 -8.996 1.00 95.00 430 LEU A C 1
ATOM 3338 O O . LEU A 1 430 ? 1.427 1.785 -8.102 1.00 95.00 430 LEU A O 1
ATOM 3342 N N . TYR A 1 431 ? -0.133 1.149 -9.585 1.00 95.94 431 TYR A N 1
ATOM 3343 C CA . TYR A 1 431 ? -0.168 -0.264 -9.217 1.00 95.94 431 TYR A CA 1
ATOM 3344 C C . TYR A 1 431 ? 0.253 -1.132 -10.399 1.00 95.94 431 TYR A C 1
ATOM 3346 O O . TYR A 1 431 ? -0.103 -0.848 -11.544 1.00 95.94 431 TYR A O 1
ATOM 3354 N N . ALA A 1 432 ? 0.971 -2.221 -10.121 1.00 96.94 432 ALA A N 1
ATOM 3355 C CA . ALA A 1 432 ? 1.207 -3.285 -11.085 1.00 96.94 432 ALA A CA 1
ATOM 3356 C C . ALA A 1 432 ? 0.700 -4.626 -10.557 1.00 96.94 432 ALA A C 1
ATOM 3358 O O . ALA A 1 432 ? 0.885 -4.971 -9.387 1.00 96.94 432 ALA A O 1
ATOM 3359 N N . PHE A 1 433 ? 0.136 -5.409 -11.465 1.00 95.31 433 PHE A N 1
ATOM 3360 C CA . PHE A 1 433 ? -0.399 -6.740 -11.219 1.00 95.31 433 PHE A CA 1
ATOM 3361 C C . PHE A 1 433 ? 0.166 -7.715 -12.239 1.00 95.31 433 PHE A C 1
ATOM 3363 O O . PHE A 1 433 ? 0.628 -7.299 -13.304 1.00 95.31 433 PHE A O 1
ATOM 3370 N N . ALA A 1 434 ? 0.110 -9.009 -11.946 1.00 94.69 434 ALA A N 1
ATOM 3371 C CA . ALA A 1 434 ? 0.533 -10.040 -12.870 1.00 94.69 434 ALA A CA 1
ATOM 3372 C C . ALA A 1 434 ? -0.386 -11.261 -12.873 1.00 94.69 434 ALA A C 1
ATOM 3374 O O . ALA A 1 434 ? -1.016 -11.628 -11.890 1.00 94.69 434 ALA A O 1
ATOM 3375 N N . CYS A 1 435 ? -0.433 -11.918 -14.024 1.00 93.25 435 CYS A N 1
ATOM 3376 C CA . CYS A 1 435 ? -0.962 -13.256 -14.187 1.00 93.25 435 CYS A CA 1
ATOM 3377 C C . CYS A 1 435 ? 0.218 -14.186 -14.444 1.00 93.25 435 CYS A C 1
ATOM 3379 O O . CYS A 1 435 ? 0.786 -14.186 -15.543 1.00 93.25 435 CYS A O 1
ATOM 3381 N N . THR A 1 436 ? 0.582 -14.979 -13.438 1.00 89.94 436 THR A N 1
ATOM 3382 C CA . THR A 1 436 ? 1.721 -15.894 -13.532 1.00 89.94 436 THR A CA 1
ATOM 3383 C C . THR A 1 436 ? 1.592 -16.910 -14.673 1.00 89.94 436 THR A C 1
ATOM 3385 O O . THR A 1 436 ? 2.511 -16.967 -15.493 1.00 89.94 436 THR A O 1
ATOM 3388 N N . PRO A 1 437 ? 0.484 -17.673 -14.811 1.00 90.88 437 PRO A N 1
ATOM 3389 C CA . PRO A 1 437 ? 0.379 -18.687 -15.865 1.00 90.88 437 PRO A CA 1
ATOM 3390 C C . PRO A 1 437 ? 0.512 -18.107 -17.276 1.00 90.88 437 PRO A C 1
ATOM 3392 O O . PRO A 1 437 ? 1.022 -18.767 -18.176 1.00 90.88 437 PRO A O 1
ATOM 3395 N N . CYS A 1 438 ? 0.066 -16.862 -17.466 1.00 94.06 438 CYS A N 1
ATOM 3396 C CA . CYS A 1 438 ? 0.057 -16.212 -18.772 1.00 94.06 438 CYS A CA 1
ATOM 3397 C C . CYS A 1 438 ? 1.282 -15.322 -19.028 1.00 94.06 438 CYS A C 1
ATOM 3399 O O . CYS A 1 438 ? 1.401 -14.808 -20.139 1.00 94.06 438 CYS A O 1
ATOM 3401 N N . ARG A 1 439 ? 2.149 -15.096 -18.026 1.00 95.31 439 ARG A N 1
ATOM 3402 C CA . ARG A 1 439 ? 3.237 -14.097 -18.051 1.00 95.31 439 ARG A CA 1
ATOM 3403 C C . ARG A 1 439 ? 2.770 -12.727 -18.549 1.00 95.31 439 ARG A C 1
ATOM 3405 O O . ARG A 1 439 ? 3.343 -12.136 -19.466 1.00 95.31 439 ARG A O 1
ATOM 3412 N N . ARG A 1 440 ? 1.676 -12.232 -17.973 1.00 96.44 440 ARG A N 1
ATOM 3413 C CA . ARG A 1 440 ? 1.107 -10.919 -18.315 1.00 96.44 440 ARG A CA 1
ATOM 3414 C C . ARG A 1 440 ? 1.129 -10.007 -17.111 1.00 96.44 440 ARG A C 1
ATOM 3416 O O . ARG A 1 440 ? 0.930 -10.492 -16.006 1.00 96.44 440 ARG A O 1
ATOM 3423 N N . SER A 1 441 ? 1.325 -8.715 -17.334 1.00 96.94 441 SER A N 1
ATOM 3424 C CA . SER A 1 441 ? 1.144 -7.689 -16.314 1.00 96.94 441 SER A CA 1
ATOM 3425 C C . SER A 1 441 ? 0.020 -6.732 -16.685 1.00 96.94 441 SER A C 1
ATOM 3427 O O . SER A 1 441 ? -0.309 -6.578 -17.864 1.00 96.94 441 SER A O 1
ATOM 3429 N N . ALA A 1 442 ? -0.554 -6.093 -15.675 1.00 96.25 442 ALA A N 1
ATOM 3430 C CA . ALA A 1 442 ? -1.499 -4.997 -15.819 1.00 96.25 442 ALA A CA 1
ATOM 3431 C C . ALA A 1 442 ? -1.065 -3.821 -14.941 1.00 96.25 442 ALA A C 1
ATOM 3433 O O . ALA A 1 442 ? -0.448 -4.035 -13.897 1.00 96.25 442 ALA A O 1
ATOM 3434 N N . PHE A 1 443 ? -1.387 -2.604 -15.367 1.00 96.12 443 PHE A N 1
ATOM 3435 C CA . PHE A 1 443 ? -1.098 -1.377 -14.634 1.00 96.12 443 PHE A CA 1
ATOM 3436 C C . PHE A 1 443 ? -2.328 -0.485 -14.580 1.00 96.12 443 PHE A C 1
ATOM 3438 O O . PHE A 1 443 ? -3.070 -0.406 -15.560 1.00 96.12 443 PHE A O 1
ATOM 3445 N N . LEU A 1 444 ? -2.500 0.208 -13.461 1.00 93.12 444 LEU A N 1
ATOM 3446 C CA . LEU A 1 444 ? -3.507 1.249 -13.280 1.00 93.12 444 LEU A CA 1
ATOM 3447 C C . LEU A 1 444 ? -2.994 2.299 -12.297 1.00 93.12 444 LEU A C 1
ATOM 3449 O O . LEU A 1 444 ? -2.069 2.034 -11.525 1.00 93.12 444 LEU A O 1
ATOM 3453 N N . ILE A 1 445 ? -3.628 3.465 -12.315 1.00 92.81 445 ILE A N 1
ATOM 3454 C CA . ILE A 1 445 ? -3.418 4.531 -11.337 1.00 92.81 445 ILE A CA 1
ATOM 3455 C C . ILE A 1 445 ? -4.706 4.764 -10.550 1.00 92.81 445 ILE A C 1
ATOM 3457 O O . ILE A 1 445 ? -5.801 4.644 -11.097 1.00 92.81 445 ILE A O 1
ATOM 3461 N N . GLN A 1 446 ? -4.577 5.119 -9.276 1.00 90.25 446 GLN A N 1
ATOM 3462 C CA . GLN A 1 446 ? -5.669 5.696 -8.491 1.00 90.25 446 GLN A CA 1
ATOM 3463 C C . GLN A 1 446 ? -5.195 7.012 -7.894 1.00 90.25 446 GLN A C 1
ATOM 3465 O O . GLN A 1 446 ? -4.050 7.105 -7.462 1.00 90.25 446 GLN A O 1
ATOM 3470 N N . HIS A 1 447 ? -6.066 8.014 -7.892 1.00 86.75 447 HIS A N 1
ATOM 3471 C CA . HIS A 1 447 ? -5.780 9.384 -7.469 1.00 86.75 447 HIS A CA 1
ATOM 3472 C C . HIS A 1 447 ? -7.082 10.059 -6.999 1.00 86.75 447 HIS A C 1
ATOM 3474 O O . HIS A 1 447 ? -8.168 9.515 -7.224 1.00 86.75 447 HIS A O 1
ATOM 3480 N N . THR A 1 448 ? -6.968 11.184 -6.291 1.00 75.31 448 THR A N 1
ATOM 3481 C CA . THR A 1 448 ? -8.107 11.942 -5.733 1.00 75.31 448 THR A CA 1
ATOM 3482 C C . THR A 1 448 ? -8.697 12.947 -6.694 1.00 75.31 448 THR A C 1
ATOM 3484 O O . THR A 1 448 ? -7.896 13.582 -7.426 1.00 75.31 448 THR A O 1
#

Foldseek 3Di:
DDPVVLVVVVVQQVVLVPDPDPVSVCPPVVVVVVCLVPDDLVSLLVVLLVCLVVQHPDLLSLLQSVQQHDPVSLVVSLVSNVVSLLVCLVVPVPLVPTHPSSLVSQALCLFQPLVVCLVVVLSVLVCQLVPVHDHDLLNLEPHDPVSVVSLVVVLVVDVVPHDDSSLLSSLLSLLSPVDPVSVVVSVVSLVPDDPVCSVVSVLQSVVRHHDDLQLFDQWKWFKAFPPPQWFDPAVRDLCSGVNNVFDFAADKWKAWDWAPAAAQAPRHTKIFGIKFFCLLAQPPPTGDDDDSPPDPSNDPPGQIATDIGDPQCQQLPVFKWKWAADPSNGTDTPDHHPPPDRNRHPDDPDGMFAIGIIGIHTDDSSVLGDEQDGSDRFWIFTGDHHDPGGDDFDADPPPRHTWGWGTKDWWGGAHRPDRDIDASHVGFMKTKTHDNVRRMMMIHTDDD

Radius of gyration: 23.62 Å; Cα contacts (8 Å, |Δi|>4): 791; chains: 1; bounding box: 55×56×63 Å

Solvent-accessible surface area (backbone atoms only — not comparable to full-atom values): 24753 Å² total; per-residue (Å²): 136,64,77,64,61,58,56,52,48,56,50,56,53,55,53,29,74,73,48,98,46,85,80,70,50,58,73,50,67,66,63,47,52,54,44,66,70,69,52,52,66,75,54,47,53,53,51,49,54,51,36,60,79,64,57,46,59,67,44,69,57,52,56,52,46,56,32,60,46,52,75,73,58,48,59,52,50,50,67,68,44,43,66,57,39,53,48,46,59,73,67,63,61,54,66,93,76,51,38,51,42,42,55,50,48,53,28,52,37,20,50,44,45,19,78,78,48,45,90,46,44,83,78,45,50,60,43,39,39,75,64,79,40,71,68,43,63,62,34,48,36,92,60,55,72,69,58,48,52,52,51,52,53,54,45,54,61,41,65,78,73,58,59,74,66,30,50,54,48,44,36,47,47,26,31,34,51,64,41,75,67,36,44,50,52,35,52,58,53,56,71,71,52,57,76,74,56,47,59,66,49,50,49,61,42,57,85,33,52,76,91,62,61,45,52,32,40,81,64,26,27,24,49,29,64,57,91,82,56,64,56,57,83,49,96,42,58,57,81,51,27,60,61,50,60,32,73,67,44,58,53,79,31,52,25,26,24,80,28,68,62,48,26,36,38,80,64,45,64,16,21,19,53,35,42,43,41,36,76,65,55,46,55,74,78,68,64,59,93,60,68,75,73,77,70,59,79,42,46,84,83,57,61,45,31,42,48,49,44,39,62,62,51,55,64,38,67,65,50,72,49,44,29,39,46,52,98,76,18,49,38,40,52,65,44,64,72,74,57,93,66,78,62,78,46,100,60,86,74,60,72,30,36,36,66,50,55,32,26,41,10,75,51,56,75,55,65,44,41,62,73,70,57,90,77,60,87,55,37,30,38,33,10,62,83,64,54,78,64,63,77,79,69,58,59,32,95,83,83,63,48,73,24,29,47,26,33,36,37,49,44,20,46,30,27,57,74,45,100,43,52,40,55,32,75,80,54,22,33,37,41,34,28,20,31,38,96,74,37,27,38,37,34,44,69,38,52,122

Nearest PDB structures (foldseek):
  2qk2-assembly1_A  TM=4.118E-01  e=4.052E-01  Drosophila melanogaster
  5oqp-assembly1_A  TM=3.453E-01  e=8.962E-01  Saccharomyces cerevisiae S288C
  9fff-assembly1_A  TM=3.978E-01  e=1.783E+00  Gallus gallus
  5t8y-assembly2_B  TM=6.535E-01  e=9.700E+00  Bacillus subtilis subsp. subtilis str. 168

Sequence (448 aa):
MSSNGMDVFLSQFRSARSSPSPEHASVKVQDWFFWVEQAKEADLQRALSCAMAQRLSPQIWFELALAKLPDAAWGELVNEALPEALAALRDGASLDKALPLHETLLMQASWQQPQTLRPHVLDLVSPVLDGSLQLHWRVWQELDEGTADAVRRLLDECFEKSHHNACMVGMAILLSLGDAVSLKQASQLLARWETEDRVYKGCQLHEFEAPQPHLHSTAPLHMVFPAGYELKEDWVPRHWHPTARGVPQGPSWPVGGEGRGQCGCCGGPLCHLLSLPESLVFNSSNGLNRTVKTDEWMSKAQPAVSLSLCMSCLESGAGELHYGHDAGGGATCLHPNTVSEPEIPDYVVDGPLLPGTMRLARTAERWSAQPWEVGQYLYRVGGAPTWVQSPWYPVCRHCGDAMHFVLQLDSGLPEARRKVERLWGSGGLLYAFACTPCRRSAFLIQHT